Protein AF-A0A7X8QVW0-F1 (afdb_monomer_lite)

Foldseek 3Di:
DDDDDDPPPPVVVVVVVVVVVVPDPPPPDAEEAEDAEDVSVLVCQVPGAANHEYEDAAAYEQDDPPLEAEHEHAYEYEYQVLHEYESEADEPREYEYDQRYEYEYDHNYEYEYAYQENYEFNHEYEYDDAYEFEHDHPDDNHESYEYDANGEYEYQEHEFEYQAERYEAAANYEYEANEYEFYGQAERYEHAAEEEYAEYHAEYCESYEAEAQYEYEYQEYEFAHDPPNQHSYEYLYEYEYAYYARRGAAEYEQQYEYEYAPQHYHHHHQQAYWYADPVRDIAHCARGADAAAEEEAQDKDKDAGHRHGPQKAKAWPPVQWDVQQVWDDDGRMIMTHHHDFDKTWTWIKIWRDDPRIYIYIYTHIYGYAYPFQWDWVPRTHSDPVVVLVPDAAPTEIEGQEEDEAQDAEEAELHEYEYEAANYAYEQANQEDERYEYYNYEYHYHHDYFYFAEYAAWRYEFHLYEYEGQFFEHAHHWREEWENQGEYEHCAWQEYQAESYEFEAANTEYEHAYEQEHNEALHESEEYEHNYEYEYNEFQYYHYHNYESYEFYLYEYEYLYEAEYAQESYEFECLYEYEYNYETEHNYVNHESYEWAHQGEYEYAYYTYDPQDYYEHHDGDDPPNFDPPDPDPQWTWDYPPRTIYTYGPPVDDPCAQKDQPSGGHVDPVRVLVPFDAQDPEAGEIEGPEADEDQAEEFARGEHEYEPQQYHYHFHDPDDPDHSYHYDDPYHYHYDHDHYD

Secondary structure (DSSP, 8-state):
------S-HHHHHHHHHHHHHTTS---PPPPEEEE-SHHHHHHHHHT--TTEEEEE-S-EE--SSS-EEEE-S-EEEEESS--EEE--SSTT-EEEE-TT-EEEEEET-EEEE-SSEEEEESSEEEE-TT-EEEE---SSS-EEEEE-TT-EEEESS-EEEESSEEEEE-TT-EEEE-S-EEEESSEEEEESSEEEESS-EEEESEEEEE-TT-EEEE-S-EEEE-TTT-EEEEESSEEEESSEEEESEEEE-TT-EEEEE-SSSPEEETT-EEEE-TTS-EEEEESSPPPPEEEETT--EEEE-TTPPTT--EEE-TTTS-GGG--EEETTEEEE--SS-EEEEEEEEEEE-SSS-EEEEEEEEEEEE-S--EEETTEEESSHHHHHHHPPTTEEEEESS-EEE-S-EEEES-EEEEE-SS--EEEE-SSSEEEEEESSEEEEESS--EEEEESSEEEEEES-EEEESEEEESSSEEEEEETT-EEEESS-EEESSEEEEEESTT-EEEESS-EEE-STT-EEEEEETT-EEEESS-EEE-STT-EEEEEESSEEEESS-EEESSEEEEEETT-EEEESS-EEE-STT-EEEEEETT-EEEESS-EEESEEEEETTEEE-TT--BSS-SSTTEEEEESSSSEEEEE--------SEEETTEEESSHHHHHHTSPBT-SSPEEEEESS-EEES-EEEESBEEEEE-TT-BEEES-TTS---SEEEETT-EEEE-SSSB-

Radius of gyration: 44.87 Å; chains: 1; bounding box: 105×62×130 Å

Structure (mmCIF, N/CA/C/O backbone):
data_AF-A0A7X8QVW0-F1
#
_entry.id   AF-A0A7X8QVW0-F1
#
loop_
_atom_site.group_PDB
_atom_site.id
_atom_site.type_symbol
_atom_site.label_atom_id
_atom_site.label_alt_id
_atom_site.label_comp_id
_atom_site.label_asym_id
_atom_site.label_entity_id
_atom_site.label_seq_id
_atom_site.pdbx_PDB_ins_code
_atom_site.Cartn_x
_atom_site.Cartn_y
_atom_site.Cartn_z
_atom_site.occupancy
_atom_site.B_iso_or_equiv
_atom_site.auth_seq_id
_atom_site.auth_comp_id
_atom_site.auth_asym_id
_atom_site.auth_atom_id
_atom_site.pdbx_PDB_model_num
ATOM 1 N N . MET A 1 1 ? -67.195 18.481 -31.515 1.00 41.09 1 MET A N 1
ATOM 2 C CA . MET A 1 1 ? -66.018 17.736 -31.020 1.00 41.09 1 MET A CA 1
ATOM 3 C C . MET A 1 1 ? -65.847 16.491 -31.865 1.00 41.09 1 MET A C 1
ATOM 5 O O . MET A 1 1 ? -66.721 15.647 -31.800 1.00 41.09 1 MET A O 1
ATOM 9 N N . TYR A 1 2 ? -64.783 16.394 -32.660 1.00 30.64 2 TYR A N 1
ATOM 10 C CA . TYR A 1 2 ? -64.174 15.118 -33.054 1.00 30.64 2 TYR A CA 1
ATOM 11 C C . TYR A 1 2 ? -62.762 15.417 -33.569 1.00 30.64 2 TYR A C 1
ATOM 13 O O . TYR A 1 2 ? -62.584 16.179 -34.516 1.00 30.64 2 TYR A O 1
ATOM 21 N N . TYR A 1 3 ? -61.769 14.872 -32.874 1.00 34.31 3 TYR A N 1
ATOM 22 C CA . TYR A 1 3 ? -60.340 14.985 -33.157 1.00 34.31 3 TYR A CA 1
ATOM 23 C C . TYR A 1 3 ? -59.920 13.734 -33.947 1.00 34.31 3 TYR A C 1
ATOM 25 O O . TYR A 1 3 ? -60.291 12.627 -33.555 1.00 34.31 3 TYR A O 1
ATOM 33 N N . LYS A 1 4 ? -59.144 13.873 -35.031 1.00 32.44 4 LYS A N 1
ATOM 34 C CA . LYS A 1 4 ? -58.381 12.756 -35.621 1.00 32.44 4 LYS A CA 1
ATOM 35 C C . LYS A 1 4 ? -56.986 13.225 -36.074 1.00 32.44 4 LYS A C 1
ATOM 37 O O . LYS A 1 4 ? -56.870 14.358 -36.540 1.00 32.44 4 LYS A O 1
ATOM 42 N N . PRO A 1 5 ? -55.931 12.407 -35.876 1.00 37.28 5 PRO A N 1
ATOM 43 C CA . PRO A 1 5 ? -54.590 12.902 -35.583 1.00 37.28 5 PRO A CA 1
ATOM 44 C C . PRO A 1 5 ? -53.610 12.869 -36.766 1.00 37.28 5 PRO A C 1
ATOM 46 O O . PRO A 1 5 ? -53.852 12.285 -37.818 1.00 37.28 5 PRO A O 1
ATOM 49 N N . ARG A 1 6 ? -52.483 13.552 -36.530 1.00 36.22 6 ARG A N 1
ATOM 50 C CA . ARG A 1 6 ? -51.411 13.947 -37.450 1.00 36.22 6 ARG A CA 1
ATOM 51 C C . ARG A 1 6 ? -50.473 12.802 -37.856 1.00 36.22 6 ARG A C 1
ATOM 53 O O . ARG A 1 6 ? -49.936 12.090 -37.012 1.00 36.22 6 ARG A O 1
ATOM 60 N N . ALA A 1 7 ? -50.148 12.771 -39.147 1.00 39.62 7 ALA A N 1
ATOM 61 C CA . ALA A 1 7 ? -49.097 11.987 -39.797 1.00 39.62 7 ALA A CA 1
ATOM 62 C C . ALA A 1 7 ? -47.662 12.452 -39.441 1.00 39.62 7 ALA A C 1
ATOM 64 O O . ALA A 1 7 ? -46.891 12.833 -40.317 1.00 39.62 7 ALA A O 1
ATOM 65 N N . LYS A 1 8 ? -47.293 12.456 -38.152 1.00 40.38 8 LYS A N 1
ATOM 66 C CA . LYS A 1 8 ? -45.924 12.797 -37.697 1.00 40.38 8 LYS A CA 1
ATOM 67 C C . LYS A 1 8 ? -45.155 11.647 -37.027 1.00 40.38 8 LYS A C 1
ATOM 69 O O . LYS A 1 8 ? -43.987 11.827 -36.712 1.00 40.38 8 LYS A O 1
ATOM 74 N N . SER A 1 9 ? -45.755 10.466 -36.854 1.00 47.53 9 SER A N 1
ATOM 75 C CA . SER A 1 9 ? -45.129 9.378 -36.078 1.00 47.53 9 SER A CA 1
ATOM 76 C C . SER A 1 9 ? -44.279 8.392 -36.891 1.00 47.53 9 SER A C 1
ATOM 78 O O . SER A 1 9 ? -43.435 7.722 -36.312 1.00 47.53 9 SER A O 1
ATOM 80 N N . VAL A 1 10 ? -44.467 8.276 -38.211 1.00 45.88 10 VAL A N 1
ATOM 81 C CA . VAL A 1 10 ? -43.817 7.196 -38.988 1.00 45.88 10 VAL A CA 1
ATOM 82 C C . VAL A 1 10 ? -42.396 7.571 -39.431 1.00 45.88 10 VAL A C 1
ATOM 84 O O . VAL A 1 10 ? -41.502 6.736 -39.394 1.00 45.88 10 VAL A O 1
ATOM 87 N N . ILE A 1 11 ? -42.144 8.845 -39.753 1.00 46.56 11 ILE A N 1
ATOM 88 C CA . ILE A 1 11 ? -40.812 9.308 -40.190 1.00 46.56 11 ILE A CA 1
ATOM 89 C C . ILE A 1 11 ? -39.838 9.414 -39.003 1.00 46.56 11 ILE A C 1
ATOM 91 O O . ILE A 1 11 ? -38.670 9.072 -39.143 1.00 46.56 11 ILE A O 1
ATOM 95 N N . SER A 1 12 ? -40.316 9.793 -37.811 1.00 42.59 12 SER A N 1
ATOM 96 C CA . SER A 1 12 ? -39.479 9.832 -36.601 1.00 42.59 12 SER A CA 1
ATOM 97 C C . SER A 1 12 ? -39.108 8.437 -36.089 1.00 42.59 12 SER A C 1
ATOM 99 O O . SER A 1 12 ? -38.059 8.296 -35.468 1.00 42.59 12 SER A O 1
ATOM 101 N N . PHE A 1 13 ? -39.937 7.417 -36.346 1.00 46.53 13 PHE A N 1
ATOM 102 C CA . PHE A 1 13 ? -39.655 6.027 -35.968 1.00 46.53 13 PHE A CA 1
ATOM 103 C C . PHE A 1 13 ? -38.667 5.365 -36.945 1.00 46.53 13 PHE A C 1
ATOM 105 O O . PHE A 1 13 ? -37.760 4.662 -36.525 1.00 46.53 13 PHE A O 1
ATOM 112 N N . LEU A 1 14 ? -38.759 5.668 -38.246 1.00 44.59 14 LEU A N 1
ATOM 113 C CA . LEU A 1 14 ? -37.782 5.206 -39.241 1.00 44.59 14 LEU A CA 1
ATOM 114 C C . LEU A 1 14 ? -36.400 5.859 -39.077 1.00 44.59 14 LEU A C 1
ATOM 116 O O . LEU A 1 14 ? -35.395 5.180 -39.258 1.00 44.59 14 LEU A O 1
ATOM 120 N N . LEU A 1 15 ? -36.329 7.136 -38.680 1.00 44.91 15 LEU A N 1
ATOM 121 C CA . LEU A 1 15 ? -35.047 7.815 -38.440 1.00 44.91 15 LEU A CA 1
ATOM 122 C C . LEU A 1 15 ? -34.375 7.370 -37.129 1.00 44.91 15 LEU A C 1
ATOM 124 O O . LEU A 1 15 ? -33.153 7.316 -37.062 1.00 44.91 15 LEU A O 1
ATOM 128 N N . SER A 1 16 ? -35.160 7.012 -36.106 1.00 45.75 16 SER A N 1
ATOM 129 C CA . SER A 1 16 ? -34.626 6.471 -34.848 1.00 45.75 16 SER A CA 1
ATOM 130 C C . SER A 1 16 ? -34.200 5.010 -34.976 1.00 45.75 16 SER A C 1
ATOM 132 O O . SER A 1 16 ? -33.175 4.662 -34.411 1.00 45.75 16 SER A O 1
ATOM 134 N N . VAL A 1 17 ? -34.881 4.182 -35.778 1.00 48.72 17 VAL A N 1
ATOM 135 C CA . VAL A 1 17 ? -34.430 2.808 -36.084 1.00 48.72 17 VAL A CA 1
ATOM 136 C C . VAL A 1 17 ? -33.160 2.802 -36.950 1.00 48.72 17 VAL A C 1
ATOM 138 O O . VAL A 1 17 ? -32.292 1.962 -36.729 1.00 48.72 17 VAL A O 1
ATOM 141 N N . LEU A 1 18 ? -32.991 3.763 -37.870 1.00 46.31 18 LEU A N 1
ATOM 142 C CA . LEU A 1 18 ? -31.754 3.901 -38.655 1.00 46.31 18 LEU A CA 1
ATOM 143 C C . LEU A 1 18 ? -30.569 4.373 -37.788 1.00 46.31 18 LEU A C 1
ATOM 145 O O . LEU A 1 18 ? -29.467 3.865 -37.954 1.00 46.31 18 LEU A O 1
ATOM 149 N N . LEU A 1 19 ? -30.806 5.275 -36.824 1.00 45.28 19 LEU A N 1
ATOM 150 C CA . LEU A 1 19 ? -29.790 5.732 -35.862 1.00 45.28 19 LEU A CA 1
ATOM 151 C C . LEU A 1 19 ? -29.463 4.664 -34.794 1.00 45.28 19 LEU A C 1
ATOM 153 O O . LEU A 1 19 ? -28.339 4.611 -34.307 1.00 45.28 19 LEU A O 1
ATOM 157 N N . PHE A 1 20 ? -30.416 3.784 -34.453 1.00 42.34 20 PHE A N 1
ATOM 158 C CA . PHE A 1 20 ? -30.192 2.645 -33.547 1.00 42.34 20 PHE A CA 1
ATOM 159 C C . PHE A 1 20 ? -29.467 1.474 -34.235 1.00 42.34 20 PHE A C 1
ATOM 161 O O . PHE A 1 20 ? -28.743 0.746 -33.567 1.00 42.34 20 PHE A O 1
ATOM 168 N N . MET A 1 21 ? -29.603 1.301 -35.559 1.00 46.19 21 MET A N 1
ATOM 169 C CA . MET A 1 21 ? -28.835 0.302 -36.322 1.00 46.19 21 MET A CA 1
ATOM 170 C C . MET A 1 21 ? -27.371 0.704 -36.557 1.00 46.19 21 MET A C 1
ATOM 172 O O . MET A 1 21 ? -26.533 -0.180 -36.683 1.00 46.19 21 MET A O 1
ATOM 176 N N . THR A 1 22 ? -27.037 2.000 -36.563 1.00 46.03 22 THR A N 1
ATOM 177 C CA . THR A 1 22 ? -25.642 2.483 -36.650 1.00 46.03 22 THR A CA 1
ATOM 178 C C . THR A 1 22 ? -24.910 2.510 -35.302 1.00 46.03 22 THR A C 1
ATOM 180 O O . THR A 1 22 ? -23.736 2.853 -35.262 1.00 46.03 22 THR A O 1
ATOM 183 N N . LEU A 1 23 ? -25.604 2.195 -34.201 1.00 42.25 23 LEU A N 1
ATOM 184 C CA . LEU A 1 23 ? -25.068 2.160 -32.830 1.00 42.25 23 LEU A CA 1
ATOM 185 C C . LEU A 1 23 ? -25.015 0.740 -32.239 1.00 42.25 23 LEU A C 1
ATOM 187 O O . LEU A 1 23 ? -24.645 0.571 -31.079 1.00 42.25 23 LEU A O 1
ATOM 191 N N . LEU A 1 24 ? -25.372 -0.288 -33.016 1.00 38.38 24 LEU A N 1
ATOM 192 C CA . LEU A 1 24 ? -25.029 -1.663 -32.663 1.00 38.38 24 LEU A CA 1
ATOM 193 C C . LEU A 1 24 ? -23.536 -1.854 -32.964 1.00 38.38 24 LEU A C 1
ATOM 195 O O . LEU A 1 24 ? -23.130 -1.526 -34.080 1.00 38.38 24 LEU A O 1
ATOM 199 N N . PRO A 1 25 ? -22.715 -2.372 -32.031 1.00 39.31 25 PRO A N 1
ATOM 200 C CA . PRO A 1 25 ? -21.349 -2.749 -32.361 1.00 39.31 25 PRO A CA 1
ATOM 201 C C . PRO A 1 25 ? -21.419 -3.809 -33.462 1.00 39.31 25 PRO A C 1
ATOM 203 O O . PRO A 1 25 ? -21.837 -4.944 -33.222 1.00 39.31 25 PRO A O 1
ATOM 206 N N . VAL A 1 26 ? -21.066 -3.425 -34.689 1.00 42.09 26 VAL A N 1
ATOM 207 C CA . VAL A 1 26 ? -20.797 -4.393 -35.746 1.00 42.09 26 VAL A CA 1
ATOM 208 C C . VAL A 1 26 ? -19.539 -5.109 -35.292 1.00 42.09 26 VAL A C 1
ATOM 210 O O . VAL A 1 26 ? -18.445 -4.563 -35.348 1.00 42.09 26 VAL A O 1
ATOM 213 N N . THR A 1 27 ? -19.706 -6.316 -34.766 1.00 45.88 27 THR A N 1
ATOM 214 C CA . THR A 1 27 ? -18.595 -7.235 -34.546 1.00 45.88 27 THR A CA 1
ATOM 215 C C . THR A 1 27 ? -18.164 -7.700 -35.931 1.00 45.88 27 THR A C 1
ATOM 217 O O . THR A 1 27 ? -18.709 -8.658 -36.480 1.00 45.88 27 THR A O 1
ATOM 220 N N . VAL A 1 28 ? -17.261 -6.942 -36.552 1.00 51.88 28 VAL A N 1
ATOM 221 C CA . VAL A 1 28 ? -16.515 -7.418 -37.714 1.00 51.88 28 VAL A CA 1
ATOM 222 C C . VAL A 1 28 ? -15.636 -8.547 -37.186 1.00 51.88 28 VAL A C 1
ATOM 224 O O . VAL A 1 28 ? -14.866 -8.360 -36.248 1.00 51.88 28 VAL A O 1
ATOM 227 N N . TRP A 1 29 ? -15.850 -9.761 -37.685 1.00 61.62 29 TRP A N 1
ATOM 228 C CA . TRP A 1 29 ? -15.007 -10.893 -37.322 1.00 61.62 29 TRP A CA 1
ATOM 229 C C . TRP A 1 29 ? -13.684 -10.729 -38.059 1.00 61.62 29 TRP A C 1
ATOM 231 O O . TRP A 1 29 ? -13.701 -10.686 -39.287 1.00 61.62 29 TRP A O 1
ATOM 241 N N . ALA A 1 30 ? -12.580 -10.676 -37.316 1.00 72.94 30 ALA A N 1
ATOM 242 C CA . ALA A 1 30 ? -11.237 -10.763 -37.871 1.00 72.94 30 ALA A CA 1
ATOM 243 C C . ALA A 1 30 ? -11.133 -11.979 -38.805 1.00 72.94 30 ALA A C 1
ATOM 245 O O . ALA A 1 30 ? -11.350 -13.123 -38.386 1.00 72.94 30 ALA A O 1
ATOM 246 N N . ALA A 1 31 ? -10.837 -11.739 -40.077 1.00 87.50 31 ALA A N 1
ATOM 247 C CA . ALA A 1 31 ? -10.599 -12.777 -41.063 1.00 87.50 31 ALA A CA 1
ATOM 248 C C . ALA A 1 31 ? -9.149 -13.272 -40.979 1.00 87.50 31 ALA A C 1
ATOM 250 O O . ALA A 1 31 ? -8.242 -12.539 -40.598 1.00 87.50 31 ALA A O 1
ATOM 251 N N . THR A 1 32 ? -8.911 -14.526 -41.372 1.00 92.12 32 THR A N 1
ATOM 252 C CA . THR A 1 32 ? -7.555 -15.037 -41.621 1.00 92.12 32 THR A CA 1
ATOM 253 C C . THR A 1 32 ? -7.376 -15.269 -43.115 1.00 92.12 32 THR A C 1
ATOM 255 O O . THR A 1 32 ? -8.122 -16.043 -43.720 1.00 92.12 32 THR A O 1
ATOM 258 N N . LEU A 1 33 ? -6.405 -14.583 -43.709 1.00 95.12 33 LEU A N 1
ATOM 259 C CA . LEU A 1 33 ? -6.096 -14.612 -45.134 1.00 95.12 33 LEU A CA 1
ATOM 260 C C . LEU A 1 33 ? -4.709 -15.210 -45.345 1.00 95.12 33 LEU A C 1
ATOM 262 O O . LEU A 1 33 ? -3.727 -14.698 -44.819 1.00 95.12 33 LEU A O 1
ATOM 266 N N . ASN A 1 34 ? -4.618 -16.257 -46.158 1.00 96.06 34 ASN A N 1
ATOM 267 C CA . ASN A 1 34 ? -3.342 -16.881 -46.489 1.00 96.06 34 ASN A CA 1
ATOM 268 C C . ASN A 1 34 ? -2.831 -16.343 -47.823 1.00 96.06 34 ASN A C 1
ATOM 270 O O . ASN A 1 34 ? -3.571 -16.316 -48.810 1.00 96.06 34 ASN A O 1
ATOM 274 N N . VAL A 1 35 ? -1.564 -15.938 -47.862 1.00 97.56 35 VAL A N 1
ATOM 275 C CA . VAL A 1 35 ? -0.923 -15.365 -49.049 1.00 97.56 35 VAL A CA 1
ATOM 276 C C . VAL A 1 35 ? 0.386 -16.086 -49.359 1.00 97.56 35 VAL A C 1
ATOM 278 O O . VAL A 1 35 ? 1.148 -16.439 -48.461 1.00 97.56 35 VAL A O 1
ATOM 281 N N . THR A 1 36 ? 0.641 -16.315 -50.647 1.00 96.94 36 THR A N 1
ATOM 282 C CA . THR A 1 36 ? 1.818 -17.056 -51.140 1.00 96.94 36 THR A CA 1
ATOM 283 C C . THR A 1 36 ? 2.632 -16.285 -52.181 1.00 96.94 36 THR A C 1
ATOM 285 O O . THR A 1 36 ? 3.629 -16.802 -52.674 1.00 96.94 36 THR A O 1
ATOM 288 N N . ASP A 1 37 ? 2.198 -15.082 -52.563 1.00 97.19 37 ASP A N 1
ATOM 289 C CA . ASP A 1 37 ? 2.871 -14.226 -53.541 1.00 97.19 37 ASP A CA 1
ATOM 290 C C . ASP A 1 37 ? 2.650 -12.729 -53.242 1.00 97.19 37 ASP A C 1
ATOM 292 O O . ASP A 1 37 ? 1.809 -12.349 -52.420 1.00 97.19 37 ASP A O 1
ATOM 296 N N . GLU A 1 38 ? 3.434 -11.866 -53.899 1.00 96.44 38 GLU A N 1
ATOM 297 C CA . GLU A 1 38 ? 3.404 -10.409 -53.699 1.00 96.44 38 GLU A CA 1
ATOM 298 C C . GLU A 1 38 ? 2.028 -9.799 -54.018 1.00 96.44 38 GLU A C 1
ATOM 300 O O . GLU A 1 38 ? 1.530 -8.958 -53.265 1.00 96.44 38 GLU A O 1
ATOM 305 N N . ALA A 1 39 ? 1.393 -10.223 -55.115 1.00 96.38 39 ALA A N 1
ATOM 306 C CA . ALA A 1 39 ? 0.105 -9.683 -55.545 1.00 96.38 39 ALA A CA 1
ATOM 307 C C . ALA A 1 39 ? -1.010 -10.007 -54.535 1.00 96.38 39 ALA A C 1
ATOM 309 O O . ALA A 1 39 ? -1.830 -9.141 -54.208 1.00 96.38 39 ALA A O 1
ATOM 310 N N . GLY A 1 40 ? -1.012 -11.232 -54.006 1.00 96.81 40 GLY A N 1
ATOM 311 C CA . GLY A 1 40 ? -1.907 -11.687 -52.951 1.00 96.81 40 GLY A CA 1
ATOM 312 C C . GLY A 1 40 ? -1.705 -10.911 -51.655 1.00 96.81 40 GLY A C 1
ATOM 313 O O . GLY A 1 40 ? -2.680 -10.409 -51.102 1.00 96.81 40 GLY A O 1
ATOM 314 N N . LEU A 1 41 ? -0.454 -10.721 -51.217 1.00 97.56 41 LEU A N 1
ATOM 315 C CA . LEU A 1 41 ? -0.130 -9.931 -50.023 1.00 97.56 41 LEU A CA 1
ATOM 316 C C . LEU A 1 41 ? -0.619 -8.480 -50.142 1.00 97.56 41 LEU A C 1
ATOM 318 O O . LEU A 1 41 ? -1.283 -7.971 -49.239 1.00 97.56 41 LEU A O 1
ATOM 322 N N . ARG A 1 42 ? -0.341 -7.819 -51.272 1.00 96.25 42 ARG A N 1
ATOM 323 C CA . ARG A 1 42 ? -0.787 -6.436 -51.518 1.00 96.25 42 ARG A CA 1
ATOM 324 C C . ARG A 1 42 ? -2.308 -6.323 -51.538 1.00 96.25 42 ARG A C 1
ATOM 326 O O . ARG A 1 42 ? -2.856 -5.373 -50.987 1.00 96.25 42 ARG A O 1
ATOM 333 N N . THR A 1 43 ? -2.985 -7.292 -52.149 1.00 96.25 43 THR A N 1
ATOM 334 C CA . THR A 1 43 ? -4.452 -7.331 -52.202 1.00 96.25 43 THR A CA 1
ATOM 335 C C . THR A 1 43 ? -5.058 -7.582 -50.823 1.00 96.25 43 THR A C 1
ATOM 337 O O . THR A 1 43 ? -6.065 -6.960 -50.492 1.00 96.25 43 THR A O 1
ATOM 340 N N . ALA A 1 44 ? -4.455 -8.462 -50.021 1.00 96.81 44 ALA A N 1
ATOM 341 C CA . ALA A 1 44 ? -4.903 -8.750 -48.663 1.00 96.81 44 ALA A CA 1
ATOM 342 C C . ALA A 1 44 ? -4.784 -7.512 -47.768 1.00 96.81 44 ALA A C 1
ATOM 344 O O . ALA A 1 44 ? -5.759 -7.147 -47.128 1.00 96.81 44 ALA A O 1
ATOM 345 N N . ILE A 1 45 ? -3.646 -6.811 -47.799 1.00 96.31 45 ILE A N 1
ATOM 346 C CA . ILE A 1 45 ? -3.441 -5.588 -47.005 1.00 96.31 45 ILE A CA 1
ATOM 347 C C . ILE A 1 45 ? -4.371 -4.456 -47.453 1.00 96.31 45 ILE A C 1
ATOM 349 O O . ILE A 1 45 ? -4.921 -3.753 -46.616 1.00 96.31 45 ILE A O 1
ATOM 353 N N . LEU A 1 46 ? -4.580 -4.281 -48.763 1.00 95.50 46 LEU A N 1
ATOM 354 C CA . LEU A 1 46 ? -5.453 -3.223 -49.283 1.00 95.50 46 LEU A CA 1
ATOM 355 C C . LEU A 1 46 ? -6.927 -3.402 -48.886 1.00 95.50 46 LEU A C 1
ATOM 357 O O . LEU A 1 46 ? -7.644 -2.412 -48.785 1.00 95.50 46 LEU A O 1
ATOM 361 N N . ASN A 1 47 ? -7.383 -4.647 -48.722 1.00 94.69 47 ASN A N 1
ATOM 362 C CA . ASN A 1 47 ? -8.777 -4.974 -48.404 1.00 94.69 47 ASN A CA 1
ATOM 363 C C . ASN A 1 47 ? -8.975 -5.444 -46.954 1.00 94.69 47 ASN A C 1
ATOM 365 O O . ASN A 1 47 ? -10.056 -5.944 -46.636 1.00 94.69 47 ASN A O 1
ATOM 369 N N . ALA A 1 48 ? -7.939 -5.349 -46.119 1.00 94.88 48 ALA A N 1
ATOM 370 C CA . ALA A 1 48 ? -8.021 -5.736 -44.721 1.00 94.88 48 ALA A CA 1
ATOM 371 C C . ALA A 1 48 ? -8.987 -4.819 -43.959 1.00 94.88 48 ALA A C 1
ATOM 373 O O . ALA A 1 48 ? -9.199 -3.669 -44.339 1.00 94.88 48 ALA A O 1
ATOM 374 N N . ASN A 1 49 ? -9.562 -5.348 -42.888 1.00 94.50 49 ASN A N 1
ATOM 375 C CA . ASN A 1 49 ? -10.300 -4.604 -41.876 1.00 94.50 49 ASN A CA 1
ATOM 376 C C . ASN A 1 49 ? -9.576 -4.738 -40.532 1.00 94.50 49 ASN A C 1
ATOM 378 O O . ASN A 1 49 ? -8.779 -5.662 -40.344 1.00 94.50 49 ASN A O 1
ATOM 382 N N . ASP A 1 50 ? -9.917 -3.864 -39.587 1.00 94.88 50 ASP A N 1
ATOM 383 C CA . ASP A 1 50 ? -9.399 -3.934 -38.222 1.00 94.88 50 ASP A CA 1
ATOM 384 C C . ASP A 1 50 ? -9.574 -5.333 -37.604 1.00 94.88 50 ASP A C 1
ATOM 386 O O . ASP A 1 50 ? -10.666 -5.912 -37.575 1.00 94.88 50 ASP A O 1
ATOM 390 N N . GLY A 1 51 ? -8.472 -5.867 -37.084 1.00 94.00 51 GLY A N 1
ATOM 391 C CA . GLY A 1 51 ? -8.341 -7.187 -36.479 1.00 94.00 51 GLY A CA 1
ATOM 392 C C . GLY A 1 51 ? -7.902 -8.305 -37.430 1.00 94.00 51 GLY A C 1
ATOM 393 O O . GLY A 1 51 ? -7.578 -9.388 -36.940 1.00 94.00 51 GLY A O 1
ATOM 394 N N . ASP A 1 52 ? -7.869 -8.093 -38.750 1.00 97.12 52 ASP A N 1
ATOM 395 C CA . ASP A 1 52 ? -7.558 -9.157 -39.713 1.00 97.12 52 ASP A CA 1
ATOM 396 C C . ASP A 1 52 ? -6.136 -9.733 -39.541 1.00 97.12 52 ASP A C 1
ATOM 398 O O . ASP A 1 52 ? -5.166 -9.043 -39.217 1.00 97.12 52 ASP A O 1
ATOM 402 N N . ILE A 1 53 ? -6.003 -11.036 -39.803 1.00 97.50 53 ILE A N 1
ATOM 403 C CA . ILE A 1 53 ? -4.744 -11.786 -39.771 1.00 97.50 53 ILE A CA 1
ATOM 404 C C . ILE A 1 53 ? -4.360 -12.175 -41.198 1.00 97.50 53 ILE A C 1
ATOM 406 O O . ILE A 1 53 ? -5.116 -12.841 -41.901 1.00 97.50 53 ILE A O 1
ATOM 410 N N . ILE A 1 54 ? -3.146 -11.833 -41.612 1.00 98.12 54 ILE A N 1
ATOM 411 C CA . ILE A 1 54 ? -2.574 -12.202 -42.904 1.00 98.12 54 ILE A CA 1
ATOM 412 C C . ILE A 1 54 ? -1.415 -13.176 -42.656 1.00 98.12 54 ILE A C 1
ATOM 414 O O . ILE A 1 54 ? -0.358 -12.794 -42.149 1.00 98.12 54 ILE A O 1
ATOM 418 N N . SER A 1 55 ? -1.627 -14.448 -42.999 1.00 97.44 55 SER A N 1
ATOM 419 C CA . SER A 1 55 ? -0.629 -15.518 -42.905 1.00 97.44 55 SER A CA 1
ATOM 420 C C . SER A 1 55 ? 0.188 -15.602 -44.188 1.00 97.44 55 SER A C 1
ATOM 422 O O . SER A 1 55 ? -0.350 -15.844 -45.270 1.00 97.44 55 SER A O 1
ATOM 424 N N . ILE A 1 56 ? 1.497 -15.408 -44.069 1.00 97.94 56 ILE A N 1
ATOM 425 C CA . ILE A 1 56 ? 2.462 -15.550 -45.156 1.00 97.94 56 ILE A CA 1
ATOM 426 C C . ILE A 1 56 ? 2.924 -17.010 -45.179 1.00 97.94 56 ILE A C 1
ATOM 428 O O . ILE A 1 56 ? 3.697 -17.450 -44.323 1.00 97.94 56 ILE A O 1
ATOM 432 N N . ASP A 1 57 ? 2.418 -17.756 -46.160 1.00 95.44 57 ASP A N 1
ATOM 433 C CA . ASP A 1 57 ? 2.560 -19.215 -46.257 1.00 95.44 57 ASP A CA 1
ATOM 434 C C . ASP A 1 57 ? 3.668 -19.649 -47.238 1.00 95.44 57 ASP A C 1
ATOM 436 O O . ASP A 1 57 ? 3.956 -20.842 -47.366 1.00 95.44 57 ASP A O 1
ATOM 440 N N . ALA A 1 58 ? 4.307 -18.702 -47.925 1.00 96.75 58 ALA A N 1
ATOM 441 C CA . ALA A 1 58 ? 5.495 -18.920 -48.748 1.00 96.75 58 ALA A CA 1
ATOM 442 C C . ALA A 1 58 ? 6.424 -17.699 -48.681 1.00 96.75 58 ALA A C 1
ATOM 444 O O . ALA A 1 58 ? 5.983 -16.611 -48.314 1.00 96.75 58 ALA A O 1
ATOM 445 N N . ASP A 1 59 ? 7.693 -17.865 -49.063 1.00 98.00 59 ASP A N 1
ATOM 446 C CA . ASP A 1 59 ? 8.618 -16.736 -49.195 1.00 98.00 59 ASP A CA 1
ATOM 447 C C . ASP A 1 59 ? 8.114 -15.754 -50.270 1.00 98.00 59 ASP A C 1
ATOM 449 O O . ASP A 1 59 ? 7.823 -16.147 -51.403 1.00 98.00 59 ASP A O 1
ATOM 453 N N . ILE A 1 60 ? 8.025 -14.470 -49.920 1.00 97.50 60 ILE A N 1
ATOM 454 C CA . ILE A 1 60 ? 7.555 -13.386 -50.789 1.00 97.50 60 ILE A CA 1
ATOM 455 C C . ILE A 1 60 ? 8.648 -12.325 -50.880 1.00 97.50 60 ILE A C 1
ATOM 457 O O . ILE A 1 60 ? 9.107 -11.816 -49.862 1.00 97.50 60 ILE A O 1
ATOM 461 N N . THR A 1 61 ? 9.014 -11.931 -52.099 1.00 95.25 61 THR A N 1
ATOM 462 C CA . THR A 1 61 ? 9.897 -10.783 -52.348 1.00 95.25 61 THR A CA 1
ATOM 463 C C . THR A 1 61 ? 9.105 -9.654 -52.997 1.00 95.25 61 THR A C 1
ATOM 465 O O . THR A 1 61 ? 8.429 -9.889 -53.996 1.00 95.25 61 THR A O 1
ATOM 468 N N . LEU A 1 62 ? 9.205 -8.433 -52.468 1.00 93.75 62 LEU A N 1
ATOM 469 C CA . LEU A 1 62 ? 8.596 -7.249 -53.070 1.00 93.75 62 LEU A CA 1
ATOM 470 C C . LEU A 1 62 ? 9.441 -6.749 -54.246 1.00 93.75 62 LEU A C 1
ATOM 472 O O . LEU A 1 62 ? 10.592 -6.337 -54.095 1.00 93.75 62 LEU A O 1
ATOM 476 N N . THR A 1 63 ? 8.851 -6.762 -55.434 1.00 90.44 63 THR A N 1
ATOM 477 C CA . THR A 1 63 ? 9.495 -6.383 -56.696 1.00 90.44 63 THR A CA 1
ATOM 478 C C . THR A 1 63 ? 8.725 -5.310 -57.456 1.00 90.44 63 THR A C 1
ATOM 480 O O . THR A 1 63 ? 9.297 -4.648 -58.325 1.00 90.44 63 THR A O 1
ATOM 483 N N . GLU A 1 64 ? 7.454 -5.089 -57.116 1.00 86.56 64 GLU A N 1
ATOM 484 C CA . GLU A 1 64 ? 6.576 -4.171 -57.830 1.00 86.56 64 GLU A CA 1
ATOM 485 C C . GLU A 1 64 ? 6.484 -2.787 -57.170 1.00 86.56 64 GLU A C 1
ATOM 487 O O . GLU A 1 64 ? 6.674 -2.600 -55.965 1.00 86.56 64 GLU A O 1
ATOM 492 N N . THR A 1 65 ? 6.165 -1.778 -57.987 1.00 87.38 65 THR A N 1
ATOM 493 C CA . THR A 1 65 ? 5.923 -0.407 -57.508 1.00 87.38 65 THR A CA 1
ATOM 494 C C . THR A 1 65 ? 4.456 -0.224 -57.096 1.00 87.38 65 THR A C 1
ATOM 496 O O . THR A 1 65 ? 3.580 -0.672 -57.834 1.00 87.38 65 THR A O 1
ATOM 499 N N . PRO A 1 66 ? 4.156 0.472 -55.979 1.00 89.50 66 PRO A N 1
ATOM 500 C CA . PRO A 1 66 ? 5.092 1.115 -55.053 1.00 89.50 66 PRO A CA 1
ATOM 501 C C . PRO A 1 66 ? 5.854 0.106 -54.175 1.00 89.50 66 PRO A C 1
ATOM 503 O O . PRO A 1 66 ? 5.279 -0.851 -53.660 1.00 89.50 66 PRO A O 1
ATOM 506 N N . TYR A 1 67 ? 7.147 0.367 -53.951 1.00 90.31 67 TYR A N 1
ATOM 507 C CA . TYR A 1 67 ? 8.016 -0.486 -53.123 1.00 90.31 67 TYR A CA 1
ATOM 508 C C . TYR A 1 67 ? 7.705 -0.405 -51.617 1.00 90.31 67 TYR A C 1
ATOM 510 O O . TYR A 1 67 ? 8.207 -1.197 -50.828 1.00 90.31 67 TYR A O 1
ATOM 518 N N . THR A 1 68 ? 6.870 0.550 -51.199 1.00 93.88 68 THR A N 1
ATOM 519 C CA . THR A 1 68 ? 6.365 0.632 -49.826 1.00 93.88 68 THR A CA 1
ATOM 520 C C . THR A 1 68 ? 5.105 -0.218 -49.673 1.00 93.88 68 THR A C 1
ATOM 522 O O . THR A 1 68 ? 4.156 -0.062 -50.444 1.00 93.88 68 THR A O 1
ATOM 525 N N . LEU A 1 69 ? 5.073 -1.053 -48.637 1.00 95.75 69 LEU A N 1
ATOM 526 C CA . LEU A 1 69 ? 3.875 -1.743 -48.178 1.00 95.75 69 LEU A CA 1
ATOM 527 C C . LEU A 1 69 ? 3.214 -0.900 -47.081 1.00 95.75 69 LEU A C 1
ATOM 529 O O . LEU A 1 69 ? 3.762 -0.761 -45.989 1.00 95.75 69 LEU A O 1
ATOM 533 N N . MET A 1 70 ? 2.087 -0.262 -47.397 1.00 96.19 70 MET A N 1
ATOM 534 C CA . MET A 1 70 ? 1.402 0.665 -46.490 1.00 96.19 70 MET A CA 1
ATOM 535 C C . MET A 1 70 ? 0.306 -0.059 -45.706 1.00 96.19 70 MET A C 1
ATOM 537 O O . MET A 1 70 ? -0.583 -0.643 -46.318 1.00 96.19 70 MET A O 1
ATOM 541 N N . ILE A 1 71 ? 0.369 0.012 -44.377 1.00 98.00 71 ILE A N 1
ATOM 542 C CA . ILE A 1 71 ? -0.631 -0.530 -43.454 1.00 98.00 71 ILE A CA 1
ATOM 543 C C . ILE A 1 71 ? -1.443 0.638 -42.885 1.00 98.00 71 ILE A C 1
ATOM 545 O O . ILE A 1 71 ? -0.884 1.537 -42.247 1.00 98.00 71 ILE A O 1
ATOM 549 N N . ASN A 1 72 ? -2.749 0.633 -43.157 1.00 97.06 72 ASN A N 1
ATOM 550 C CA . ASN A 1 72 ? -3.691 1.687 -42.759 1.00 97.06 72 ASN A CA 1
ATOM 551 C C . ASN A 1 72 ? -4.785 1.209 -41.795 1.00 97.06 72 ASN A C 1
ATOM 553 O O . ASN A 1 72 ? -5.531 2.050 -41.315 1.00 97.06 72 ASN A O 1
ATOM 557 N N . GLU A 1 73 ? -4.838 -0.090 -41.512 1.00 97.19 73 GLU A N 1
ATOM 558 C CA . GLU A 1 73 ? -5.838 -0.744 -40.660 1.00 97.19 73 GLU A CA 1
ATOM 559 C C . GLU A 1 73 ? -5.113 -1.570 -39.592 1.00 97.19 73 GLU A C 1
ATOM 561 O O . GLU A 1 73 ? -3.938 -1.923 -39.780 1.00 97.19 73 GLU A O 1
ATOM 566 N N . ASP A 1 74 ? -5.812 -1.912 -38.512 1.00 97.62 74 ASP A N 1
ATOM 567 C CA . ASP A 1 74 ? -5.255 -2.732 -37.440 1.00 97.62 74 ASP A CA 1
ATOM 568 C C . ASP A 1 74 ? -5.125 -4.190 -37.902 1.00 97.62 74 ASP A C 1
ATOM 570 O O . ASP A 1 74 ? -6.124 -4.889 -38.042 1.00 97.62 74 ASP A O 1
ATOM 574 N N . ILE A 1 75 ? -3.913 -4.690 -38.159 1.00 97.81 75 ILE A N 1
ATOM 575 C CA . ILE A 1 75 ? -3.719 -6.038 -38.730 1.00 97.81 75 ILE A CA 1
ATOM 576 C C . ILE A 1 75 ? -2.582 -6.818 -38.077 1.00 97.81 75 ILE A C 1
ATOM 578 O O . ILE A 1 75 ? -1.602 -6.264 -37.576 1.00 97.81 75 ILE A O 1
ATOM 582 N N . THR A 1 76 ? -2.657 -8.145 -38.175 1.00 98.38 76 THR A N 1
ATOM 583 C CA . THR A 1 76 ? -1.556 -9.050 -37.826 1.00 98.38 76 THR A CA 1
ATOM 584 C C . THR A 1 76 ? -0.939 -9.667 -39.077 1.00 98.38 76 THR A C 1
ATOM 586 O O . THR A 1 76 ? -1.627 -10.346 -39.831 1.00 98.38 76 THR A O 1
ATOM 589 N N . LEU A 1 77 ? 0.373 -9.511 -39.271 1.00 98.50 77 LEU A N 1
ATOM 590 C CA . LEU A 1 77 ? 1.155 -10.335 -40.194 1.00 98.50 77 LEU A CA 1
ATOM 591 C C . LEU A 1 77 ? 1.785 -11.497 -39.423 1.00 98.50 77 LEU A C 1
ATOM 593 O O . LEU A 1 77 ? 2.395 -11.312 -38.367 1.00 98.50 77 LEU A O 1
ATOM 597 N N . THR A 1 78 ? 1.648 -12.711 -39.945 1.00 98.19 78 THR A N 1
ATOM 598 C CA . THR A 1 78 ? 2.171 -13.912 -39.288 1.00 98.19 78 THR A CA 1
ATOM 599 C C . THR A 1 78 ? 2.700 -14.924 -40.294 1.00 98.19 78 THR A C 1
ATOM 601 O O . THR A 1 78 ? 2.477 -14.804 -41.496 1.00 98.19 78 THR A O 1
ATOM 604 N N . SER A 1 79 ? 3.418 -15.928 -39.803 1.00 97.19 79 SER A N 1
ATOM 605 C CA . SER A 1 79 ? 3.797 -17.105 -40.578 1.00 97.19 79 SER A CA 1
ATOM 606 C C . SER A 1 79 ? 3.967 -18.293 -39.641 1.00 97.19 79 SER A C 1
ATOM 608 O O . SER A 1 79 ? 4.724 -18.219 -38.676 1.00 97.19 79 SER A O 1
ATOM 610 N N . ALA A 1 80 ? 3.278 -19.398 -39.924 1.00 91.31 80 ALA A N 1
ATOM 611 C CA . ALA A 1 80 ? 3.400 -20.629 -39.140 1.00 91.31 80 ALA A CA 1
ATOM 612 C C . ALA A 1 80 ? 4.544 -21.544 -39.617 1.00 91.31 80 ALA A C 1
ATOM 614 O O . ALA A 1 80 ? 4.908 -22.486 -38.921 1.00 91.31 80 ALA A O 1
ATOM 615 N N . ASN A 1 81 ? 5.081 -21.312 -40.820 1.00 92.31 81 ASN A N 1
ATOM 616 C CA . ASN A 1 81 ? 6.147 -22.123 -41.419 1.00 92.31 81 ASN A CA 1
ATOM 617 C C . ASN A 1 81 ? 7.495 -21.386 -41.503 1.00 92.31 81 ASN A C 1
ATOM 619 O O . ASN A 1 81 ? 8.446 -21.908 -42.085 1.00 92.31 81 ASN A O 1
ATOM 623 N N . GLY A 1 82 ? 7.580 -20.187 -40.923 1.00 92.75 82 GLY A N 1
ATOM 624 C CA . GLY A 1 82 ? 8.799 -19.387 -40.893 1.00 92.75 82 GLY A CA 1
ATOM 625 C C . GLY A 1 82 ? 9.188 -18.771 -42.236 1.00 92.75 82 GLY A C 1
ATOM 626 O O . GLY A 1 82 ? 10.390 -18.605 -42.488 1.00 92.75 82 GLY A O 1
ATOM 627 N N . SER A 1 83 ? 8.189 -18.485 -43.082 1.00 97.56 83 SER A N 1
ATOM 628 C CA . SER A 1 83 ? 8.362 -17.839 -44.386 1.00 97.56 83 SER A CA 1
ATOM 629 C C . SER A 1 83 ? 8.913 -16.420 -44.252 1.00 97.56 83 SER A C 1
ATOM 631 O O . SER A 1 83 ? 8.690 -15.724 -43.256 1.00 97.56 83 SER A O 1
ATOM 633 N N . THR A 1 84 ? 9.623 -15.996 -45.293 1.00 97.75 84 THR A N 1
ATOM 634 C CA . THR A 1 84 ? 10.307 -14.707 -45.374 1.00 97.75 84 THR A CA 1
ATOM 635 C C . THR A 1 84 ? 9.543 -13.726 -46.256 1.00 97.75 84 THR A C 1
ATOM 637 O O . THR A 1 84 ? 9.274 -14.008 -47.419 1.00 97.75 84 THR A O 1
ATOM 640 N N . LEU A 1 85 ? 9.259 -12.541 -45.726 1.00 97.75 85 LEU A N 1
ATOM 641 C CA . LEU A 1 85 ? 8.885 -11.355 -46.483 1.00 97.75 85 LEU A CA 1
ATOM 642 C C . LEU A 1 85 ? 10.135 -10.499 -46.718 1.00 97.75 85 LEU A C 1
ATOM 644 O O . LEU A 1 85 ? 10.572 -9.766 -45.832 1.00 97.75 85 LEU A O 1
ATOM 648 N N . ASP A 1 86 ? 10.715 -10.596 -47.908 1.00 96.06 86 ASP A N 1
ATOM 649 C CA . ASP A 1 86 ? 11.831 -9.759 -48.343 1.00 96.06 86 ASP A CA 1
ATOM 650 C C . ASP A 1 86 ? 11.296 -8.499 -49.034 1.00 96.06 86 ASP A C 1
ATOM 652 O O . ASP A 1 86 ? 10.668 -8.556 -50.089 1.00 96.06 86 ASP A O 1
ATOM 656 N N . LEU A 1 87 ? 11.544 -7.332 -48.449 1.00 95.00 87 LEU A N 1
ATOM 657 C CA . LEU A 1 87 ? 11.108 -6.047 -48.990 1.00 95.00 87 LEU A CA 1
ATOM 658 C C . LEU A 1 87 ? 11.939 -5.604 -50.205 1.00 95.00 87 LEU A C 1
ATOM 660 O O . LEU A 1 87 ? 11.593 -4.617 -50.851 1.00 95.00 87 LEU A O 1
ATOM 664 N N . GLY A 1 88 ? 13.029 -6.304 -50.525 1.00 87.56 88 GLY A N 1
ATOM 665 C CA . GLY A 1 88 ? 13.948 -5.948 -51.596 1.00 87.56 88 GLY A CA 1
ATOM 666 C C . GLY A 1 88 ? 14.892 -4.799 -51.219 1.00 87.56 88 GLY A C 1
ATOM 667 O O . GLY A 1 88 ? 15.113 -4.486 -50.043 1.00 87.56 88 GLY A O 1
ATOM 668 N N . GLY A 1 89 ? 15.511 -4.189 -52.237 1.00 81.88 89 GLY A N 1
ATOM 669 C CA . GLY A 1 89 ? 16.556 -3.159 -52.078 1.00 81.88 89 GLY A CA 1
ATOM 670 C C . GLY A 1 89 ? 16.356 -1.889 -52.894 1.00 81.88 89 GLY A C 1
ATOM 671 O O . GLY A 1 89 ? 17.279 -1.086 -53.036 1.00 81.88 89 GLY A O 1
ATOM 672 N N . ASN A 1 90 ? 15.164 -1.697 -53.457 1.00 84.81 90 ASN A N 1
ATOM 673 C CA . ASN A 1 90 ? 14.850 -0.473 -54.183 1.00 84.81 90 ASN A CA 1
ATOM 674 C C . ASN A 1 90 ? 14.697 0.706 -53.209 1.00 84.81 90 ASN A C 1
ATOM 676 O O . ASN A 1 90 ? 14.261 0.532 -52.072 1.00 84.81 90 ASN A O 1
ATOM 680 N N . ASN A 1 91 ? 15.005 1.922 -53.659 1.00 84.19 91 ASN A N 1
ATOM 681 C CA . ASN A 1 91 ? 14.811 3.126 -52.847 1.00 84.19 91 ASN A CA 1
ATOM 682 C C . ASN A 1 91 ? 13.323 3.298 -52.478 1.00 84.19 91 ASN A C 1
ATOM 684 O O . ASN A 1 91 ? 12.468 3.371 -53.364 1.00 84.19 91 ASN A O 1
ATOM 688 N N . GLY A 1 92 ? 13.027 3.363 -51.181 1.00 82.81 92 GLY A N 1
ATOM 689 C CA . GLY A 1 92 ? 11.684 3.425 -50.609 1.00 82.81 92 GLY A CA 1
ATOM 690 C C . GLY A 1 92 ? 11.097 2.072 -50.188 1.00 82.81 92 GLY A C 1
ATOM 691 O O . GLY A 1 92 ? 9.939 2.049 -49.759 1.00 82.81 92 GLY A O 1
ATOM 692 N N . SER A 1 93 ? 11.851 0.973 -50.302 1.00 88.81 93 SER A N 1
ATOM 693 C CA . SER A 1 93 ? 11.398 -0.368 -49.896 1.00 88.81 93 SER A CA 1
ATOM 694 C C . SER A 1 93 ? 11.292 -0.463 -48.379 1.00 88.81 93 SER A C 1
ATOM 696 O O . SER A 1 93 ? 12.306 -0.395 -47.691 1.00 88.81 93 SER A O 1
ATOM 698 N N . LYS A 1 94 ? 10.067 -0.567 -47.858 1.00 94.62 94 LYS A N 1
ATOM 699 C CA . LYS A 1 94 ? 9.775 -0.612 -46.416 1.00 94.62 94 LYS A CA 1
ATOM 700 C C . LYS A 1 94 ? 8.333 -1.043 -46.163 1.00 94.62 94 LYS A C 1
ATOM 702 O O . LYS A 1 94 ? 7.474 -0.865 -47.030 1.00 94.62 94 LYS A O 1
ATOM 707 N N . ILE A 1 95 ? 8.047 -1.484 -44.947 1.00 98.06 95 ILE A N 1
ATOM 708 C CA . ILE A 1 95 ? 6.690 -1.515 -44.401 1.00 98.06 95 ILE A CA 1
ATOM 709 C C . ILE A 1 95 ? 6.459 -0.192 -43.674 1.00 98.06 95 ILE A C 1
ATOM 711 O O . ILE A 1 95 ? 7.271 0.211 -42.842 1.00 98.06 95 ILE A O 1
ATOM 715 N N . GLN A 1 96 ? 5.382 0.514 -44.008 1.00 97.62 96 GLN A N 1
ATOM 716 C CA . GLN A 1 96 ? 5.019 1.772 -43.362 1.00 97.62 96 GLN A CA 1
ATOM 717 C C . GLN A 1 96 ? 3.658 1.641 -42.692 1.00 97.62 96 GLN A C 1
ATOM 719 O O . GLN A 1 96 ? 2.663 1.385 -43.367 1.00 97.62 96 GLN A O 1
ATOM 724 N N . ILE A 1 97 ? 3.623 1.879 -41.387 1.00 98.56 97 ILE A N 1
ATOM 725 C CA . ILE A 1 97 ? 2.407 1.841 -40.577 1.00 98.56 97 ILE A CA 1
ATOM 726 C C . ILE A 1 97 ? 1.935 3.275 -40.393 1.00 98.56 97 ILE A C 1
ATOM 728 O O . ILE A 1 97 ? 2.687 4.122 -39.903 1.00 98.56 97 ILE A O 1
ATOM 732 N N . SER A 1 98 ? 0.723 3.564 -40.853 1.00 97.44 98 SER A N 1
ATOM 733 C CA . SER A 1 98 ? 0.132 4.898 -40.758 1.00 97.44 98 SER A CA 1
ATOM 734 C C . SER A 1 98 ? -0.151 5.296 -39.306 1.00 97.44 98 SER A C 1
ATOM 736 O O . SER A 1 98 ? -0.187 4.452 -38.419 1.00 97.44 98 SER A O 1
ATOM 738 N N . SER A 1 99 ? -0.390 6.585 -39.057 1.00 97.06 99 SER A N 1
ATOM 739 C CA . SER A 1 99 ? -0.665 7.117 -37.712 1.00 97.06 99 SER A CA 1
ATOM 740 C C . SER A 1 99 ? -1.996 6.678 -37.095 1.00 97.06 99 SER A C 1
ATOM 742 O O . SER A 1 99 ? -2.286 7.069 -35.971 1.00 97.06 99 SER A O 1
ATOM 744 N N . ILE A 1 100 ? -2.827 5.947 -37.839 1.00 94.50 100 ILE A N 1
ATOM 745 C CA . ILE A 1 100 ? -4.154 5.491 -37.403 1.00 94.50 100 ILE A CA 1
ATOM 746 C C . ILE A 1 100 ? -4.238 3.971 -37.246 1.00 94.50 100 ILE A C 1
ATOM 748 O O . ILE A 1 100 ? -5.317 3.481 -36.957 1.00 94.50 100 ILE A O 1
ATOM 752 N N . ALA A 1 101 ? -3.132 3.256 -37.466 1.00 97.19 101 ALA A N 1
ATOM 753 C CA . ALA A 1 101 ? -3.118 1.802 -37.553 1.00 97.19 101 ALA A CA 1
ATOM 754 C C . ALA A 1 101 ? -2.176 1.173 -36.523 1.00 97.19 101 ALA A C 1
ATOM 756 O O . ALA A 1 101 ? -1.118 1.735 -36.211 1.00 97.19 101 ALA A O 1
ATOM 757 N N . GLU A 1 102 ? -2.517 -0.034 -36.087 1.00 97.44 102 GLU A N 1
ATOM 758 C CA . GLU A 1 102 ? -1.660 -0.961 -35.362 1.00 97.44 102 GLU A CA 1
ATOM 759 C C . GLU A 1 102 ? -1.270 -2.152 -36.247 1.00 97.44 102 GLU A C 1
ATOM 761 O O . GLU A 1 102 ? -2.113 -2.910 -36.718 1.00 97.44 102 GLU A O 1
ATOM 766 N N . ALA A 1 103 ? 0.030 -2.374 -36.449 1.00 98.44 103 ALA A N 1
ATOM 767 C CA . ALA A 1 103 ? 0.503 -3.589 -37.109 1.00 98.44 103 ALA A CA 1
ATOM 768 C C . ALA A 1 103 ? 1.210 -4.516 -36.125 1.00 98.44 103 ALA A C 1
ATOM 770 O O . ALA A 1 103 ? 2.105 -4.101 -35.389 1.00 98.44 103 ALA A O 1
ATOM 771 N N . LYS A 1 104 ? 0.873 -5.801 -36.179 1.00 98.62 104 LYS A N 1
ATOM 772 C CA . LYS A 1 104 ? 1.445 -6.827 -35.311 1.00 98.62 104 LYS A CA 1
ATOM 773 C C . LYS A 1 104 ? 2.183 -7.892 -36.109 1.00 98.62 104 LYS A C 1
ATOM 775 O O . LYS A 1 104 ? 1.591 -8.507 -36.989 1.00 98.62 104 LYS A O 1
ATOM 780 N N . PHE A 1 105 ? 3.453 -8.149 -35.802 1.00 98.56 105 PHE A N 1
ATOM 781 C CA . PHE A 1 105 ? 4.231 -9.249 -36.384 1.00 98.56 105 PHE A CA 1
ATOM 782 C C . PHE A 1 105 ? 4.383 -10.371 -35.360 1.00 98.56 105 PHE A C 1
ATOM 784 O O . PHE A 1 105 ? 4.848 -10.145 -34.243 1.00 98.56 105 PHE A O 1
ATOM 791 N N . SER A 1 106 ? 3.969 -11.578 -35.743 1.00 97.56 106 SER A N 1
ATOM 792 C CA . SER A 1 106 ? 3.872 -12.733 -34.843 1.00 97.56 106 SER A CA 1
ATOM 793 C C . SER A 1 106 ? 4.239 -14.050 -35.537 1.00 97.56 106 SER A C 1
ATOM 795 O O . SER A 1 106 ? 4.594 -14.080 -36.719 1.00 97.56 106 SER A O 1
ATOM 797 N N . GLY A 1 107 ? 4.125 -15.161 -34.802 1.00 96.06 107 GLY A N 1
ATOM 798 C CA . GLY A 1 107 ? 4.491 -16.489 -35.293 1.00 96.06 107 GLY A CA 1
ATOM 799 C C . GLY A 1 107 ? 5.996 -16.596 -35.522 1.00 96.06 107 GLY A C 1
ATOM 800 O O . GLY A 1 107 ? 6.776 -16.033 -34.758 1.00 96.06 107 GLY A O 1
ATOM 801 N N . ASP A 1 108 ? 6.388 -17.292 -36.584 1.00 97.00 108 ASP A N 1
ATOM 802 C CA . ASP A 1 108 ? 7.779 -17.454 -37.017 1.00 97.00 108 ASP A CA 1
ATOM 803 C C . ASP A 1 108 ? 8.123 -16.536 -38.213 1.00 97.00 108 ASP A C 1
ATOM 805 O O . ASP A 1 108 ? 9.116 -16.761 -38.907 1.00 97.00 108 ASP A O 1
ATOM 809 N N . LEU A 1 109 ? 7.297 -15.515 -38.491 1.00 98.31 109 LEU A N 1
ATOM 810 C CA . LEU A 1 109 ? 7.463 -14.608 -39.633 1.00 98.31 109 LEU A CA 1
ATOM 811 C C . LEU A 1 109 ? 8.857 -13.975 -39.662 1.00 98.31 109 LEU A C 1
ATOM 813 O O . LEU A 1 109 ? 9.297 -13.384 -38.677 1.00 98.31 109 LEU A O 1
ATOM 817 N N . LYS A 1 110 ? 9.514 -14.007 -40.824 1.00 98.50 110 LYS A N 1
ATOM 818 C CA . LYS A 1 110 ? 10.783 -13.308 -41.050 1.00 98.50 110 LYS A CA 1
ATOM 819 C C . LYS A 1 110 ? 10.566 -12.152 -42.007 1.00 98.50 110 LYS A C 1
ATOM 821 O O . LYS A 1 110 ? 10.037 -12.352 -43.091 1.00 98.50 110 LYS A O 1
ATOM 826 N N . VAL A 1 111 ? 10.989 -10.951 -41.641 1.00 98.38 111 VAL A N 1
ATOM 827 C CA . VAL A 1 111 ? 10.911 -9.769 -42.500 1.00 98.38 111 VAL A CA 1
ATOM 828 C C . VAL A 1 111 ? 12.320 -9.260 -42.748 1.00 98.38 111 VAL A C 1
ATOM 830 O O . VAL A 1 111 ? 13.009 -8.870 -41.809 1.00 98.38 111 VAL A O 1
ATOM 833 N N . ALA A 1 112 ? 12.753 -9.257 -44.004 1.00 96.38 112 ALA A N 1
ATOM 834 C CA . ALA A 1 112 ? 14.073 -8.784 -44.400 1.00 96.38 112 ALA A CA 1
ATOM 835 C C . ALA A 1 112 ? 13.953 -7.521 -45.256 1.00 96.38 112 ALA A C 1
ATOM 837 O O . ALA A 1 112 ? 13.041 -7.402 -46.070 1.00 96.38 112 ALA A O 1
ATOM 838 N N . GLY A 1 113 ? 14.870 -6.567 -45.105 1.00 93.81 113 GLY A N 1
ATOM 839 C CA . GLY A 1 113 ? 14.897 -5.383 -45.963 1.00 93.81 113 GLY A CA 1
ATOM 840 C C . GLY A 1 113 ? 16.291 -4.796 -46.125 1.00 93.81 113 GLY A C 1
ATOM 841 O O . GLY A 1 113 ? 17.080 -4.748 -45.182 1.00 93.81 113 GLY A O 1
ATOM 842 N N . SER A 1 114 ? 16.594 -4.318 -47.333 1.00 89.38 114 SER A N 1
ATOM 843 C CA . SER A 1 114 ? 17.917 -3.780 -47.684 1.00 89.38 114 SER A CA 1
ATOM 844 C C . SER A 1 114 ? 17.902 -2.293 -48.059 1.00 89.38 114 SER A C 1
ATOM 846 O O . SER A 1 114 ? 18.875 -1.779 -48.611 1.00 89.38 114 SER A O 1
ATOM 848 N N . ASP A 1 115 ? 16.829 -1.570 -47.720 1.00 89.75 115 ASP A N 1
ATOM 849 C CA . ASP A 1 115 ? 16.804 -0.105 -47.770 1.00 89.75 115 ASP A CA 1
ATOM 850 C C . ASP A 1 115 ? 16.994 0.533 -46.373 1.00 89.75 115 ASP A C 1
ATOM 852 O O . ASP A 1 115 ? 17.508 -0.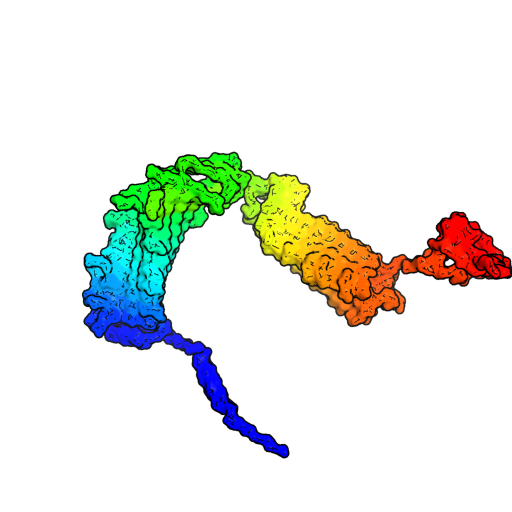104 -45.452 1.00 89.75 115 ASP A O 1
ATOM 856 N N . ILE A 1 116 ? 16.681 1.826 -46.223 1.00 89.38 116 ILE A N 1
ATOM 857 C CA . ILE A 1 116 ? 16.930 2.612 -45.006 1.00 89.38 116 ILE A CA 1
ATOM 858 C C . ILE A 1 116 ? 16.114 2.094 -43.815 1.00 89.38 116 ILE A C 1
ATOM 860 O O . ILE A 1 116 ? 16.641 2.062 -42.707 1.00 89.38 116 ILE A O 1
ATOM 864 N N . TYR A 1 117 ? 14.861 1.693 -44.036 1.00 89.88 117 TYR A N 1
ATOM 865 C CA . TYR A 1 117 ? 13.940 1.236 -42.994 1.00 89.88 117 TYR A CA 1
ATOM 866 C C . TYR A 1 117 ? 13.339 -0.103 -43.409 1.00 89.88 117 TYR A C 1
ATOM 868 O O . TYR A 1 117 ? 12.816 -0.191 -44.518 1.00 89.88 117 TYR A O 1
ATOM 876 N N . VAL A 1 118 ? 13.344 -1.113 -42.538 1.00 97.06 118 VAL A N 1
ATOM 877 C CA . VAL A 1 118 ? 12.510 -2.308 -42.771 1.00 97.06 118 VAL A CA 1
ATOM 878 C C . VAL A 1 118 ? 11.074 -2.002 -42.345 1.00 97.06 118 VAL A C 1
ATOM 880 O O . VAL A 1 118 ? 10.152 -2.140 -43.147 1.00 97.06 118 VAL A O 1
ATOM 883 N N . VAL A 1 119 ? 10.896 -1.474 -41.130 1.00 98.38 119 VAL A N 1
ATOM 884 C CA . VAL A 1 119 ? 9.604 -1.020 -40.596 1.00 98.38 119 VAL A CA 1
ATOM 885 C C . VAL A 1 119 ? 9.686 0.452 -40.186 1.00 98.38 119 VAL A C 1
ATOM 887 O O . VAL A 1 119 ? 10.577 0.847 -39.435 1.00 98.38 119 VAL A O 1
ATOM 890 N N . HIS A 1 120 ? 8.749 1.269 -40.669 1.00 97.88 120 HIS A N 1
ATOM 891 C CA . HIS A 1 120 ? 8.586 2.672 -40.284 1.00 97.88 120 HIS A CA 1
ATOM 892 C C . HIS A 1 120 ? 7.211 2.884 -39.647 1.00 97.88 120 HIS A C 1
ATOM 894 O O . HIS A 1 120 ? 6.184 2.668 -40.292 1.00 97.88 120 HIS A O 1
ATOM 900 N N . VAL A 1 121 ? 7.203 3.320 -38.391 1.00 98.62 121 VAL A N 1
ATOM 901 C CA . VAL A 1 121 ? 6.009 3.391 -37.546 1.00 98.62 121 VAL A CA 1
ATOM 902 C C . VAL A 1 121 ? 5.579 4.841 -37.344 1.00 98.62 121 VAL A C 1
ATOM 904 O O . VAL A 1 121 ? 6.363 5.648 -36.855 1.00 98.62 121 VAL A O 1
ATOM 907 N N . PHE A 1 122 ? 4.342 5.178 -37.707 1.00 97.94 122 PHE A N 1
ATOM 908 C CA . PHE A 1 122 ? 3.691 6.431 -37.298 1.00 97.94 122 PHE A CA 1
ATOM 909 C C . PHE A 1 122 ? 2.511 6.197 -36.346 1.00 97.94 122 PHE A C 1
ATOM 911 O O . PHE A 1 122 ? 2.133 7.124 -35.638 1.00 97.94 122 PHE A O 1
ATOM 918 N N . GLY A 1 123 ? 1.917 4.998 -36.367 1.00 98.19 123 GLY A N 1
ATOM 919 C CA . GLY A 1 123 ? 0.863 4.541 -35.453 1.00 98.19 123 GLY A CA 1
ATOM 920 C C . GLY A 1 123 ? 1.441 3.614 -34.391 1.00 98.19 123 GLY A C 1
ATOM 921 O O . GLY A 1 123 ? 2.379 3.999 -33.699 1.00 98.19 123 GLY A O 1
ATOM 922 N N . ALA A 1 124 ? 0.937 2.386 -34.288 1.00 98.50 124 ALA A N 1
ATOM 923 C CA . ALA A 1 124 ? 1.440 1.381 -33.354 1.00 98.50 124 ALA A CA 1
ATOM 924 C C . ALA A 1 124 ? 2.049 0.169 -34.076 1.00 98.50 124 ALA A C 1
ATOM 926 O O . ALA A 1 124 ? 1.586 -0.263 -35.130 1.00 98.50 124 ALA A O 1
ATOM 927 N N . PHE A 1 125 ? 3.111 -0.392 -33.509 1.00 98.81 125 PHE A N 1
ATOM 928 C CA . PHE A 1 125 ? 3.748 -1.604 -34.004 1.00 98.81 125 PHE A CA 1
ATOM 929 C C . PHE A 1 125 ? 4.049 -2.556 -32.855 1.00 98.81 125 PHE A C 1
ATOM 931 O O . PHE A 1 125 ? 4.669 -2.140 -31.880 1.00 98.81 125 PHE A O 1
ATOM 938 N N . THR A 1 126 ? 3.690 -3.829 -33.003 1.00 98.81 126 THR A N 1
ATOM 939 C CA . THR A 1 126 ? 3.979 -4.874 -32.017 1.00 98.81 126 THR A CA 1
ATOM 940 C C . THR A 1 126 ? 4.779 -6.012 -32.656 1.00 98.81 126 THR A C 1
ATOM 942 O O . THR A 1 126 ? 4.334 -6.599 -33.641 1.00 98.81 126 THR A O 1
ATOM 945 N N . LEU A 1 127 ? 5.937 -6.362 -32.086 1.00 98.75 127 LEU A N 1
ATOM 946 C CA . LEU A 1 127 ? 6.688 -7.582 -32.410 1.00 98.75 127 LEU A CA 1
ATOM 947 C C . LEU A 1 127 ? 6.590 -8.573 -31.248 1.00 98.75 127 LEU A C 1
ATOM 949 O O . LEU A 1 127 ? 6.946 -8.239 -30.117 1.00 98.75 127 LEU A O 1
ATOM 953 N N . GLU A 1 128 ? 6.143 -9.794 -31.532 1.00 97.56 128 GLU A N 1
ATOM 954 C CA . GLU A 1 128 ? 5.981 -10.836 -30.519 1.00 97.56 128 GLU A CA 1
ATOM 955 C C . GLU A 1 128 ? 6.343 -12.239 -31.022 1.00 97.56 128 GLU A C 1
ATOM 957 O O . GLU A 1 128 ? 6.537 -12.483 -32.217 1.00 97.56 128 GLU A O 1
ATOM 962 N N . GLY A 1 129 ? 6.375 -13.197 -30.093 1.00 94.94 129 GLY A N 1
ATOM 963 C CA . GLY A 1 129 ? 6.645 -14.597 -30.407 1.00 94.94 129 GLY A CA 1
ATOM 964 C C . GLY A 1 129 ? 8.065 -14.794 -30.935 1.00 94.94 129 GLY A C 1
ATOM 965 O O . GLY A 1 129 ? 9.020 -14.291 -30.344 1.00 94.94 129 GLY A O 1
ATOM 966 N N . ASN A 1 130 ? 8.203 -15.525 -32.042 1.00 96.50 130 ASN A N 1
ATOM 967 C CA . ASN A 1 130 ? 9.493 -15.830 -32.669 1.00 96.50 130 ASN A CA 1
ATOM 968 C C . ASN A 1 130 ? 9.766 -14.987 -33.922 1.00 96.50 130 ASN A C 1
ATOM 970 O O . ASN A 1 130 ? 10.769 -15.220 -34.603 1.00 96.50 130 ASN A O 1
ATOM 974 N N . ALA A 1 131 ? 8.887 -14.035 -34.247 1.00 98.19 131 ALA A N 1
ATOM 975 C CA . ALA A 1 131 ? 9.008 -13.239 -35.456 1.00 98.19 131 ALA A CA 1
ATOM 976 C C . ALA A 1 131 ? 10.337 -12.471 -35.470 1.00 98.19 131 ALA A C 1
ATOM 978 O O . ALA A 1 131 ? 10.874 -12.085 -34.427 1.00 98.19 131 ALA A O 1
ATOM 979 N N . SER A 1 132 ? 10.891 -12.250 -36.658 1.00 98.44 132 SER A N 1
ATOM 980 C CA . SER A 1 132 ? 12.189 -11.601 -36.801 1.00 98.44 132 SER A CA 1
ATOM 981 C C . SER A 1 132 ? 12.200 -10.519 -37.863 1.00 98.44 132 SER A C 1
ATOM 983 O O . SER A 1 132 ? 11.611 -10.692 -38.928 1.00 98.44 132 SER A O 1
ATOM 985 N N . ILE A 1 133 ? 12.933 -9.441 -37.596 1.00 98.69 133 ILE A N 1
ATOM 986 C CA . ILE A 1 133 ? 13.164 -8.342 -38.532 1.00 98.69 133 ILE A CA 1
ATOM 987 C C . ILE A 1 133 ? 14.667 -8.214 -38.756 1.00 98.69 133 ILE A C 1
ATOM 989 O O . ILE A 1 133 ? 15.418 -7.991 -37.807 1.00 98.69 133 ILE A O 1
ATOM 993 N N . GLU A 1 134 ? 15.105 -8.314 -40.008 1.00 97.38 134 GLU A N 1
ATOM 994 C CA . GLU A 1 134 ? 16.509 -8.191 -40.387 1.00 97.38 134 GLU A CA 1
ATOM 995 C C . GLU A 1 134 ? 16.715 -7.080 -41.421 1.00 97.38 134 GLU A C 1
ATOM 997 O O . GLU A 1 134 ? 16.217 -7.119 -42.547 1.00 97.38 134 GLU A O 1
ATOM 1002 N N . GLN A 1 135 ? 17.496 -6.075 -41.040 1.00 95.12 135 GLN A N 1
ATOM 1003 C CA . GLN A 1 135 ? 17.980 -5.041 -41.938 1.00 95.12 135 GLN A CA 1
ATOM 1004 C C . GLN A 1 135 ? 19.361 -5.449 -42.471 1.00 95.12 135 GLN A C 1
ATOM 1006 O O . GLN A 1 135 ? 20.276 -5.710 -41.689 1.00 95.12 135 GLN A O 1
ATOM 1011 N N . THR A 1 136 ? 19.509 -5.509 -43.799 1.00 90.44 136 THR A N 1
ATOM 1012 C CA . THR A 1 136 ? 20.683 -6.108 -44.467 1.00 90.44 136 THR A CA 1
ATOM 1013 C C . THR A 1 136 ? 21.487 -5.148 -45.346 1.00 90.44 136 THR A C 1
ATOM 1015 O O . THR A 1 136 ? 22.528 -5.539 -45.880 1.00 90.44 136 THR A O 1
ATOM 1018 N N . LYS A 1 137 ? 21.051 -3.889 -45.518 1.00 82.75 137 LYS A N 1
ATOM 1019 C CA . LYS A 1 137 ? 21.829 -2.893 -46.283 1.00 82.75 137 LYS A CA 1
ATOM 1020 C C . LYS A 1 137 ? 23.191 -2.696 -45.622 1.00 82.75 137 LYS A C 1
ATOM 1022 O O . LYS A 1 137 ? 23.278 -2.679 -44.399 1.00 82.75 137 LYS A O 1
ATOM 1027 N N . GLY A 1 138 ? 24.229 -2.496 -46.430 1.00 69.88 138 GLY A N 1
ATOM 1028 C CA . GLY A 1 138 ? 25.551 -2.086 -45.955 1.00 69.88 138 GLY A CA 1
ATOM 1029 C C . GLY A 1 138 ? 25.570 -0.695 -45.297 1.00 69.88 138 GLY A C 1
ATOM 1030 O O . GLY A 1 138 ? 24.557 -0.186 -44.823 1.00 69.88 138 GLY A O 1
ATOM 1031 N N . ASP A 1 139 ? 26.749 -0.077 -45.271 1.00 65.50 139 ASP A N 1
ATOM 1032 C CA . ASP A 1 139 ? 27.024 1.188 -44.587 1.00 65.50 139 ASP A CA 1
ATOM 1033 C C . ASP A 1 139 ? 26.027 2.331 -44.898 1.00 65.50 139 ASP A C 1
ATOM 1035 O O . ASP A 1 139 ? 25.602 2.566 -46.027 1.00 65.50 139 ASP A O 1
ATOM 1039 N N . GLY A 1 140 ? 25.628 3.065 -43.854 1.00 76.62 140 GLY A N 1
ATOM 1040 C CA . GLY A 1 140 ? 24.641 4.149 -43.928 1.00 76.62 140 GLY A CA 1
ATOM 1041 C C . GLY A 1 140 ? 23.857 4.301 -42.623 1.00 76.62 140 GLY A C 1
ATOM 1042 O O . GLY A 1 140 ? 24.052 3.531 -41.690 1.00 76.62 140 GLY A O 1
ATOM 1043 N N . SER A 1 141 ? 22.990 5.309 -42.502 1.00 84.44 141 SER A N 1
ATOM 1044 C CA . SER A 1 141 ? 22.039 5.396 -41.378 1.00 84.44 141 SER A CA 1
ATOM 1045 C C . SER A 1 141 ? 20.820 4.535 -41.685 1.00 84.44 141 SER A C 1
ATOM 1047 O O . SER A 1 141 ? 19.937 4.981 -42.409 1.00 84.44 141 SER A O 1
ATOM 1049 N N . VAL A 1 142 ? 20.823 3.297 -41.189 1.00 92.62 142 VAL A N 1
ATOM 1050 C CA . VAL A 1 142 ? 19.827 2.264 -41.503 1.00 92.62 142 VAL A CA 1
ATOM 1051 C C . VAL A 1 142 ? 19.205 1.673 -40.244 1.00 92.62 142 VAL A C 1
ATOM 1053 O O . VAL A 1 142 ? 19.859 1.617 -39.200 1.00 92.62 142 VAL A O 1
ATOM 1056 N N . TYR A 1 143 ? 17.952 1.240 -40.359 1.00 95.56 143 TYR A N 1
ATOM 1057 C CA . TYR A 1 143 ? 17.076 0.920 -39.239 1.00 95.56 143 TYR A CA 1
ATOM 1058 C C . TYR A 1 143 ? 16.275 -0.351 -39.528 1.00 95.56 143 TYR A C 1
ATOM 1060 O O . TYR A 1 143 ? 15.590 -0.423 -40.551 1.00 95.56 143 TYR A O 1
ATOM 1068 N N . ALA A 1 144 ? 16.310 -1.336 -38.627 1.00 97.69 144 ALA A N 1
ATOM 1069 C CA . ALA A 1 144 ? 15.336 -2.428 -38.702 1.00 97.69 144 ALA A CA 1
ATOM 1070 C C . ALA A 1 144 ? 13.942 -1.889 -38.355 1.00 97.69 144 ALA A C 1
ATOM 1072 O O . ALA A 1 144 ? 13.010 -2.024 -39.144 1.00 97.69 144 ALA A O 1
ATOM 1073 N N . ILE A 1 145 ? 13.834 -1.157 -37.247 1.00 98.56 145 ILE A N 1
ATOM 1074 C CA . ILE A 1 145 ? 12.618 -0.442 -36.864 1.00 98.56 145 ILE A CA 1
ATOM 1075 C C . ILE A 1 145 ? 12.946 1.034 -36.656 1.00 98.56 145 ILE A C 1
ATOM 1077 O O . ILE A 1 145 ? 13.837 1.386 -35.881 1.00 98.56 145 ILE A O 1
ATOM 1081 N N . TYR A 1 146 ? 12.203 1.904 -37.332 1.00 98.00 146 TYR A N 1
ATOM 1082 C CA . TYR A 1 146 ? 12.228 3.344 -37.113 1.00 98.00 146 TYR A CA 1
ATOM 1083 C C . TYR A 1 146 ? 10.862 3.804 -36.611 1.00 98.00 146 TYR A C 1
ATOM 1085 O O . TYR A 1 146 ? 9.881 3.796 -37.358 1.00 98.00 146 TYR A O 1
ATOM 1093 N N . ASN A 1 147 ? 10.803 4.206 -35.345 1.00 98.38 147 ASN A N 1
ATOM 1094 C CA . ASN A 1 147 ? 9.619 4.796 -34.747 1.00 98.38 147 ASN A CA 1
ATOM 1095 C C . ASN A 1 147 ? 9.618 6.305 -34.993 1.00 98.38 147 ASN A C 1
ATOM 1097 O O . ASN A 1 147 ? 10.503 7.024 -34.525 1.00 98.38 147 ASN A O 1
ATOM 1101 N N . GLY A 1 148 ? 8.646 6.770 -35.768 1.00 95.75 148 GLY A N 1
ATOM 1102 C CA . GLY A 1 148 ? 8.429 8.177 -36.061 1.00 95.75 148 GLY A CA 1
ATOM 1103 C C . GLY A 1 148 ? 7.870 8.944 -34.862 1.00 95.75 148 GLY A C 1
ATOM 1104 O O . GLY A 1 148 ? 7.561 8.389 -33.811 1.00 95.75 148 GLY A O 1
ATOM 1105 N N . SER A 1 149 ? 7.732 10.259 -35.027 1.00 94.12 149 SER A N 1
ATOM 1106 C CA . SER A 1 149 ? 7.126 11.106 -33.994 1.00 94.12 149 SER A CA 1
ATOM 1107 C C . SER A 1 149 ? 5.648 10.743 -33.815 1.00 94.12 149 SER A C 1
ATOM 1109 O O . SER A 1 149 ? 4.919 10.681 -34.805 1.00 94.12 149 SER A O 1
ATOM 1111 N N . GLY A 1 150 ? 5.222 10.494 -32.575 1.00 92.12 150 GLY A N 1
ATOM 1112 C CA . GLY A 1 150 ? 3.874 10.033 -32.234 1.00 92.12 150 GLY A CA 1
ATOM 1113 C C . GLY A 1 150 ? 3.647 8.526 -32.390 1.00 92.12 150 GLY A C 1
ATOM 1114 O O . GLY A 1 150 ? 2.579 8.051 -32.016 1.00 92.12 150 GLY A O 1
ATOM 1115 N N . GLY A 1 151 ? 4.626 7.778 -32.910 1.00 98.12 151 GLY A N 1
ATOM 1116 C CA . GLY A 1 151 ? 4.511 6.332 -33.053 1.00 98.12 151 GLY A CA 1
ATOM 1117 C C . GLY A 1 151 ? 4.786 5.578 -31.748 1.00 98.12 151 GLY A C 1
ATOM 1118 O O . GLY A 1 151 ? 5.503 6.058 -30.864 1.00 98.12 151 GLY A O 1
ATOM 1119 N N . THR A 1 152 ? 4.238 4.369 -31.636 1.00 98.69 152 THR A N 1
ATOM 1120 C CA . THR A 1 152 ? 4.439 3.449 -30.509 1.00 98.69 152 THR A CA 1
ATOM 1121 C C . THR A 1 152 ? 4.998 2.120 -31.004 1.00 98.69 152 THR A C 1
ATOM 1123 O O . THR A 1 152 ? 4.425 1.496 -31.892 1.00 98.69 152 THR A O 1
ATOM 1126 N N . VAL A 1 153 ? 6.101 1.661 -30.417 1.00 98.88 153 VAL A N 1
ATOM 1127 C CA . VAL A 1 153 ? 6.703 0.351 -30.695 1.00 98.88 153 VAL A CA 1
ATOM 1128 C C . VAL A 1 153 ? 6.655 -0.505 -29.438 1.00 98.88 153 VAL A C 1
ATOM 1130 O O . VAL A 1 153 ? 7.236 -0.140 -28.424 1.00 98.88 153 VAL A O 1
ATOM 1133 N N . ASN A 1 154 ? 6.016 -1.665 -29.520 1.00 98.69 154 ASN A N 1
ATOM 1134 C CA . ASN A 1 154 ? 5.983 -2.677 -28.475 1.00 98.69 154 ASN A CA 1
ATOM 1135 C C . ASN A 1 154 ? 6.787 -3.898 -28.935 1.00 98.69 154 ASN A C 1
ATOM 1137 O O . ASN A 1 154 ? 6.541 -4.445 -30.009 1.00 98.69 154 ASN A O 1
ATOM 1141 N N . ILE A 1 155 ? 7.750 -4.340 -28.135 1.00 98.69 155 ILE A N 1
ATOM 1142 C CA . ILE A 1 155 ? 8.526 -5.554 -28.404 1.00 98.69 155 ILE A CA 1
ATOM 1143 C C . ILE A 1 155 ? 8.373 -6.462 -27.190 1.00 98.69 155 ILE A C 1
ATOM 1145 O O . ILE A 1 155 ? 8.896 -6.169 -26.119 1.00 98.69 155 ILE A O 1
ATOM 1149 N N . THR A 1 156 ? 7.619 -7.544 -27.350 1.00 98.19 156 THR A N 1
ATOM 1150 C CA . THR A 1 156 ? 7.353 -8.540 -26.296 1.00 98.19 156 THR A CA 1
ATOM 1151 C C . THR A 1 156 ? 8.092 -9.856 -26.554 1.00 98.19 156 THR A C 1
ATOM 1153 O O . THR A 1 156 ? 8.108 -10.749 -25.712 1.00 98.19 156 THR A O 1
ATOM 1156 N N . GLY A 1 157 ? 8.722 -9.989 -27.723 1.00 95.88 157 GLY A N 1
ATOM 1157 C CA . GLY A 1 157 ? 9.474 -11.161 -28.157 1.00 95.88 157 GLY A CA 1
ATOM 1158 C C . GLY A 1 157 ? 10.145 -10.927 -29.511 1.00 95.88 157 GLY A C 1
ATOM 1159 O O . GLY A 1 157 ? 10.172 -9.807 -30.021 1.00 95.88 157 GLY A O 1
ATOM 1160 N N . GLY A 1 158 ? 10.668 -11.993 -30.111 1.00 97.44 158 GLY A N 1
ATOM 1161 C CA . GLY A 1 158 ? 11.252 -11.959 -31.450 1.00 97.44 158 GLY A CA 1
ATOM 1162 C C . GLY A 1 158 ? 12.727 -11.553 -31.515 1.00 97.44 158 GLY A C 1
ATOM 1163 O O . GLY A 1 158 ? 13.389 -11.315 -30.502 1.00 97.44 158 GLY A O 1
ATOM 1164 N N . ASN A 1 159 ? 13.252 -11.512 -32.742 1.00 98.19 159 ASN A N 1
ATOM 1165 C CA . ASN A 1 159 ? 14.655 -11.201 -33.032 1.00 98.19 159 ASN A CA 1
ATOM 1166 C C . ASN A 1 159 ? 14.762 -10.004 -33.981 1.00 98.19 159 ASN A C 1
ATOM 1168 O O . ASN A 1 159 ? 14.246 -10.044 -35.096 1.00 98.19 159 ASN A O 1
ATOM 1172 N N . ILE A 1 160 ? 15.471 -8.954 -33.582 1.00 98.75 160 ILE A N 1
ATOM 1173 C CA . ILE A 1 160 ? 15.680 -7.762 -34.405 1.00 98.75 160 ILE A CA 1
ATOM 1174 C C . ILE A 1 160 ? 17.167 -7.626 -34.676 1.00 98.75 160 ILE A C 1
ATOM 1176 O O . ILE A 1 160 ? 17.962 -7.544 -33.744 1.00 98.75 160 ILE A O 1
ATOM 1180 N N . LYS A 1 161 ? 17.542 -7.551 -35.951 1.00 97.31 161 LYS A N 1
ATOM 1181 C CA . LYS A 1 161 ? 18.932 -7.401 -36.363 1.00 97.31 161 LYS A CA 1
ATOM 1182 C C . LYS A 1 161 ? 19.096 -6.290 -37.383 1.00 97.31 161 LYS A C 1
ATOM 1184 O O . LYS A 1 161 ? 18.305 -6.160 -38.314 1.00 97.31 161 LYS A O 1
ATOM 1189 N N . SER A 1 162 ? 20.142 -5.491 -37.226 1.00 95.69 162 SER A N 1
ATOM 1190 C CA . SER A 1 162 ? 20.473 -4.423 -38.164 1.00 95.69 162 SER A CA 1
ATOM 1191 C C . SER A 1 162 ? 21.970 -4.229 -38.295 1.00 95.69 162 SER A C 1
ATOM 1193 O O . SER A 1 162 ? 22.726 -4.334 -37.326 1.00 95.69 162 SER A O 1
ATOM 1195 N N . THR A 1 163 ? 22.407 -3.855 -39.495 1.00 92.62 163 THR A N 1
ATOM 1196 C CA . THR A 1 163 ? 23.805 -3.508 -39.751 1.00 92.62 163 THR A CA 1
ATOM 1197 C C . THR A 1 163 ? 24.221 -2.184 -39.115 1.00 92.62 163 THR A C 1
ATOM 1199 O O . THR A 1 163 ? 25.413 -1.885 -39.143 1.00 92.62 163 THR A O 1
ATOM 1202 N N . LYS A 1 164 ? 23.303 -1.403 -38.515 1.00 92.75 164 LYS A N 1
ATOM 1203 C CA . LYS A 1 164 ? 23.652 -0.218 -37.712 1.00 92.75 164 LYS A CA 1
ATOM 1204 C C . LYS A 1 164 ? 22.735 0.024 -36.512 1.00 92.75 164 LYS A C 1
ATOM 1206 O O . LYS A 1 164 ? 23.200 -0.159 -35.391 1.00 92.75 164 LYS A O 1
ATOM 1211 N N . TYR A 1 165 ? 21.489 0.458 -36.734 1.00 96.00 165 TYR A N 1
ATOM 1212 C CA . TYR A 1 165 ? 20.500 0.722 -35.678 1.00 96.00 165 TYR A CA 1
ATOM 1213 C C . TYR A 1 165 ? 19.416 -0.355 -35.714 1.00 96.00 165 TYR A C 1
ATOM 1215 O O . TYR A 1 165 ? 18.729 -0.480 -36.732 1.00 96.00 165 TYR A O 1
ATOM 1223 N N . ALA A 1 166 ? 19.244 -1.143 -34.653 1.00 97.75 166 ALA A N 1
ATOM 1224 C CA . ALA A 1 166 ? 18.162 -2.129 -34.631 1.00 97.75 166 ALA A CA 1
ATOM 1225 C C . ALA A 1 166 ? 16.813 -1.436 -34.393 1.00 97.75 166 ALA A C 1
ATOM 1227 O O . ALA A 1 166 ? 15.936 -1.496 -35.254 1.00 97.75 166 ALA A O 1
ATOM 1228 N N . VAL A 1 167 ? 16.689 -0.669 -33.311 1.00 98.56 167 VAL A N 1
ATOM 1229 C CA . VAL A 1 167 ? 15.510 0.162 -33.037 1.00 98.56 167 VAL A CA 1
ATOM 1230 C C . VAL A 1 167 ? 15.926 1.621 -32.909 1.00 98.56 167 VAL A C 1
ATOM 1232 O O . VAL A 1 167 ? 16.838 1.959 -32.156 1.00 98.56 167 VAL A O 1
ATOM 1235 N N . HIS A 1 168 ? 15.253 2.507 -33.636 1.00 98.25 168 HIS A N 1
ATOM 1236 C CA . HIS A 1 168 ? 15.399 3.948 -33.475 1.00 98.25 168 HIS A CA 1
ATOM 1237 C C . HIS A 1 168 ? 14.067 4.559 -33.065 1.00 98.25 168 HIS A C 1
ATOM 1239 O O . HIS A 1 168 ? 13.139 4.609 -33.868 1.00 98.25 168 HIS A O 1
ATOM 1245 N N . ASN A 1 169 ? 13.987 5.026 -31.823 1.00 98.44 169 ASN A N 1
ATOM 1246 C CA . ASN A 1 169 ? 12.842 5.746 -31.299 1.00 98.44 169 ASN A CA 1
ATOM 1247 C C . ASN A 1 169 ? 13.060 7.251 -31.448 1.00 98.44 169 ASN A C 1
ATOM 1249 O O . ASN A 1 169 ? 13.910 7.814 -30.763 1.00 98.44 169 ASN A O 1
ATOM 1253 N N . ASN A 1 170 ? 12.352 7.901 -32.370 1.00 97.50 170 ASN A N 1
ATOM 1254 C CA . ASN A 1 170 ? 12.528 9.329 -32.620 1.00 97.50 170 ASN A CA 1
ATOM 1255 C C . ASN A 1 170 ? 11.873 10.191 -31.521 1.00 97.50 170 ASN A C 1
ATOM 1257 O O . ASN A 1 170 ? 11.105 9.711 -30.690 1.00 97.50 170 ASN A O 1
ATOM 1261 N N . SER A 1 171 ? 12.150 11.497 -31.534 1.00 97.00 171 SER A N 1
ATOM 1262 C CA . SER A 1 171 ? 11.532 12.449 -30.610 1.00 97.00 171 SER A CA 1
ATOM 1263 C C . SER A 1 171 ? 10.004 12.457 -30.723 1.00 97.00 171 SER A C 1
ATOM 1265 O O . SER A 1 171 ? 9.433 12.575 -31.814 1.00 97.00 171 SER A O 1
ATOM 1267 N N . GLY A 1 172 ? 9.344 12.315 -29.571 1.00 94.44 172 GLY A N 1
ATOM 1268 C CA . GLY A 1 172 ? 7.894 12.157 -29.457 1.00 94.44 172 GLY A CA 1
ATOM 1269 C C . GLY A 1 172 ? 7.376 10.743 -29.746 1.00 94.44 172 GLY A C 1
ATOM 1270 O O . GLY A 1 172 ? 6.164 10.568 -29.782 1.00 94.44 172 GLY A O 1
ATOM 1271 N N . GLY A 1 173 ? 8.248 9.761 -29.993 1.00 98.00 173 GLY A N 1
ATOM 1272 C CA . GLY A 1 173 ? 7.881 8.346 -30.075 1.00 98.00 173 GLY A CA 1
ATOM 1273 C C . GLY A 1 173 ? 8.012 7.623 -28.729 1.00 98.00 173 GLY A C 1
ATOM 1274 O O . GLY A 1 173 ? 8.797 8.029 -27.863 1.00 98.00 173 GLY A O 1
ATOM 1275 N N . THR A 1 174 ? 7.276 6.523 -28.577 1.00 98.69 174 THR A N 1
ATOM 1276 C CA . THR A 1 174 ? 7.310 5.641 -27.398 1.00 98.69 174 THR A CA 1
ATOM 1277 C C . THR A 1 174 ? 7.754 4.233 -27.784 1.00 98.69 174 THR A C 1
ATOM 1279 O O . THR A 1 174 ? 7.251 3.670 -28.754 1.00 98.69 174 THR A O 1
ATOM 1282 N N . ALA A 1 175 ? 8.674 3.644 -27.021 1.00 98.69 175 ALA A N 1
ATOM 1283 C CA . ALA A 1 175 ? 9.114 2.263 -27.192 1.00 98.69 175 ALA A CA 1
ATOM 1284 C C . ALA A 1 175 ? 9.001 1.480 -25.873 1.00 98.69 175 ALA A C 1
ATOM 1286 O O . ALA A 1 175 ? 9.637 1.846 -24.889 1.00 98.69 175 ALA A O 1
ATOM 1287 N N . ASN A 1 176 ? 8.235 0.388 -25.870 1.00 98.62 176 ASN A N 1
ATOM 1288 C CA . ASN A 1 176 ? 8.017 -0.490 -24.720 1.00 98.62 176 ASN A CA 1
ATOM 1289 C C . ASN A 1 176 ? 8.606 -1.876 -25.010 1.00 98.62 176 ASN A C 1
ATOM 1291 O O . ASN A 1 176 ? 8.143 -2.574 -25.914 1.00 98.62 176 ASN A O 1
ATOM 1295 N N . ILE A 1 177 ? 9.626 -2.284 -24.258 1.00 98.62 177 ILE A N 1
ATOM 1296 C CA . ILE A 1 177 ? 10.415 -3.491 -24.519 1.00 98.62 177 ILE A CA 1
ATOM 1297 C C . ILE A 1 177 ? 10.331 -4.435 -23.317 1.00 98.62 177 ILE A C 1
ATOM 1299 O O . ILE A 1 177 ? 10.852 -4.158 -22.241 1.00 98.62 177 ILE A O 1
ATOM 1303 N N . THR A 1 178 ? 9.668 -5.566 -23.505 1.00 98.06 178 THR A N 1
ATOM 1304 C CA . THR A 1 178 ? 9.384 -6.560 -22.454 1.00 98.06 178 THR A CA 1
ATOM 1305 C C . THR A 1 178 ? 9.813 -7.975 -22.846 1.00 98.06 178 THR A C 1
ATOM 1307 O O . THR A 1 178 ? 9.586 -8.913 -22.091 1.00 98.06 178 THR A O 1
ATOM 1310 N N . GLY A 1 179 ? 10.433 -8.143 -24.019 1.00 96.81 179 GLY A N 1
ATOM 1311 C CA . GLY A 1 179 ? 11.083 -9.390 -24.411 1.00 96.81 179 GLY A CA 1
ATOM 1312 C C . GLY A 1 179 ? 11.949 -9.237 -25.661 1.00 96.81 179 GLY A C 1
ATOM 1313 O O . GLY A 1 179 ? 12.066 -8.156 -26.238 1.00 96.81 179 GLY A O 1
ATOM 1314 N N . GLY A 1 180 ? 12.527 -10.353 -26.113 1.00 97.69 180 GLY A N 1
ATOM 1315 C CA . GLY A 1 180 ? 13.220 -10.465 -27.402 1.00 97.69 180 GLY A CA 1
ATOM 1316 C C . GLY A 1 180 ? 14.744 -10.298 -27.363 1.00 97.69 180 GLY A C 1
ATOM 1317 O O . GLY A 1 180 ? 15.366 -10.147 -26.308 1.00 97.69 180 GLY A O 1
ATOM 1318 N N . ASN A 1 181 ? 15.349 -10.367 -28.550 1.00 98.50 181 ASN A N 1
ATOM 1319 C CA . ASN A 1 181 ? 16.781 -10.176 -28.784 1.00 98.50 181 ASN A CA 1
ATOM 1320 C C . ASN A 1 181 ? 17.005 -9.087 -29.844 1.00 98.50 181 ASN A C 1
ATOM 1322 O O . ASN A 1 181 ? 16.469 -9.178 -30.950 1.00 98.50 181 ASN A O 1
ATOM 1326 N N . ILE A 1 182 ? 17.781 -8.057 -29.512 1.00 98.69 182 ILE A N 1
ATOM 1327 C CA . ILE A 1 182 ? 17.963 -6.851 -30.327 1.00 98.69 182 ILE A CA 1
ATOM 1328 C C . ILE A 1 182 ? 19.453 -6.624 -30.584 1.00 98.69 182 ILE A C 1
ATOM 1330 O O . ILE A 1 182 ? 20.214 -6.281 -29.682 1.00 98.69 182 ILE A O 1
ATOM 1334 N N . GLU A 1 183 ? 19.863 -6.750 -31.841 1.00 97.88 183 GLU A N 1
ATOM 1335 C CA . GLU A 1 183 ? 21.258 -6.665 -32.268 1.00 97.88 183 GLU A CA 1
ATOM 1336 C C . GLU A 1 183 ? 21.443 -5.575 -33.327 1.00 97.88 183 GLU A C 1
ATOM 1338 O O . GLU A 1 183 ? 21.073 -5.726 -34.494 1.00 97.88 183 GLU A O 1
ATOM 1343 N N . GLY A 1 184 ? 22.061 -4.461 -32.941 1.00 94.81 184 GLY A N 1
ATOM 1344 C CA . GLY A 1 184 ? 22.528 -3.446 -33.883 1.00 94.81 184 GLY A CA 1
ATOM 1345 C C . GLY A 1 184 ? 24.041 -3.349 -33.819 1.00 94.81 184 GLY A C 1
ATOM 1346 O O . GLY A 1 184 ? 24.585 -3.126 -32.746 1.00 94.81 184 GLY A O 1
ATOM 1347 N N . THR A 1 185 ? 24.753 -3.475 -34.942 1.00 91.25 185 THR A N 1
ATOM 1348 C CA . THR A 1 185 ? 26.235 -3.466 -34.896 1.00 91.25 185 THR A CA 1
ATOM 1349 C C . THR A 1 185 ? 26.798 -2.179 -34.267 1.00 91.25 185 THR A C 1
ATOM 1351 O O . THR A 1 185 ? 27.804 -2.212 -33.553 1.00 91.25 185 THR A O 1
ATOM 1354 N N . TYR A 1 186 ? 26.121 -1.042 -34.481 1.00 93.19 186 TYR A N 1
ATOM 1355 C CA . TYR A 1 186 ? 26.477 0.237 -33.880 1.00 93.19 186 TYR A CA 1
ATOM 1356 C C . TYR A 1 186 ? 25.601 0.560 -32.676 1.00 93.19 186 TYR A C 1
ATOM 1358 O O . TYR A 1 186 ? 26.131 0.818 -31.600 1.00 93.19 186 TYR A O 1
ATOM 1366 N N . THR A 1 187 ? 24.278 0.526 -32.819 1.00 96.31 187 THR A N 1
ATOM 1367 C CA . THR A 1 187 ? 23.371 0.782 -31.701 1.00 96.31 187 THR A CA 1
ATOM 1368 C C . THR A 1 187 ? 22.228 -0.219 -31.687 1.00 96.31 187 THR A C 1
ATOM 1370 O O . THR A 1 187 ? 21.504 -0.331 -32.677 1.00 96.31 187 THR A O 1
ATOM 1373 N N . GLY A 1 188 ? 22.034 -0.905 -30.560 1.00 98.00 188 GLY A N 1
ATOM 1374 C CA . GLY A 1 188 ? 20.859 -1.746 -30.348 1.00 98.00 188 GLY A CA 1
ATOM 1375 C C . GLY A 1 188 ? 19.596 -0.886 -30.370 1.00 98.00 188 GLY A C 1
ATOM 1376 O O . GLY A 1 188 ? 18.827 -0.925 -31.330 1.00 98.00 188 GLY A O 1
ATOM 1377 N N . ILE A 1 189 ? 19.436 -0.021 -29.367 1.00 98.62 189 ILE A N 1
ATOM 1378 C CA . ILE A 1 189 ? 18.331 0.942 -29.290 1.00 98.62 189 ILE A CA 1
ATOM 1379 C C . ILE A 1 189 ? 18.867 2.372 -29.216 1.00 98.62 189 ILE A C 1
ATOM 1381 O O . ILE A 1 189 ? 19.588 2.732 -28.288 1.00 98.62 189 ILE A O 1
ATOM 1385 N N . ALA A 1 190 ? 18.499 3.203 -30.189 1.00 98.19 190 ALA A N 1
ATOM 1386 C CA . ALA A 1 190 ? 18.717 4.645 -30.159 1.00 98.19 190 ALA A CA 1
ATOM 1387 C C . ALA A 1 190 ? 17.402 5.339 -29.789 1.00 98.19 190 ALA A C 1
ATOM 1389 O O . ALA A 1 190 ? 16.463 5.324 -30.581 1.00 98.19 190 ALA A O 1
ATOM 1390 N N . ASN A 1 191 ? 17.328 5.943 -28.608 1.00 98.50 191 ASN A N 1
ATOM 1391 C CA . ASN A 1 191 ? 16.127 6.564 -28.071 1.00 98.50 191 ASN A CA 1
ATOM 1392 C C . ASN A 1 191 ? 16.253 8.086 -27.992 1.00 98.50 191 ASN A C 1
ATOM 1394 O O . ASN A 1 191 ? 17.126 8.604 -27.310 1.00 98.50 191 ASN A O 1
ATOM 1398 N N . PHE A 1 192 ? 15.339 8.796 -28.640 1.00 98.19 192 PHE A N 1
ATOM 1399 C CA . PHE A 1 192 ? 15.176 10.250 -28.585 1.00 98.19 192 PHE A CA 1
ATOM 1400 C C . PHE A 1 192 ? 13.786 10.657 -28.057 1.00 98.19 192 PHE A C 1
ATOM 1402 O O . PHE A 1 192 ? 13.470 11.847 -28.034 1.00 98.19 192 PHE A O 1
ATOM 1409 N N . GLY A 1 193 ? 12.962 9.683 -27.656 1.00 98.12 193 GLY A N 1
ATOM 1410 C CA . GLY A 1 193 ? 11.633 9.858 -27.072 1.00 98.12 193 GLY A CA 1
ATOM 1411 C C . GLY A 1 193 ? 11.545 9.196 -25.694 1.00 98.12 193 GLY A C 1
ATOM 1412 O O . GLY A 1 193 ? 12.424 9.398 -24.857 1.00 98.12 193 GLY A O 1
ATOM 1413 N N . VAL A 1 194 ? 10.495 8.405 -25.470 1.00 98.56 194 VAL A N 1
ATOM 1414 C CA . VAL A 1 194 ? 10.283 7.639 -24.229 1.00 98.56 194 VAL A CA 1
ATOM 1415 C C . VAL A 1 194 ? 10.581 6.162 -24.471 1.00 98.56 194 VAL A C 1
ATOM 1417 O O . VAL A 1 194 ? 10.078 5.579 -25.432 1.00 98.56 194 VAL A O 1
ATOM 1420 N N . LEU A 1 195 ? 11.385 5.557 -23.602 1.00 98.88 195 LEU A N 1
ATOM 1421 C CA . LEU A 1 195 ? 11.756 4.145 -23.651 1.00 98.88 195 LEU A CA 1
ATOM 1422 C C . LEU A 1 195 ? 11.477 3.483 -22.299 1.00 98.88 195 LEU A C 1
ATOM 1424 O O . LEU A 1 195 ? 11.929 3.981 -21.276 1.00 98.88 195 LEU A O 1
ATOM 1428 N N . THR A 1 196 ? 10.809 2.335 -22.305 1.00 98.75 196 THR A N 1
ATOM 1429 C CA . THR A 1 196 ? 10.618 1.491 -21.119 1.00 98.75 196 THR A CA 1
ATOM 1430 C C . THR A 1 196 ? 11.123 0.083 -21.416 1.00 98.75 196 THR A C 1
ATOM 1432 O O . THR A 1 196 ? 10.802 -0.472 -22.468 1.00 98.75 196 THR A O 1
ATOM 1435 N N . ILE A 1 197 ? 11.925 -0.492 -20.517 1.00 98.62 197 ILE A N 1
ATOM 1436 C CA . ILE A 1 197 ? 12.523 -1.824 -20.661 1.00 98.62 197 ILE A CA 1
ATOM 1437 C C . ILE A 1 197 ? 12.360 -2.627 -19.369 1.00 98.62 197 ILE A C 1
ATOM 1439 O O . ILE A 1 197 ? 12.773 -2.150 -18.316 1.00 98.62 197 ILE A O 1
ATOM 1443 N N . SER A 1 198 ? 11.850 -3.860 -19.457 1.00 96.81 198 SER A N 1
ATOM 1444 C CA . SER A 1 198 ? 11.760 -4.777 -18.306 1.00 96.81 198 SER A CA 1
ATOM 1445 C C . SER A 1 198 ? 12.487 -6.111 -18.495 1.00 96.81 198 SER A C 1
ATOM 1447 O O . SER A 1 198 ? 13.019 -6.659 -17.539 1.00 96.81 198 SER A O 1
ATOM 1449 N N . GLU A 1 199 ? 12.545 -6.651 -19.713 1.00 94.56 199 GLU A N 1
ATOM 1450 C CA . GLU A 1 199 ? 13.214 -7.927 -19.994 1.00 94.56 199 GLU A CA 1
ATOM 1451 C C . GLU A 1 199 ? 13.588 -7.987 -21.478 1.00 94.56 199 GLU A C 1
ATOM 1453 O O . GLU A 1 199 ? 12.720 -7.874 -22.331 1.00 94.56 199 GLU A O 1
ATOM 1458 N N . VAL A 1 200 ? 14.873 -8.106 -21.819 1.00 97.88 200 VAL A N 1
ATOM 1459 C CA . VAL A 1 200 ? 15.360 -8.158 -23.214 1.00 97.88 200 VAL A CA 1
ATOM 1460 C C . VAL A 1 200 ? 16.854 -8.479 -23.229 1.00 97.88 200 VAL A C 1
ATOM 1462 O O . VAL A 1 200 ? 17.555 -8.198 -22.257 1.00 97.88 200 VAL A O 1
ATOM 1465 N N . ASN A 1 201 ? 17.368 -9.005 -24.339 1.00 98.38 201 ASN A N 1
ATOM 1466 C CA . ASN A 1 201 ? 18.802 -9.001 -24.631 1.00 98.38 201 ASN A CA 1
ATOM 1467 C C . ASN A 1 201 ? 19.109 -7.953 -25.705 1.00 98.38 201 ASN A C 1
ATOM 1469 O O . ASN A 1 201 ? 18.557 -8.020 -26.802 1.00 98.38 201 ASN A O 1
ATOM 1473 N N . ILE A 1 202 ? 19.976 -6.983 -25.406 1.00 98.62 202 ILE A N 1
ATOM 1474 C CA . ILE A 1 202 ? 20.363 -5.928 -26.350 1.00 98.62 202 ILE A CA 1
ATOM 1475 C C . ILE A 1 202 ? 21.877 -5.912 -26.536 1.00 98.62 202 ILE A C 1
ATOM 1477 O O . ILE A 1 202 ? 22.641 -5.894 -25.568 1.00 98.62 202 ILE A O 1
ATOM 1481 N N . GLN A 1 203 ? 22.311 -5.839 -27.792 1.00 97.75 203 GLN A N 1
ATOM 1482 C CA . GLN A 1 203 ? 23.712 -5.733 -28.168 1.00 97.75 203 GLN A CA 1
ATOM 1483 C C . GLN A 1 203 ? 23.950 -4.606 -29.179 1.00 97.75 203 GLN A C 1
ATOM 1485 O O . GLN A 1 203 ? 23.188 -4.416 -30.130 1.00 97.75 203 GLN A O 1
ATOM 1490 N N . GLY A 1 204 ? 25.062 -3.895 -28.994 1.00 96.50 204 GLY A N 1
ATOM 1491 C CA . GLY A 1 204 ? 25.625 -2.990 -29.991 1.00 96.50 204 GLY A CA 1
ATOM 1492 C C . GLY A 1 204 ? 26.866 -2.271 -29.490 1.00 96.50 204 GLY A C 1
ATOM 1493 O O . GLY A 1 204 ? 27.233 -2.408 -28.326 1.00 96.50 204 GLY A O 1
ATOM 1494 N N . SER A 1 205 ? 27.536 -1.497 -30.351 1.00 95.25 205 SER A N 1
ATOM 1495 C CA . SER A 1 205 ? 28.618 -0.614 -29.868 1.00 95.25 205 SER A CA 1
ATOM 1496 C C . SER A 1 205 ? 28.127 0.317 -28.753 1.00 95.25 205 SER A C 1
ATOM 1498 O O . SER A 1 205 ? 28.858 0.616 -27.812 1.00 95.25 205 SER A O 1
ATOM 1500 N N . TYR A 1 206 ? 26.856 0.697 -28.866 1.00 96.38 206 TYR A N 1
ATOM 1501 C CA . TYR A 1 206 ? 25.988 1.202 -27.819 1.00 96.38 206 TYR A CA 1
ATOM 1502 C C . TYR A 1 206 ? 24.796 0.247 -27.718 1.00 96.38 206 TYR A C 1
ATOM 1504 O O . TYR A 1 206 ? 23.970 0.225 -28.629 1.00 96.38 206 TYR A O 1
ATOM 1512 N N . ALA A 1 207 ? 24.674 -0.560 -26.666 1.00 98.06 207 ALA A N 1
ATOM 1513 C CA . ALA A 1 207 ? 23.472 -1.382 -26.516 1.00 98.06 207 ALA A CA 1
ATOM 1514 C C . ALA A 1 207 ? 22.235 -0.470 -26.419 1.00 98.06 207 ALA A C 1
ATOM 1516 O O . ALA A 1 207 ? 21.320 -0.594 -27.234 1.00 98.06 207 ALA A O 1
ATOM 1517 N N . VAL A 1 208 ? 22.273 0.541 -25.544 1.00 98.50 208 VAL A N 1
ATOM 1518 C CA . VAL A 1 208 ? 21.275 1.621 -25.503 1.00 98.50 208 VAL A CA 1
ATOM 1519 C C . VAL A 1 208 ? 21.953 2.989 -25.572 1.00 98.50 208 VAL A C 1
ATOM 1521 O O . VAL A 1 208 ? 22.912 3.272 -24.855 1.00 98.50 208 VAL A O 1
ATOM 1524 N N . SER A 1 209 ? 21.437 3.862 -26.435 1.00 97.81 209 SER A N 1
ATOM 1525 C CA . SER A 1 209 ? 21.798 5.277 -26.493 1.00 97.81 209 SER A CA 1
ATOM 1526 C C . SER A 1 209 ? 20.554 6.128 -26.273 1.00 97.81 209 SER A C 1
ATOM 1528 O O . SER A 1 209 ? 19.581 5.986 -27.008 1.00 97.81 209 SER A O 1
ATOM 1530 N N . VAL A 1 210 ? 20.586 7.011 -25.279 1.00 98.44 210 VAL A N 1
ATOM 1531 C CA . VAL A 1 210 ? 19.496 7.932 -24.944 1.00 98.44 210 VAL A CA 1
ATOM 1532 C C . VAL A 1 210 ? 19.937 9.349 -25.302 1.00 98.44 210 VAL A C 1
ATOM 1534 O O . VAL A 1 210 ? 20.947 9.847 -24.811 1.00 98.44 210 VAL A O 1
ATOM 1537 N N . GLY A 1 211 ? 19.214 9.988 -26.210 1.00 97.00 211 GLY A N 1
ATOM 1538 C CA . GLY A 1 211 ? 19.485 11.337 -26.686 1.00 97.00 211 GLY A CA 1
ATOM 1539 C C . GLY A 1 211 ? 19.064 12.419 -25.694 1.00 97.00 211 GLY A C 1
ATOM 1540 O O . GLY A 1 211 ? 18.371 12.169 -24.712 1.00 97.00 211 GLY A O 1
ATOM 1541 N N . ASN A 1 212 ? 19.466 13.656 -25.975 1.00 94.31 212 ASN A N 1
ATOM 1542 C CA . ASN A 1 212 ? 19.163 14.801 -25.117 1.00 94.31 212 ASN A CA 1
ATOM 1543 C C . ASN A 1 212 ? 17.650 15.024 -24.988 1.00 94.31 212 ASN A C 1
ATOM 1545 O O . ASN A 1 212 ? 16.944 15.090 -25.995 1.00 94.31 212 ASN A O 1
ATOM 1549 N N . GLY A 1 213 ? 17.171 15.177 -23.752 1.00 93.19 213 GLY A N 1
ATOM 1550 C CA . GLY A 1 213 ? 15.749 15.363 -23.440 1.00 93.19 213 GLY A CA 1
ATOM 1551 C C . GLY A 1 213 ? 14.886 14.100 -23.554 1.00 93.19 213 GLY A C 1
ATOM 1552 O O . GLY A 1 213 ? 13.683 14.184 -23.329 1.00 93.19 213 GLY A O 1
ATOM 1553 N N . ALA A 1 214 ? 15.478 12.952 -23.896 1.00 98.12 214 ALA A N 1
ATOM 1554 C CA . ALA A 1 214 ? 14.802 11.660 -23.922 1.00 98.12 214 ALA A CA 1
ATOM 1555 C C . ALA A 1 214 ? 14.855 10.971 -22.551 1.00 98.12 214 ALA A C 1
ATOM 1557 O O . ALA A 1 214 ? 15.723 11.275 -21.728 1.00 98.12 214 ALA A O 1
ATOM 1558 N N . THR A 1 215 ? 13.945 10.025 -22.329 1.00 98.50 215 THR A N 1
ATOM 1559 C CA . THR A 1 215 ? 13.834 9.260 -21.081 1.00 98.50 215 THR A CA 1
ATOM 1560 C C . THR A 1 215 ? 13.916 7.764 -21.351 1.00 98.50 215 THR A C 1
ATOM 1562 O O . THR A 1 215 ? 13.372 7.275 -22.344 1.00 98.50 215 THR A O 1
ATOM 1565 N N . ALA A 1 216 ? 14.625 7.039 -20.488 1.00 98.75 216 ALA A N 1
ATOM 1566 C CA . ALA A 1 216 ? 14.679 5.584 -20.486 1.00 98.75 216 ALA A CA 1
ATOM 1567 C C . ALA A 1 216 ? 14.458 5.046 -19.069 1.00 98.75 216 ALA A C 1
ATOM 1569 O O . ALA A 1 216 ? 15.280 5.301 -18.195 1.00 98.75 216 ALA A O 1
ATOM 1570 N N . ASP A 1 217 ? 13.391 4.280 -18.876 1.00 98.62 217 ASP A N 1
ATOM 1571 C CA . ASP A 1 217 ? 13.089 3.565 -17.638 1.00 98.62 217 ASP A CA 1
ATOM 1572 C C . ASP A 1 217 ? 13.455 2.090 -17.823 1.00 98.62 217 ASP A C 1
ATOM 1574 O O . ASP A 1 217 ? 12.897 1.406 -18.683 1.00 98.62 217 ASP A O 1
ATOM 1578 N N . ILE A 1 218 ? 14.439 1.612 -17.066 1.00 98.56 218 ILE A N 1
ATOM 1579 C CA . ILE A 1 218 ? 15.033 0.284 -17.215 1.00 98.56 218 ILE A CA 1
ATOM 1580 C C . ILE A 1 218 ? 14.891 -0.467 -15.895 1.00 98.56 218 ILE A C 1
ATOM 1582 O O . ILE A 1 218 ? 15.618 -0.192 -14.941 1.00 98.56 218 ILE A O 1
ATOM 1586 N N . SER A 1 219 ? 13.983 -1.439 -15.858 1.00 97.62 219 SER A N 1
ATOM 1587 C CA . SER A 1 219 ? 13.787 -2.314 -14.703 1.00 97.62 219 SER A CA 1
ATOM 1588 C C . SER A 1 219 ? 14.441 -3.684 -14.863 1.00 97.62 219 SER A C 1
ATOM 1590 O O . SER A 1 219 ? 14.601 -4.377 -13.876 1.00 97.62 219 SER A O 1
ATOM 1592 N N . GLY A 1 220 ? 14.884 -4.075 -16.062 1.00 96.62 220 GLY A N 1
ATOM 1593 C CA . GLY A 1 220 ? 15.549 -5.365 -16.257 1.00 96.62 220 GLY A CA 1
ATOM 1594 C C . GLY A 1 220 ? 16.096 -5.596 -17.667 1.00 96.62 220 GLY A C 1
ATOM 1595 O O . GLY A 1 220 ? 16.098 -4.702 -18.514 1.00 96.62 220 GLY A O 1
ATOM 1596 N N . GLY A 1 221 ? 16.596 -6.810 -17.914 1.00 97.69 221 GLY A N 1
ATOM 1597 C CA . GLY A 1 221 ? 17.248 -7.212 -19.168 1.00 97.69 221 GLY A CA 1
ATOM 1598 C C . GLY A 1 221 ? 18.782 -7.238 -19.114 1.00 97.69 221 GLY A C 1
ATOM 1599 O O . GLY A 1 221 ? 19.400 -6.968 -18.084 1.00 97.69 221 GLY A O 1
ATOM 1600 N N . THR A 1 222 ? 19.399 -7.602 -20.241 1.00 98.38 222 THR A N 1
ATOM 1601 C CA . THR A 1 222 ? 20.854 -7.686 -20.423 1.00 98.38 222 THR A CA 1
ATOM 1602 C C . THR A 1 222 ? 21.308 -6.758 -21.546 1.00 98.38 222 THR A C 1
ATOM 1604 O O . THR A 1 222 ? 20.881 -6.891 -22.693 1.00 98.38 222 THR A O 1
ATOM 1607 N N . PHE A 1 223 ? 22.239 -5.859 -21.236 1.00 98.44 223 PHE A N 1
ATOM 1608 C CA . PHE A 1 223 ? 22.753 -4.827 -22.135 1.00 98.44 223 PHE A CA 1
ATOM 1609 C C . PHE A 1 223 ? 24.240 -5.056 -22.376 1.00 98.44 223 PHE A C 1
ATOM 1611 O O . PHE A 1 223 ? 25.042 -4.937 -21.453 1.00 98.44 223 PHE A O 1
ATOM 1618 N N . THR A 1 224 ? 24.627 -5.388 -23.606 1.00 97.81 224 THR A N 1
ATOM 1619 C CA . THR A 1 224 ? 26.016 -5.736 -23.935 1.00 97.81 224 THR A CA 1
ATOM 1620 C C . THR A 1 224 ? 26.617 -4.751 -24.927 1.00 97.81 224 THR A C 1
ATOM 1622 O O . THR A 1 224 ? 26.297 -4.765 -26.119 1.00 97.81 224 THR A O 1
ATOM 1625 N N . GLY A 1 225 ? 27.525 -3.913 -24.428 1.00 95.56 225 GLY A N 1
ATOM 1626 C CA . GLY A 1 225 ? 28.372 -3.063 -25.252 1.00 95.56 225 GLY A CA 1
ATOM 1627 C C . GLY A 1 225 ? 29.441 -3.892 -25.964 1.00 95.56 225 GLY A C 1
ATOM 1628 O O . GLY A 1 225 ? 30.173 -4.638 -25.321 1.00 95.56 225 GLY A O 1
ATOM 1629 N N . ILE A 1 226 ? 29.572 -3.744 -27.282 1.00 93.81 226 ILE A N 1
ATOM 1630 C CA . ILE A 1 226 ? 30.602 -4.427 -28.085 1.00 93.81 226 ILE A CA 1
ATOM 1631 C C . ILE A 1 226 ? 31.581 -3.448 -28.739 1.00 93.81 226 ILE A C 1
ATOM 1633 O O . ILE A 1 226 ? 31.310 -2.259 -28.891 1.00 93.81 226 ILE A O 1
ATOM 1637 N N . THR A 1 227 ? 32.746 -3.941 -29.147 1.00 87.44 227 THR A N 1
ATOM 1638 C CA . THR A 1 227 ? 33.759 -3.148 -29.855 1.00 87.44 227 THR A CA 1
ATOM 1639 C C . THR A 1 227 ? 33.185 -2.551 -31.158 1.00 87.44 227 THR A C 1
ATOM 1641 O O . THR A 1 227 ? 32.474 -3.255 -31.879 1.00 87.44 227 THR A O 1
ATOM 1644 N N . PRO A 1 228 ? 33.515 -1.290 -31.519 1.00 82.94 228 PRO A N 1
ATOM 1645 C CA . PRO A 1 228 ? 34.506 -0.403 -30.892 1.00 82.94 228 PRO A CA 1
ATOM 1646 C C . PRO A 1 228 ? 34.004 0.487 -29.744 1.00 82.94 228 PRO A C 1
ATOM 1648 O O . PRO A 1 228 ? 34.826 1.184 -29.159 1.00 82.94 228 PRO A O 1
ATOM 1651 N N . GLY A 1 229 ? 32.699 0.530 -29.456 1.00 78.69 229 GLY A N 1
ATOM 1652 C CA . GLY A 1 229 ? 32.139 1.454 -28.458 1.00 78.69 229 GLY A CA 1
ATOM 1653 C C . GLY A 1 229 ? 32.176 0.919 -27.027 1.00 78.69 229 GLY A C 1
ATOM 1654 O O . GLY A 1 229 ? 32.559 1.644 -26.117 1.00 78.69 229 GLY A O 1
ATOM 1655 N N . GLU A 1 230 ? 31.797 -0.346 -26.843 1.00 91.75 230 GLU A N 1
ATOM 1656 C CA . GLU A 1 230 ? 31.717 -1.033 -25.546 1.00 91.75 230 GLU A CA 1
ATOM 1657 C C . GLU A 1 230 ? 30.815 -0.321 -24.515 1.00 91.75 230 GLU A C 1
ATOM 1659 O O . GLU A 1 230 ? 31.006 -0.463 -23.308 1.00 91.75 230 GLU A O 1
ATOM 1664 N N . TYR A 1 231 ? 29.793 0.417 -24.972 1.00 94.31 231 TYR A N 1
ATOM 1665 C CA . TYR A 1 231 ? 28.792 1.052 -24.107 1.00 94.31 231 TYR A CA 1
ATOM 1666 C C . TYR A 1 231 ? 27.572 0.148 -23.932 1.00 94.31 231 TYR A C 1
ATOM 1668 O O . TYR A 1 231 ? 26.860 -0.142 -24.893 1.00 94.31 231 TYR A O 1
ATOM 1676 N N . ALA A 1 232 ? 27.289 -0.255 -22.695 1.00 97.38 232 ALA A N 1
ATOM 1677 C CA . ALA A 1 232 ? 26.010 -0.872 -22.352 1.00 97.38 232 ALA A CA 1
ATOM 1678 C C . ALA A 1 232 ? 24.890 0.186 -22.340 1.00 97.38 232 ALA A C 1
ATOM 1680 O O . ALA A 1 232 ? 23.792 -0.055 -22.838 1.00 97.38 232 ALA A O 1
ATOM 1681 N N . LEU A 1 233 ? 25.192 1.391 -21.851 1.00 97.94 233 LEU A N 1
ATOM 1682 C CA . LEU A 1 233 ? 24.275 2.527 -21.852 1.00 97.94 233 LEU A CA 1
ATOM 1683 C C . LEU A 1 233 ? 25.054 3.836 -21.996 1.00 97.94 233 LEU A C 1
ATOM 1685 O O . LEU A 1 233 ? 26.025 4.068 -21.278 1.00 97.94 233 LEU A O 1
ATOM 1689 N N . SER A 1 234 ? 24.601 4.717 -22.886 1.00 96.56 234 SER A N 1
ATOM 1690 C CA . SER A 1 234 ? 25.076 6.101 -22.956 1.00 96.56 234 SER A CA 1
ATOM 1691 C C . SER A 1 234 ? 23.897 7.064 -23.026 1.00 96.56 234 SER A C 1
ATOM 1693 O O . SER A 1 234 ? 23.055 6.921 -23.911 1.00 96.56 234 SER A O 1
ATOM 1695 N N . THR A 1 235 ? 23.822 8.040 -22.119 1.00 97.62 235 THR A N 1
ATOM 1696 C CA . THR A 1 235 ? 22.677 8.960 -22.036 1.00 97.62 235 THR A CA 1
ATOM 1697 C C . THR A 1 235 ? 23.077 10.431 -22.033 1.00 97.62 235 THR A C 1
ATOM 1699 O O . THR A 1 235 ? 23.828 10.875 -21.174 1.00 97.62 235 THR A O 1
ATOM 1702 N N . GLY A 1 236 ? 22.557 11.212 -22.977 1.00 95.81 236 GLY A N 1
ATOM 1703 C CA . GLY A 1 236 ? 22.477 12.675 -22.890 1.00 95.81 236 GLY A CA 1
ATOM 1704 C C . GLY A 1 236 ? 21.126 13.175 -22.356 1.00 95.81 236 GLY A C 1
ATOM 1705 O O . GLY A 1 236 ? 20.949 14.374 -22.161 1.00 95.81 236 GLY A O 1
ATOM 1706 N N . GLY A 1 237 ? 20.167 12.268 -22.145 1.00 97.19 237 GLY A N 1
ATOM 1707 C CA . GLY A 1 237 ? 18.880 12.516 -21.494 1.00 97.19 237 GLY A CA 1
ATOM 1708 C C . GLY A 1 237 ? 18.860 11.927 -20.085 1.00 97.19 237 GLY A C 1
ATOM 1709 O O . GLY A 1 237 ? 19.880 11.931 -19.398 1.00 97.19 237 GLY A O 1
ATOM 1710 N N . THR A 1 238 ? 17.729 11.369 -19.667 1.00 98.50 238 THR A N 1
ATOM 1711 C CA . THR A 1 238 ? 17.574 10.729 -18.353 1.00 98.50 238 THR A CA 1
ATOM 1712 C C . THR A 1 238 ? 17.446 9.220 -18.507 1.00 98.50 238 THR A C 1
ATOM 1714 O O . THR A 1 238 ? 16.601 8.744 -19.262 1.00 98.50 238 THR A O 1
ATOM 1717 N N . ALA A 1 239 ? 18.270 8.467 -17.782 1.00 98.62 239 ALA A N 1
ATOM 1718 C CA . ALA A 1 239 ? 18.125 7.025 -17.642 1.00 98.62 239 ALA A CA 1
ATOM 1719 C C . ALA A 1 239 ? 17.857 6.670 -16.175 1.00 98.62 239 ALA A C 1
ATOM 1721 O O . ALA A 1 239 ? 18.696 6.945 -15.319 1.00 98.62 239 ALA A O 1
ATOM 1722 N N . ASN A 1 240 ? 16.705 6.064 -15.910 1.00 98.50 240 ASN A N 1
ATOM 1723 C CA . ASN A 1 240 ? 16.314 5.527 -14.614 1.00 98.50 240 ASN A CA 1
ATOM 1724 C C . ASN A 1 240 ? 16.546 4.016 -14.635 1.00 98.50 240 ASN A C 1
ATOM 1726 O O . ASN A 1 240 ? 15.995 3.319 -15.484 1.00 98.50 240 ASN A O 1
ATOM 1730 N N . ILE A 1 241 ? 17.392 3.517 -13.742 1.00 98.44 241 ILE A N 1
ATOM 1731 C CA . ILE A 1 241 ? 17.819 2.121 -13.686 1.00 98.44 241 ILE A CA 1
ATOM 1732 C C . ILE A 1 241 ? 17.390 1.559 -12.337 1.00 98.44 241 ILE A C 1
ATOM 1734 O O . ILE A 1 241 ? 17.978 1.917 -11.321 1.00 98.44 241 ILE A O 1
ATOM 1738 N N . THR A 1 242 ? 16.398 0.675 -12.342 1.00 97.50 242 THR A N 1
ATOM 1739 C CA . THR A 1 242 ? 15.914 -0.035 -11.147 1.00 97.50 242 THR A CA 1
ATOM 1740 C C . THR A 1 242 ? 16.236 -1.531 -11.181 1.00 97.50 242 THR A C 1
ATOM 1742 O O . THR A 1 242 ? 15.985 -2.223 -10.201 1.00 97.50 242 THR A O 1
ATOM 1745 N N . GLY A 1 243 ? 16.788 -2.033 -12.295 1.00 96.44 243 GLY A N 1
ATOM 1746 C CA . GLY A 1 243 ? 17.263 -3.411 -12.446 1.00 96.44 243 GLY A CA 1
ATOM 1747 C C . GLY A 1 243 ? 17.997 -3.660 -13.771 1.00 96.44 243 GLY A C 1
ATOM 1748 O O . GLY A 1 243 ? 18.080 -2.786 -14.638 1.00 96.44 243 GLY A O 1
ATOM 1749 N N . GLY A 1 244 ? 18.563 -4.860 -13.928 1.00 97.12 244 GLY A N 1
ATOM 1750 C CA . GLY A 1 244 ? 19.203 -5.327 -15.166 1.00 97.12 244 GLY A CA 1
ATOM 1751 C C . GLY A 1 244 ? 20.720 -5.532 -15.079 1.00 97.12 244 GLY A C 1
ATOM 1752 O O . GLY A 1 244 ? 21.382 -5.153 -14.113 1.00 97.12 244 GLY A O 1
ATOM 1753 N N . THR A 1 245 ? 21.281 -6.170 -16.110 1.00 97.88 245 THR A N 1
ATOM 1754 C CA . THR A 1 245 ? 22.715 -6.488 -16.224 1.00 97.88 245 THR A CA 1
ATOM 1755 C C . THR A 1 245 ? 23.365 -5.704 -17.360 1.00 97.88 245 THR A C 1
ATOM 1757 O O . THR A 1 245 ? 23.032 -5.891 -18.529 1.00 97.88 245 THR A O 1
ATOM 1760 N N . PHE A 1 246 ? 24.340 -4.861 -17.031 1.00 98.00 246 PHE A N 1
ATOM 1761 C CA . PHE A 1 246 ? 25.049 -3.982 -17.957 1.00 98.00 246 PHE A CA 1
ATOM 1762 C C . PHE A 1 246 ? 26.497 -4.453 -18.135 1.00 98.00 246 PHE A C 1
ATOM 1764 O O . PHE A 1 246 ? 27.371 -4.196 -17.303 1.00 98.00 246 PHE A O 1
ATOM 1771 N N . ASN A 1 247 ? 26.745 -5.126 -19.258 1.00 95.88 247 ASN A N 1
ATOM 1772 C CA . ASN A 1 247 ? 28.049 -5.621 -19.686 1.00 95.88 247 ASN A CA 1
ATOM 1773 C C . ASN A 1 247 ? 28.721 -4.577 -20.590 1.00 95.88 247 ASN A C 1
ATOM 1775 O O . ASN A 1 247 ? 28.569 -4.603 -21.814 1.00 95.88 247 ASN A O 1
ATOM 1779 N N . GLY A 1 248 ? 29.432 -3.627 -19.986 1.00 92.44 248 GLY A N 1
ATOM 1780 C CA . GLY A 1 248 ? 30.107 -2.535 -20.691 1.00 92.44 248 GLY A CA 1
ATOM 1781 C C . GLY A 1 248 ? 30.079 -1.223 -19.911 1.00 92.44 248 GLY A C 1
ATOM 1782 O O . GLY A 1 248 ? 29.736 -1.184 -18.731 1.00 92.44 248 GLY A O 1
ATOM 1783 N N . THR A 1 249 ? 30.438 -0.131 -20.583 1.00 93.31 249 THR A N 1
ATOM 1784 C CA . THR A 1 249 ? 30.417 1.216 -20.003 1.00 93.31 249 THR A CA 1
ATOM 1785 C C . THR A 1 249 ? 28.981 1.714 -19.861 1.00 93.31 249 THR A C 1
ATOM 1787 O O . THR A 1 249 ? 28.220 1.706 -20.832 1.00 93.31 249 THR A O 1
ATOM 1790 N N . VAL A 1 250 ? 28.632 2.191 -18.667 1.00 97.56 250 VAL A N 1
ATOM 1791 C CA . VAL A 1 250 ? 27.414 2.963 -18.397 1.00 97.56 250 VAL A CA 1
ATOM 1792 C C . VAL A 1 250 ? 27.828 4.412 -18.172 1.00 97.56 250 VAL A C 1
ATOM 1794 O O . VAL A 1 250 ? 28.616 4.694 -17.265 1.00 97.56 250 VAL A O 1
ATOM 1797 N N . SER A 1 251 ? 27.367 5.333 -19.021 1.00 95.94 251 SER A N 1
ATOM 1798 C CA . SER A 1 251 ? 27.829 6.719 -18.952 1.00 95.94 251 SER A CA 1
ATOM 1799 C C . SER A 1 251 ? 26.812 7.793 -19.309 1.00 95.94 251 SER A C 1
ATOM 1801 O O . SER A 1 251 ? 25.964 7.627 -20.186 1.00 95.94 251 SER A O 1
ATOM 1803 N N . THR A 1 252 ? 26.957 8.956 -18.678 1.00 96.06 252 THR A N 1
ATOM 1804 C CA . THR A 1 252 ? 26.345 10.190 -19.171 1.00 96.06 252 THR A CA 1
ATOM 1805 C C . THR A 1 252 ? 27.172 10.780 -20.318 1.00 96.06 252 THR A C 1
ATOM 1807 O O . THR A 1 252 ? 28.400 10.675 -20.356 1.00 96.06 252 THR A O 1
ATOM 1810 N N . ALA A 1 253 ? 26.490 11.426 -21.255 1.00 91.25 253 ALA A N 1
ATOM 1811 C CA . ALA A 1 253 ? 27.023 12.404 -22.190 1.00 91.25 253 ALA A CA 1
ATOM 1812 C C . ALA A 1 253 ? 26.626 13.819 -21.726 1.00 91.25 253 ALA A C 1
ATOM 1814 O O . ALA A 1 253 ? 25.944 13.981 -20.718 1.00 91.25 253 ALA A O 1
ATOM 1815 N N . SER A 1 254 ? 27.054 14.857 -22.451 1.00 87.62 254 SER A N 1
ATOM 1816 C CA . SER A 1 254 ? 26.800 16.265 -22.100 1.00 87.62 254 SER A CA 1
ATOM 1817 C C . SER A 1 254 ? 25.320 16.530 -21.764 1.00 87.62 254 SER A C 1
ATOM 1819 O O . SER A 1 254 ? 24.462 16.374 -22.631 1.00 87.62 254 SER A O 1
ATOM 1821 N N . GLY A 1 255 ? 25.032 16.918 -20.514 1.00 88.88 255 GLY A N 1
ATOM 1822 C CA . GLY A 1 255 ? 23.674 17.183 -20.013 1.00 88.88 255 GLY A CA 1
ATOM 1823 C C . GLY A 1 255 ? 22.881 15.963 -19.517 1.00 88.88 255 GLY A C 1
ATOM 1824 O O . GLY A 1 255 ? 21.731 16.121 -19.119 1.00 88.88 255 GLY A O 1
ATOM 1825 N N . GLY A 1 256 ? 23.467 14.763 -19.548 1.00 95.69 256 GLY A N 1
ATOM 1826 C CA . GLY A 1 256 ? 22.795 13.522 -19.174 1.00 95.69 256 GLY A CA 1
ATOM 1827 C C . GLY A 1 256 ? 22.655 13.304 -17.667 1.00 95.69 256 GLY A C 1
ATOM 1828 O O . GLY A 1 256 ? 23.467 13.768 -16.866 1.00 95.69 256 GLY A O 1
ATOM 1829 N N . THR A 1 257 ? 21.634 12.538 -17.296 1.00 97.94 257 THR A N 1
ATOM 1830 C CA . THR A 1 257 ? 21.347 12.088 -15.931 1.00 97.94 257 THR A CA 1
ATOM 1831 C C . THR A 1 257 ? 21.216 10.570 -15.904 1.00 97.94 257 THR A C 1
ATOM 1833 O O . THR A 1 257 ? 20.504 9.993 -16.730 1.00 97.94 257 THR A O 1
ATOM 1836 N N . ILE A 1 258 ? 21.893 9.931 -14.953 1.00 98.50 258 ILE A N 1
ATOM 1837 C CA . ILE A 1 258 ? 21.715 8.515 -14.626 1.00 98.50 258 ILE A CA 1
ATOM 1838 C C . ILE A 1 258 ? 21.238 8.421 -13.182 1.00 98.50 258 ILE A C 1
ATOM 1840 O O . ILE A 1 258 ? 21.924 8.884 -12.275 1.00 98.50 258 ILE A O 1
ATOM 1844 N N . ASN A 1 259 ? 20.096 7.777 -12.984 1.00 98.19 259 ASN A N 1
ATOM 1845 C CA . ASN A 1 259 ? 19.561 7.444 -11.675 1.00 98.19 259 ASN A CA 1
ATOM 1846 C C . ASN A 1 259 ? 19.668 5.930 -11.510 1.00 98.19 259 ASN A C 1
ATOM 1848 O O . ASN A 1 259 ? 19.080 5.189 -12.295 1.00 98.19 259 ASN A O 1
ATOM 1852 N N . VAL A 1 260 ? 20.450 5.475 -10.536 1.00 98.06 260 VAL A N 1
ATOM 1853 C CA . VAL A 1 260 ? 20.588 4.059 -10.191 1.00 98.06 260 VAL A CA 1
ATOM 1854 C C . VAL A 1 260 ? 19.894 3.826 -8.862 1.00 98.06 260 VAL A C 1
ATOM 1856 O O . VAL A 1 260 ? 20.309 4.379 -7.849 1.00 98.06 260 VAL A O 1
ATOM 1859 N N . ASP A 1 261 ? 18.862 3.000 -8.865 1.00 97.31 261 ASP A N 1
ATOM 1860 C CA . ASP A 1 261 ? 18.137 2.594 -7.671 1.00 97.31 261 ASP A CA 1
ATOM 1861 C C . ASP A 1 261 ? 18.288 1.087 -7.476 1.00 97.31 261 ASP A C 1
ATOM 1863 O O . ASP A 1 261 ? 17.827 0.291 -8.292 1.00 97.31 261 ASP A O 1
ATOM 1867 N N . THR A 1 262 ? 18.979 0.701 -6.404 1.00 94.81 262 THR A N 1
ATOM 1868 C CA . THR A 1 262 ? 19.196 -0.704 -6.044 1.00 94.81 262 THR A CA 1
ATOM 1869 C C . THR A 1 262 ? 18.297 -1.172 -4.903 1.00 94.81 262 THR A C 1
ATOM 1871 O O . THR A 1 262 ? 18.508 -2.257 -4.367 1.00 94.81 262 THR A O 1
ATOM 1874 N N . THR A 1 263 ? 17.292 -0.379 -4.512 1.00 90.06 263 THR A N 1
ATOM 1875 C CA . THR A 1 263 ? 16.363 -0.724 -3.422 1.00 90.06 263 THR A CA 1
ATOM 1876 C C . THR A 1 263 ? 15.298 -1.744 -3.828 1.00 90.06 263 THR A C 1
ATOM 1878 O O . THR A 1 263 ? 14.742 -2.420 -2.963 1.00 90.06 263 THR A O 1
ATOM 1881 N N . GLY A 1 264 ? 15.022 -1.859 -5.131 1.00 82.12 264 GLY A N 1
ATOM 1882 C CA . GLY A 1 264 ? 14.052 -2.790 -5.706 1.00 82.12 264 GLY A CA 1
ATOM 1883 C C . GLY A 1 264 ? 14.698 -4.061 -6.256 1.00 82.12 264 GLY A C 1
ATOM 1884 O O . GLY A 1 264 ? 14.804 -5.069 -5.557 1.00 82.12 264 GLY A O 1
ATOM 1885 N N . GLU A 1 265 ? 15.077 -4.039 -7.537 1.00 80.00 265 GLU A N 1
ATOM 1886 C CA . GLU A 1 265 ? 15.633 -5.203 -8.232 1.00 80.00 265 GLU A CA 1
ATOM 1887 C C . GLU A 1 265 ? 17.169 -5.185 -8.286 1.00 80.00 265 GLU A C 1
ATOM 1889 O O . GLU A 1 265 ? 17.842 -4.201 -7.976 1.00 80.00 265 GLU A O 1
ATOM 1894 N N . ASN A 1 266 ? 17.750 -6.309 -8.713 1.00 86.06 266 ASN A N 1
ATOM 1895 C CA . ASN A 1 266 ? 19.196 -6.426 -8.856 1.00 86.06 266 ASN A CA 1
ATOM 1896 C C . ASN A 1 266 ? 19.693 -5.602 -10.053 1.00 86.06 266 ASN A C 1
ATOM 1898 O O . ASN A 1 266 ? 19.412 -5.927 -11.211 1.00 86.06 266 ASN A O 1
ATOM 1902 N N . VAL A 1 267 ? 20.514 -4.592 -9.768 1.00 95.62 267 VAL A N 1
ATOM 1903 C CA . VAL A 1 267 ? 21.283 -3.838 -10.764 1.00 95.62 267 VAL A CA 1
ATOM 1904 C C . VAL A 1 267 ? 22.726 -4.336 -10.769 1.00 95.62 267 VAL A C 1
ATOM 1906 O O . VAL A 1 267 ? 23.415 -4.294 -9.752 1.00 95.62 267 VAL A O 1
ATOM 1909 N N . SER A 1 268 ? 23.222 -4.769 -11.927 1.00 95.31 268 SER A N 1
ATOM 1910 C CA . SER A 1 268 ? 24.620 -5.174 -12.104 1.00 95.31 268 SER A CA 1
ATOM 1911 C C . SER A 1 268 ? 25.290 -4.335 -13.185 1.00 95.31 268 SER A C 1
ATOM 1913 O O . SER A 1 268 ? 24.891 -4.386 -14.345 1.00 95.31 268 SER A O 1
ATOM 1915 N N . ILE A 1 269 ? 26.324 -3.569 -12.823 1.00 95.81 269 ILE A N 1
ATOM 1916 C CA . ILE A 1 269 ? 27.088 -2.729 -13.757 1.00 95.81 269 ILE A CA 1
ATOM 1917 C C . ILE A 1 269 ? 28.573 -3.077 -13.646 1.00 95.81 269 ILE A C 1
ATOM 1919 O O . ILE A 1 269 ? 29.228 -2.735 -12.662 1.00 95.81 269 ILE A O 1
ATOM 1923 N N . SER A 1 270 ? 29.129 -3.730 -14.670 1.00 86.62 270 SER A N 1
ATOM 1924 C CA . SER A 1 270 ? 30.486 -4.297 -14.610 1.00 86.62 270 SER A CA 1
ATOM 1925 C C . SER A 1 270 ? 31.620 -3.260 -14.556 1.00 86.62 270 SER A C 1
ATOM 1927 O O . SER A 1 270 ? 32.737 -3.605 -14.180 1.00 86.62 270 SER A O 1
ATOM 1929 N N . GLY A 1 271 ? 31.367 -2.012 -14.973 1.00 82.00 271 GLY A N 1
ATOM 1930 C CA . GLY A 1 271 ? 32.373 -0.941 -15.083 1.00 82.00 271 GLY A CA 1
ATOM 1931 C C . GLY A 1 271 ? 32.111 0.305 -14.227 1.00 82.00 271 GLY A C 1
ATOM 1932 O O . GLY A 1 271 ? 32.803 1.311 -14.402 1.00 82.00 271 GLY A O 1
ATOM 1933 N N . GLY A 1 272 ? 31.110 0.257 -13.343 1.00 91.69 272 GLY A N 1
ATOM 1934 C CA . GLY A 1 272 ? 30.620 1.427 -12.612 1.00 91.69 272 GLY A CA 1
ATOM 1935 C C . GLY A 1 272 ? 29.899 2.446 -13.501 1.00 91.69 272 GLY A C 1
ATOM 1936 O O . GLY A 1 272 ? 29.557 2.164 -14.651 1.00 91.69 272 GLY A O 1
ATOM 1937 N N . VAL A 1 273 ? 29.676 3.648 -12.964 1.00 96.69 273 VAL A N 1
ATOM 1938 C CA . VAL A 1 273 ? 28.992 4.743 -13.671 1.00 96.69 273 VAL A CA 1
ATOM 1939 C C . VAL A 1 273 ? 29.997 5.833 -14.011 1.00 96.69 273 VAL A C 1
ATOM 1941 O O . VAL A 1 273 ? 30.775 6.291 -13.171 1.00 96.69 273 VAL A O 1
ATOM 1944 N N . SER A 1 274 ? 29.987 6.246 -15.273 1.00 95.44 274 SER A N 1
ATOM 1945 C CA . SER A 1 274 ? 30.937 7.198 -15.843 1.00 95.44 274 SER A CA 1
ATOM 1946 C C . SER A 1 274 ? 30.246 8.421 -16.448 1.00 95.44 274 SER A C 1
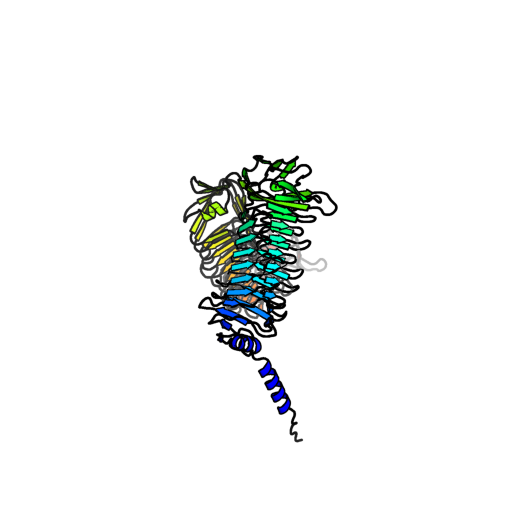ATOM 1948 O O . SER A 1 274 ? 29.030 8.466 -16.599 1.00 95.44 274 SER A O 1
ATOM 1950 N N . PHE A 1 275 ? 31.034 9.413 -16.840 1.00 94.12 275 PHE A N 1
ATOM 1951 C CA . PHE A 1 275 ? 30.597 10.572 -17.606 1.00 94.12 275 PHE A CA 1
ATOM 1952 C C . PHE A 1 275 ? 31.612 10.909 -18.697 1.00 94.12 275 PHE A C 1
ATOM 1954 O O . PHE A 1 275 ? 32.820 10.714 -18.531 1.00 94.12 275 PHE A O 1
ATOM 1961 N N . LEU A 1 276 ? 31.121 11.413 -19.828 1.00 90.50 276 LEU A N 1
ATOM 1962 C CA . LEU A 1 276 ? 31.958 11.890 -20.922 1.00 90.50 276 LEU A CA 1
ATOM 1963 C C . LEU A 1 276 ? 32.238 13.385 -20.761 1.00 90.50 276 LEU A C 1
ATOM 1965 O O . LEU A 1 276 ? 31.339 14.198 -20.544 1.00 90.50 276 LEU A O 1
ATOM 1969 N N . THR A 1 277 ? 33.499 13.775 -20.919 1.00 84.19 277 THR A N 1
ATOM 1970 C CA . THR A 1 277 ? 33.892 15.184 -20.983 1.00 84.19 277 THR A CA 1
ATOM 1971 C C . THR A 1 277 ? 33.643 15.764 -22.377 1.00 84.19 277 THR A C 1
ATOM 1973 O O . THR A 1 277 ? 33.558 15.047 -23.375 1.00 84.19 277 THR A O 1
ATOM 1976 N N . ASN A 1 278 ? 33.655 17.096 -22.485 1.00 77.06 278 ASN A N 1
ATOM 1977 C CA . ASN A 1 278 ? 33.580 17.800 -23.774 1.00 77.06 278 ASN A CA 1
ATOM 1978 C C . ASN A 1 278 ? 34.766 17.488 -24.715 1.00 77.06 278 ASN A C 1
ATOM 1980 O O . ASN A 1 278 ? 34.704 17.783 -25.905 1.00 77.06 278 ASN A O 1
ATOM 1984 N N . THR A 1 279 ? 35.850 16.904 -24.193 1.00 78.25 279 THR A N 1
ATOM 1985 C CA . THR A 1 279 ? 37.012 16.432 -24.964 1.00 78.25 279 THR A CA 1
ATOM 1986 C C . THR A 1 279 ? 36.886 14.966 -25.400 1.00 78.25 279 THR A C 1
ATOM 1988 O O . THR A 1 279 ? 37.809 14.445 -26.023 1.00 78.25 279 THR A O 1
ATOM 1991 N N . GLY A 1 280 ? 35.768 14.299 -25.087 1.00 77.88 280 GLY A N 1
ATOM 1992 C CA . GLY A 1 280 ? 35.514 12.892 -25.408 1.00 77.88 280 GLY A CA 1
ATOM 1993 C C . GLY A 1 280 ? 36.232 11.898 -24.492 1.00 77.88 280 GLY A C 1
ATOM 1994 O O . GLY A 1 280 ? 36.336 10.723 -24.834 1.00 77.88 280 GLY A O 1
ATOM 1995 N N . GLN A 1 281 ? 36.757 12.351 -23.349 1.00 85.56 281 GLN A N 1
ATOM 1996 C CA . GLN A 1 281 ? 37.400 11.482 -22.363 1.00 85.56 281 GLN A CA 1
ATOM 1997 C C . GLN A 1 281 ? 36.358 10.936 -21.389 1.00 85.56 281 GLN A C 1
ATOM 1999 O O . GLN A 1 281 ? 35.437 11.651 -21.001 1.00 85.56 281 GLN A O 1
ATOM 2004 N N . ILE A 1 282 ? 36.531 9.687 -20.963 1.00 88.00 282 ILE A N 1
ATOM 2005 C CA . ILE A 1 282 ? 35.650 9.032 -19.993 1.00 88.00 282 ILE A CA 1
ATOM 2006 C C . ILE A 1 282 ? 36.252 9.183 -18.597 1.00 88.00 282 ILE A C 1
ATOM 2008 O O . ILE A 1 282 ? 37.435 8.906 -18.396 1.00 88.00 282 ILE A O 1
ATOM 2012 N N . TRP A 1 283 ? 35.436 9.639 -17.653 1.00 91.62 283 TRP A N 1
ATOM 2013 C CA . TRP A 1 283 ? 35.766 9.793 -16.236 1.00 91.62 283 TRP A CA 1
ATOM 2014 C C . TRP A 1 283 ? 34.699 9.100 -15.388 1.00 91.62 283 TRP A C 1
ATOM 2016 O O . TRP A 1 283 ? 33.579 8.915 -15.848 1.00 91.62 283 TRP A O 1
ATOM 2026 N N . GLN A 1 284 ? 35.030 8.700 -14.160 1.00 93.00 284 GLN A N 1
ATOM 2027 C CA . GLN A 1 284 ? 34.117 7.929 -13.311 1.00 93.00 284 GLN A CA 1
ATOM 2028 C C . GLN A 1 284 ? 33.395 8.812 -12.293 1.00 93.00 284 GLN A C 1
ATOM 2030 O O . GLN A 1 284 ? 34.029 9.617 -11.608 1.00 93.00 284 GLN A O 1
ATOM 2035 N N . PHE A 1 285 ? 32.081 8.614 -12.158 1.00 95.88 285 PHE A N 1
ATOM 2036 C CA . PHE A 1 285 ? 31.370 8.984 -10.935 1.00 95.88 285 PHE A CA 1
ATOM 2037 C C . PHE A 1 285 ? 31.767 8.032 -9.808 1.00 95.88 285 PHE A C 1
ATOM 2039 O O . PHE A 1 285 ? 32.133 8.484 -8.730 1.00 95.88 285 PHE A O 1
ATOM 2046 N N . LEU A 1 286 ? 31.740 6.728 -10.090 1.00 95.31 286 LEU A N 1
ATOM 2047 C CA . LEU A 1 286 ? 32.177 5.646 -9.212 1.00 95.31 286 LEU A CA 1
ATOM 2048 C C . LEU A 1 286 ? 32.511 4.404 -10.049 1.00 95.31 286 LEU A C 1
ATOM 2050 O O . LEU A 1 286 ? 31.892 4.163 -11.085 1.00 95.31 286 LEU A O 1
ATOM 2054 N N . SER A 1 287 ? 33.478 3.603 -9.606 1.00 93.88 287 SER A N 1
ATOM 2055 C CA . SER A 1 287 ? 33.933 2.403 -10.325 1.00 93.88 287 SER A CA 1
ATOM 2056 C C . SER A 1 287 ? 33.084 1.160 -10.064 1.00 93.88 287 SER A C 1
ATOM 2058 O O . SER A 1 287 ? 33.225 0.175 -10.781 1.00 93.88 287 SER A O 1
ATOM 2060 N N . ALA A 1 288 ? 32.251 1.177 -9.024 1.00 93.19 288 ALA A N 1
ATOM 2061 C CA . ALA A 1 288 ? 31.373 0.076 -8.644 1.00 93.19 288 ALA A CA 1
ATOM 2062 C C . ALA A 1 288 ? 30.157 0.621 -7.892 1.00 93.19 288 ALA A C 1
ATOM 2064 O O . ALA A 1 288 ? 30.295 1.581 -7.134 1.00 93.19 288 ALA A O 1
ATOM 2065 N N . ILE A 1 289 ? 28.994 0.000 -8.096 1.00 92.62 289 ILE A N 1
ATOM 2066 C CA . ILE A 1 289 ? 27.803 0.268 -7.287 1.00 92.62 289 ILE A CA 1
ATOM 2067 C C . ILE A 1 289 ? 28.041 -0.315 -5.883 1.00 92.62 289 ILE A C 1
ATOM 2069 O O . ILE A 1 289 ? 28.497 -1.455 -5.803 1.00 92.62 289 ILE A O 1
ATOM 2073 N N . PRO A 1 290 ? 27.815 0.446 -4.796 1.00 93.00 290 PRO A N 1
ATOM 2074 C CA . PRO A 1 290 ? 27.928 -0.074 -3.439 1.00 93.00 290 PRO A CA 1
ATOM 2075 C C . PRO A 1 290 ? 26.949 -1.223 -3.192 1.00 93.00 290 PRO A C 1
ATOM 2077 O O . PRO A 1 290 ? 25.811 -1.179 -3.661 1.00 93.00 290 PRO A O 1
ATOM 2080 N N . ASP A 1 291 ? 27.396 -2.217 -2.430 1.00 91.69 291 ASP A N 1
ATOM 2081 C CA . ASP A 1 291 ? 26.530 -3.295 -1.959 1.00 91.69 291 ASP A CA 1
ATOM 2082 C C . ASP A 1 291 ? 25.468 -2.751 -0.978 1.00 91.69 291 ASP A C 1
ATOM 2084 O O . ASP A 1 291 ? 25.699 -1.716 -0.337 1.00 91.69 291 ASP A O 1
ATOM 2088 N N . PRO A 1 292 ? 24.321 -3.443 -0.830 1.00 93.56 292 PRO A N 1
ATOM 2089 C CA . PRO A 1 292 ? 23.386 -3.206 0.266 1.00 93.56 292 PRO A CA 1
ATOM 2090 C C . PRO A 1 292 ? 24.086 -3.198 1.627 1.00 93.56 292 PRO A C 1
ATOM 2092 O O . PRO A 1 292 ? 25.035 -3.954 1.849 1.00 93.56 292 PRO A O 1
ATOM 2095 N N . VAL A 1 293 ? 23.599 -2.366 2.546 1.00 95.06 293 VAL A N 1
ATOM 2096 C CA . VAL A 1 293 ? 24.163 -2.260 3.898 1.00 95.06 293 VAL A CA 1
ATOM 2097 C C . VAL A 1 293 ? 23.216 -2.880 4.908 1.00 95.06 293 VAL A C 1
ATOM 2099 O O . VAL A 1 293 ? 22.082 -2.432 5.040 1.00 95.06 293 VAL A O 1
ATOM 2102 N N . ASP A 1 294 ? 23.709 -3.856 5.663 1.00 93.56 294 ASP A N 1
ATOM 2103 C CA . ASP A 1 294 ? 23.006 -4.440 6.802 1.00 93.56 294 ASP A CA 1
ATOM 2104 C C . ASP A 1 294 ? 23.747 -4.067 8.089 1.00 93.56 294 ASP A C 1
ATOM 2106 O O . ASP A 1 294 ? 24.889 -4.476 8.301 1.00 93.56 294 ASP A O 1
ATOM 2110 N N . MET A 1 295 ? 23.093 -3.299 8.959 1.00 92.94 295 MET A N 1
ATOM 2111 C CA . MET A 1 295 ? 23.709 -2.733 10.158 1.00 92.94 295 MET A CA 1
ATOM 2112 C C . MET A 1 295 ? 22.788 -2.803 11.377 1.00 92.94 295 MET A C 1
ATOM 2114 O O . MET A 1 295 ? 21.586 -3.013 11.255 1.00 92.94 295 MET A O 1
ATOM 2118 N N . ALA A 1 296 ? 23.331 -2.600 12.578 1.00 89.75 296 ALA A N 1
ATOM 2119 C CA . ALA A 1 296 ? 22.542 -2.564 13.809 1.00 89.75 296 ALA A CA 1
ATOM 2120 C C . ALA A 1 296 ? 22.266 -1.126 14.275 1.00 89.75 296 ALA A C 1
ATOM 2122 O O . ALA A 1 296 ? 23.102 -0.231 14.131 1.00 89.75 296 ALA A O 1
ATOM 2123 N N . THR A 1 297 ? 21.113 -0.911 14.909 1.00 88.38 297 THR A N 1
ATOM 2124 C CA . THR A 1 297 ? 20.750 0.382 15.513 1.00 88.38 297 THR A CA 1
ATOM 2125 C C . THR A 1 297 ? 21.819 0.813 16.523 1.00 88.38 297 THR A C 1
ATOM 2127 O O . THR A 1 297 ? 22.295 0.002 17.320 1.00 88.38 297 THR A O 1
ATOM 2130 N N . GLY A 1 298 ? 22.226 2.087 16.492 1.00 84.31 298 GLY A N 1
ATOM 2131 C CA . GLY A 1 298 ? 23.258 2.620 17.388 1.00 84.31 298 GLY A CA 1
ATOM 2132 C C . GLY A 1 298 ? 24.686 2.118 17.128 1.00 84.31 298 GLY A C 1
ATOM 2133 O O . GLY A 1 298 ? 25.577 2.423 17.921 1.00 84.31 298 GLY A O 1
ATOM 2134 N N . SER A 1 299 ? 24.923 1.372 16.043 1.00 89.56 299 SER A N 1
ATOM 2135 C CA . SER A 1 299 ? 26.257 0.938 15.610 1.00 89.56 299 SER A CA 1
ATOM 2136 C C . SER A 1 299 ? 26.647 1.678 14.328 1.00 89.56 299 SER A C 1
ATOM 2138 O O . SER A 1 299 ? 26.166 1.299 13.265 1.00 89.56 299 SER A O 1
ATOM 2140 N N . PRO A 1 300 ? 27.482 2.733 14.398 1.00 92.88 300 PRO A N 1
ATOM 2141 C CA . PRO A 1 300 ? 27.859 3.496 13.217 1.00 92.88 300 PRO A CA 1
ATOM 2142 C C . PRO A 1 300 ? 28.577 2.644 12.174 1.00 92.88 300 PRO A C 1
ATOM 2144 O O . PRO A 1 300 ? 29.460 1.852 12.514 1.00 92.88 300 PRO A O 1
ATOM 2147 N N . GLU A 1 301 ? 28.257 2.870 10.905 1.00 95.19 301 GLU A N 1
ATOM 2148 C CA . GLU A 1 301 ? 28.902 2.205 9.775 1.00 95.19 301 GLU A CA 1
ATOM 2149 C C . GLU A 1 301 ? 29.321 3.219 8.712 1.00 95.19 301 GLU A C 1
ATOM 2151 O O . GLU A 1 301 ? 28.761 4.310 8.601 1.00 95.19 301 GLU A O 1
ATOM 2156 N N . THR A 1 302 ? 30.353 2.876 7.942 1.00 95.00 302 THR A N 1
ATOM 2157 C CA . THR A 1 302 ? 30.873 3.736 6.880 1.00 95.00 302 THR A CA 1
ATOM 2158 C C . THR A 1 302 ? 30.839 3.033 5.534 1.00 95.00 302 THR A C 1
ATOM 2160 O O . THR A 1 302 ? 31.449 1.977 5.380 1.00 95.00 302 THR A O 1
ATOM 2163 N N . ILE A 1 303 ? 30.250 3.678 4.531 1.00 95.69 303 ILE A N 1
ATOM 2164 C CA . ILE A 1 303 ? 30.321 3.261 3.129 1.00 95.69 303 ILE A CA 1
ATOM 2165 C C . ILE A 1 303 ? 31.391 4.105 2.443 1.00 95.69 303 ILE A C 1
ATOM 2167 O O . ILE A 1 303 ? 31.352 5.333 2.497 1.00 95.69 303 ILE A O 1
ATOM 2171 N N . THR A 1 304 ? 32.351 3.471 1.769 1.00 95.25 304 THR A N 1
ATOM 2172 C CA . THR A 1 304 ? 33.329 4.193 0.939 1.00 95.25 304 THR A CA 1
ATOM 2173 C C . THR A 1 304 ? 33.007 4.008 -0.535 1.00 95.25 304 THR A C 1
ATOM 2175 O O . THR A 1 304 ? 33.122 2.898 -1.058 1.00 95.25 304 THR A O 1
ATOM 2178 N N . LEU A 1 305 ? 32.665 5.104 -1.212 1.00 95.69 305 LEU A N 1
ATOM 2179 C CA . LEU A 1 305 ? 32.416 5.123 -2.650 1.00 95.69 305 LEU A CA 1
ATOM 2180 C C . LEU A 1 305 ? 33.733 4.883 -3.403 1.00 95.69 305 LEU A C 1
ATOM 2182 O O . LEU A 1 305 ? 34.699 5.641 -3.266 1.00 95.69 305 LEU A O 1
ATOM 2186 N N . GLN A 1 306 ? 33.783 3.805 -4.185 1.00 94.75 306 GLN A N 1
ATOM 2187 C CA . GLN A 1 306 ? 34.997 3.370 -4.878 1.00 94.75 306 GLN A CA 1
ATOM 2188 C C . GLN A 1 306 ? 35.164 4.081 -6.222 1.00 94.75 306 GLN A C 1
ATOM 2190 O O . GLN A 1 306 ? 34.196 4.299 -6.946 1.00 94.75 306 GLN A O 1
ATOM 2195 N N . GLY A 1 307 ? 36.407 4.421 -6.574 1.00 92.62 307 GLY A N 1
ATOM 2196 C CA . GLY A 1 307 ? 36.752 4.943 -7.903 1.00 92.62 307 GLY A CA 1
ATOM 2197 C C . GLY A 1 307 ? 36.118 6.288 -8.264 1.00 92.62 307 GLY A C 1
ATOM 2198 O O . GLY A 1 307 ? 35.960 6.590 -9.444 1.00 92.62 307 GLY A O 1
ATOM 2199 N N . VAL A 1 308 ? 35.754 7.099 -7.268 1.00 94.06 308 VAL A N 1
ATOM 2200 C CA . VAL A 1 308 ? 35.231 8.449 -7.508 1.00 94.06 308 VAL A CA 1
ATOM 2201 C C . VAL A 1 308 ? 36.297 9.304 -8.193 1.00 94.06 308 VAL A C 1
ATOM 2203 O O . VAL A 1 308 ? 37.408 9.469 -7.678 1.00 94.06 308 VAL A O 1
ATOM 2206 N N . GLY A 1 309 ? 35.969 9.832 -9.373 1.00 89.81 309 GLY A N 1
ATOM 2207 C CA . GLY A 1 309 ? 36.882 10.624 -10.190 1.00 89.81 309 GLY A CA 1
ATOM 2208 C C . GLY A 1 309 ? 37.246 11.973 -9.564 1.00 89.81 309 GLY A C 1
ATOM 2209 O O . GLY A 1 309 ? 36.490 12.563 -8.792 1.00 89.81 309 GLY A O 1
ATOM 2210 N N . THR A 1 310 ? 38.414 12.510 -9.927 1.00 84.06 310 THR A N 1
ATOM 2211 C CA . THR A 1 310 ? 38.852 13.826 -9.437 1.00 84.06 310 THR A CA 1
ATOM 2212 C C . THR A 1 310 ? 37.857 14.915 -9.842 1.00 84.06 310 THR A C 1
ATOM 2214 O O . THR A 1 310 ? 37.541 15.062 -11.020 1.00 84.06 310 THR A O 1
ATOM 2217 N N . GLY A 1 311 ? 37.410 15.714 -8.870 1.00 82.44 311 GLY A N 1
ATOM 2218 C CA . GLY A 1 311 ? 36.445 16.796 -9.091 1.00 82.44 311 GLY A CA 1
ATOM 2219 C C . GLY A 1 311 ? 34.978 16.360 -9.039 1.00 82.44 311 GLY A C 1
ATOM 2220 O O . GLY A 1 311 ? 34.108 17.213 -9.187 1.00 82.44 311 GLY A O 1
ATOM 2221 N N . VAL A 1 312 ? 34.702 15.075 -8.797 1.00 90.81 312 VAL A N 1
ATOM 2222 C CA . VAL A 1 312 ? 33.365 14.575 -8.456 1.00 90.81 312 VAL A CA 1
ATOM 2223 C C . VAL A 1 312 ? 33.184 14.642 -6.941 1.00 90.81 312 VAL A C 1
ATOM 2225 O O . VAL A 1 312 ? 34.105 14.355 -6.175 1.00 90.81 312 VAL A O 1
ATOM 2228 N N . SER A 1 313 ? 32.002 15.047 -6.491 1.00 92.31 313 SER A N 1
ATOM 2229 C CA . SER A 1 313 ? 31.624 15.016 -5.079 1.00 92.31 313 SER A CA 1
ATOM 2230 C C . SER A 1 313 ? 30.163 14.616 -4.969 1.00 92.31 313 SER A C 1
ATOM 2232 O O . SER A 1 313 ? 29.320 15.163 -5.680 1.00 92.31 313 SER A O 1
ATOM 2234 N N . PHE A 1 314 ? 29.891 13.654 -4.094 1.00 96.12 314 PHE A N 1
ATOM 2235 C CA . PHE A 1 314 ? 28.537 13.247 -3.747 1.00 96.12 314 PHE A CA 1
ATOM 2236 C C . PHE A 1 314 ? 28.023 14.084 -2.573 1.00 96.12 314 PHE A C 1
ATOM 2238 O O . PHE A 1 314 ? 28.796 14.544 -1.730 1.00 96.12 314 PHE A O 1
ATOM 2245 N N . ALA A 1 315 ? 26.710 14.257 -2.521 1.00 97.00 315 ALA A N 1
ATOM 2246 C CA . ALA A 1 315 ? 25.969 14.823 -1.408 1.00 97.00 315 ALA A CA 1
ATOM 2247 C C . ALA A 1 315 ? 24.815 13.882 -1.038 1.00 97.00 315 ALA A C 1
ATOM 2249 O O . ALA A 1 315 ? 24.324 13.153 -1.898 1.00 97.00 315 ALA A O 1
ATOM 2250 N N . ILE A 1 316 ? 24.390 13.909 0.228 1.00 97.81 316 ILE A N 1
ATOM 2251 C CA . ILE A 1 316 ? 23.141 13.261 0.646 1.00 97.81 316 ILE A CA 1
ATOM 2252 C C . ILE A 1 316 ? 21.980 14.073 0.078 1.00 97.81 316 ILE A C 1
ATOM 2254 O O . ILE A 1 316 ? 21.945 15.293 0.261 1.00 97.81 316 ILE A O 1
ATOM 2258 N N . ASP A 1 317 ? 21.038 13.405 -0.575 1.00 97.25 317 ASP A N 1
ATOM 2259 C CA . ASP A 1 317 ? 19.739 13.994 -0.863 1.00 97.25 317 ASP A CA 1
ATOM 2260 C C . ASP A 1 317 ? 18.888 13.930 0.411 1.00 97.25 317 ASP A C 1
ATOM 2262 O O . ASP A 1 317 ? 18.455 12.855 0.826 1.00 97.25 317 ASP A O 1
ATOM 2266 N N . SER A 1 318 ? 18.730 15.066 1.093 1.00 93.62 318 SER A N 1
ATOM 2267 C CA . SER A 1 318 ? 18.027 15.135 2.380 1.00 93.62 318 SER A CA 1
ATOM 2268 C C . SER A 1 318 ? 16.511 15.041 2.261 1.00 93.62 318 SER A C 1
ATOM 2270 O O . SER A 1 318 ? 15.854 14.824 3.277 1.00 93.62 318 SER A O 1
ATOM 2272 N N . ASP A 1 319 ? 15.971 15.254 1.061 1.00 94.19 319 ASP A N 1
ATOM 2273 C CA . ASP A 1 319 ? 14.533 15.167 0.822 1.00 94.19 319 ASP A CA 1
ATOM 2274 C C . ASP A 1 319 ? 14.126 13.701 0.602 1.00 94.19 319 ASP A C 1
ATOM 2276 O O . ASP A 1 319 ? 13.051 13.293 1.040 1.00 94.19 319 ASP A O 1
ATOM 2280 N N . GLU A 1 320 ? 15.023 12.896 0.021 1.00 95.38 320 GLU A N 1
ATOM 2281 C CA . GLU A 1 320 ? 14.793 11.472 -0.264 1.00 95.38 320 GLU A CA 1
ATOM 2282 C C . GLU A 1 320 ? 15.420 10.513 0.772 1.00 95.38 320 GLU A C 1
ATOM 2284 O O . GLU A 1 320 ? 14.951 9.387 0.939 1.00 95.38 320 GLU A O 1
ATOM 2289 N N . THR A 1 321 ? 16.461 10.928 1.507 1.00 95.88 321 THR A N 1
ATOM 2290 C CA . THR A 1 321 ? 17.097 10.098 2.550 1.00 95.88 321 THR A CA 1
ATOM 2291 C C . THR A 1 321 ? 16.422 10.309 3.909 1.00 95.88 321 THR A C 1
ATOM 2293 O O . THR A 1 321 ? 16.506 11.408 4.466 1.00 95.88 321 THR A O 1
ATOM 2296 N N . PRO A 1 322 ? 15.822 9.276 4.531 1.00 93.62 322 PRO A N 1
ATOM 2297 C CA . PRO A 1 322 ? 15.140 9.450 5.809 1.00 93.62 322 PRO A CA 1
ATOM 2298 C C . PRO A 1 322 ? 16.083 9.873 6.944 1.00 93.62 322 PRO A C 1
ATOM 2300 O O . PRO A 1 322 ? 17.120 9.254 7.189 1.00 93.62 322 PRO A O 1
ATOM 2303 N N . VAL A 1 323 ? 15.667 10.877 7.723 1.00 90.00 323 VAL A N 1
ATOM 2304 C CA . VAL A 1 323 ? 16.452 11.436 8.845 1.00 90.00 323 VAL A CA 1
ATOM 2305 C C . VAL A 1 323 ? 16.829 10.408 9.921 1.00 90.00 323 VAL A C 1
ATOM 2307 O O . VAL A 1 323 ? 17.850 10.572 10.585 1.00 90.00 323 VAL A O 1
ATOM 2310 N N . GLY A 1 324 ? 16.043 9.334 10.076 1.00 88.50 324 GLY A N 1
ATOM 2311 C CA . GLY A 1 324 ? 16.294 8.257 11.044 1.00 88.50 324 GLY A CA 1
ATOM 2312 C C . GLY A 1 324 ? 17.597 7.487 10.803 1.00 88.50 324 GLY A C 1
ATOM 2313 O O . GLY A 1 324 ? 18.134 6.906 11.748 1.00 88.50 324 GLY A O 1
ATOM 2314 N N . LEU A 1 325 ? 18.135 7.544 9.577 1.00 93.56 325 LEU A N 1
ATOM 2315 C CA . LEU A 1 325 ? 19.384 6.890 9.185 1.00 93.56 325 LEU A CA 1
ATOM 2316 C C . LEU A 1 325 ? 20.640 7.638 9.677 1.00 93.56 325 LEU A C 1
ATOM 2318 O O . LEU A 1 325 ? 21.725 7.060 9.732 1.00 93.56 325 LEU A O 1
ATOM 2322 N N . GLY A 1 326 ? 20.513 8.926 10.023 1.00 94.50 326 GLY A N 1
ATOM 2323 C CA . GLY A 1 326 ? 21.641 9.732 10.502 1.00 94.50 326 GLY A CA 1
ATOM 2324 C C . GLY A 1 326 ? 22.781 9.861 9.483 1.00 94.50 326 GLY A C 1
ATOM 2325 O O . GLY A 1 326 ? 23.947 9.930 9.867 1.00 94.50 326 GLY A O 1
ATOM 2326 N N . ALA A 1 327 ? 22.464 9.843 8.184 1.00 97.00 327 ALA A N 1
ATOM 2327 C CA . ALA A 1 327 ? 23.465 9.836 7.125 1.00 97.00 327 ALA A CA 1
ATOM 2328 C C . ALA A 1 327 ? 24.219 11.172 7.025 1.00 97.00 327 ALA A C 1
ATOM 2330 O O . ALA A 1 327 ? 23.631 12.254 6.999 1.00 97.00 327 ALA A O 1
ATOM 2331 N N . SER A 1 328 ? 25.540 11.095 6.903 1.00 96.75 328 SER A N 1
ATOM 2332 C CA . SER A 1 328 ? 26.414 12.232 6.614 1.00 96.75 328 SER A CA 1
ATOM 2333 C C . SER A 1 328 ? 27.514 11.822 5.639 1.00 96.75 328 SER A C 1
ATOM 2335 O O . SER A 1 328 ? 27.835 10.643 5.521 1.00 96.75 328 SER A O 1
ATOM 2337 N N . ILE A 1 329 ? 28.101 12.776 4.915 1.00 96.62 329 ILE A N 1
ATOM 2338 C CA . ILE A 1 329 ? 29.148 12.484 3.930 1.00 96.62 329 ILE A CA 1
ATOM 2339 C C . ILE A 1 329 ? 30.343 13.423 4.090 1.00 96.62 329 ILE A C 1
ATOM 2341 O O . ILE A 1 329 ? 30.190 14.632 4.268 1.00 96.62 329 ILE A O 1
ATOM 2345 N N . SER A 1 330 ? 31.548 12.855 4.030 1.00 94.94 330 SER A N 1
ATOM 2346 C CA . SER A 1 330 ? 32.815 13.586 4.055 1.00 94.94 330 SER A CA 1
ATOM 2347 C C . SER A 1 330 ? 33.758 13.016 2.999 1.00 94.94 330 SER A C 1
ATOM 2349 O O . SER A 1 330 ? 34.205 11.869 3.084 1.00 94.94 330 SER A O 1
ATOM 2351 N N . GLY A 1 331 ? 34.044 13.812 1.966 1.00 91.12 331 GLY A N 1
ATOM 2352 C CA . GLY A 1 331 ? 34.758 13.330 0.784 1.00 91.12 331 GLY A CA 1
ATOM 2353 C C . GLY A 1 331 ? 33.962 12.229 0.078 1.00 91.12 331 GLY A C 1
ATOM 2354 O O . GLY A 1 331 ? 32.849 12.473 -0.372 1.00 91.12 331 GLY A O 1
ATOM 2355 N N . ASN A 1 332 ? 34.531 11.023 0.015 1.00 93.31 332 ASN A N 1
ATOM 2356 C CA . ASN A 1 332 ? 33.914 9.852 -0.625 1.00 93.31 332 ASN A CA 1
ATOM 2357 C C . ASN A 1 332 ? 33.403 8.818 0.391 1.00 93.31 332 ASN A C 1
ATOM 2359 O O . ASN A 1 332 ? 33.094 7.687 0.016 1.00 93.31 332 ASN A O 1
ATOM 2363 N N . THR A 1 333 ? 33.370 9.174 1.676 1.00 95.81 333 THR A N 1
ATOM 2364 C CA . THR A 1 333 ? 32.927 8.285 2.749 1.00 95.81 333 THR A CA 1
ATOM 2365 C C . THR A 1 333 ? 31.609 8.792 3.312 1.00 95.81 333 THR A C 1
ATOM 2367 O O . THR A 1 333 ? 31.533 9.917 3.810 1.00 95.81 333 THR A O 1
ATOM 2370 N N . VAL A 1 334 ? 30.583 7.950 3.229 1.00 97.69 334 VAL A N 1
ATOM 2371 C CA . VAL A 1 334 ? 29.292 8.143 3.888 1.00 97.69 334 VAL A CA 1
ATOM 2372 C C . VAL A 1 334 ? 29.363 7.486 5.259 1.00 97.69 334 VAL A C 1
ATOM 2374 O O . VAL A 1 334 ? 29.815 6.351 5.367 1.00 97.69 334 VAL A O 1
ATOM 2377 N N . MET A 1 335 ? 28.934 8.192 6.294 1.00 97.19 335 MET A N 1
ATOM 2378 C CA . MET A 1 335 ? 28.788 7.683 7.653 1.00 97.19 335 MET A CA 1
ATOM 2379 C C . MET A 1 335 ? 27.300 7.586 7.980 1.00 97.19 335 MET A C 1
ATOM 2381 O O . MET A 1 335 ? 26.561 8.543 7.748 1.00 97.19 335 MET A O 1
ATOM 2385 N N . LEU A 1 336 ? 26.882 6.437 8.500 1.00 97.62 336 LEU A N 1
ATOM 2386 C CA . LEU A 1 336 ? 25.511 6.135 8.897 1.00 97.62 336 LEU A CA 1
ATOM 2387 C C . LEU A 1 336 ? 25.459 5.951 10.413 1.00 97.62 336 LEU A C 1
ATOM 2389 O O . LEU A 1 336 ? 26.259 5.199 10.969 1.00 97.62 336 LEU A O 1
ATOM 2393 N N . GLU A 1 337 ? 24.517 6.623 11.071 1.00 95.19 337 GLU A N 1
ATOM 2394 C CA . GLU A 1 337 ? 24.303 6.568 12.522 1.00 95.19 337 GLU A CA 1
ATOM 2395 C C . GLU A 1 337 ? 22.803 6.399 12.814 1.00 95.19 337 GLU A C 1
ATOM 2397 O O . GLU A 1 337 ? 22.131 7.345 13.238 1.00 95.19 337 GLU A O 1
ATOM 2402 N N . PRO A 1 338 ? 22.234 5.209 12.552 1.00 93.56 338 PRO A N 1
ATOM 2403 C CA . PRO A 1 338 ? 20.798 5.022 12.630 1.00 93.56 338 PRO A CA 1
ATOM 2404 C C . PRO A 1 338 ? 20.297 5.054 14.074 1.00 93.56 338 PRO A C 1
ATOM 2406 O O . PRO A 1 338 ? 20.875 4.443 14.981 1.00 93.56 338 PRO A O 1
ATOM 2409 N N . THR A 1 339 ? 19.169 5.734 14.264 1.00 87.44 339 THR A N 1
ATOM 2410 C CA . THR A 1 339 ? 18.512 5.915 15.572 1.00 87.44 339 THR A CA 1
ATOM 2411 C C . THR A 1 339 ? 17.320 4.980 15.788 1.00 87.44 339 THR A C 1
ATOM 2413 O O . THR A 1 339 ? 16.821 4.872 16.906 1.00 87.44 339 THR A O 1
ATOM 2416 N N . SER A 1 340 ? 16.899 4.273 14.738 1.00 84.81 340 SER A N 1
ATOM 2417 C CA . SER A 1 340 ? 15.764 3.350 14.723 1.00 84.81 340 SER A CA 1
ATOM 2418 C C . SER A 1 340 ? 15.991 2.222 13.719 1.00 84.81 340 SER A C 1
ATOM 2420 O O . SER A 1 340 ? 16.620 2.424 12.678 1.00 84.81 340 SER A O 1
ATOM 2422 N N . SER A 1 341 ? 15.435 1.046 14.000 1.00 87.19 341 SER A N 1
ATOM 2423 C CA . SER A 1 341 ? 15.430 -0.076 13.063 1.00 87.19 341 SER A CA 1
ATOM 2424 C C . SER A 1 341 ? 14.486 0.162 11.880 1.00 87.19 341 SER A C 1
ATOM 2426 O O . SER A 1 341 ? 13.621 1.037 11.925 1.00 87.19 341 SER A O 1
ATOM 2428 N N . GLY A 1 342 ? 14.668 -0.605 10.807 1.00 86.19 342 GLY A N 1
ATOM 2429 C CA . GLY A 1 342 ? 13.842 -0.549 9.603 1.00 86.19 342 GLY A CA 1
ATOM 2430 C C . GLY A 1 342 ? 14.655 -0.641 8.316 1.00 86.19 342 GLY A C 1
ATOM 2431 O O . GLY A 1 342 ? 15.878 -0.770 8.340 1.00 86.19 342 GLY A O 1
ATOM 2432 N N . THR A 1 343 ? 13.957 -0.567 7.187 1.00 90.50 343 THR A N 1
ATOM 2433 C CA . THR A 1 343 ? 14.561 -0.488 5.852 1.00 90.50 343 THR A CA 1
ATOM 2434 C C . THR A 1 343 ? 14.552 0.963 5.388 1.00 90.50 343 THR A C 1
ATOM 2436 O O . THR A 1 343 ? 13.522 1.634 5.446 1.00 90.50 343 THR A O 1
ATOM 2439 N N . TYR A 1 344 ? 15.698 1.442 4.921 1.00 93.06 344 TYR A N 1
ATOM 2440 C CA . TYR A 1 344 ? 15.918 2.813 4.480 1.00 93.06 344 TYR A CA 1
ATOM 2441 C C . TYR A 1 344 ? 16.478 2.836 3.058 1.00 93.06 344 TYR A C 1
ATOM 2443 O O . TYR A 1 344 ? 17.176 1.912 2.641 1.00 93.06 344 TYR A O 1
ATOM 2451 N N . SER A 1 345 ? 16.215 3.929 2.342 1.00 95.88 345 SER A N 1
ATOM 2452 C CA . SER A 1 345 ? 16.913 4.272 1.103 1.00 95.88 345 SER A CA 1
ATOM 2453 C C . SER A 1 345 ? 17.914 5.386 1.398 1.00 95.88 345 SER A C 1
ATOM 2455 O O . SER A 1 345 ? 17.530 6.479 1.818 1.00 95.88 345 SER A O 1
ATOM 2457 N N . LEU A 1 346 ? 19.206 5.103 1.238 1.00 97.44 346 LEU A N 1
ATOM 2458 C CA . LEU A 1 346 ? 20.252 6.121 1.250 1.00 97.44 346 LEU A CA 1
ATOM 2459 C C . LEU A 1 346 ? 20.382 6.689 -0.161 1.00 97.44 346 LEU A C 1
ATOM 2461 O O . LEU A 1 346 ? 20.859 5.987 -1.052 1.00 97.44 346 LEU A O 1
ATOM 2465 N N . VAL A 1 347 ? 20.018 7.957 -0.351 1.00 98.12 347 VAL A N 1
ATOM 2466 C CA . VAL A 1 347 ? 20.056 8.606 -1.665 1.00 98.12 347 VAL A CA 1
ATOM 2467 C C . VAL A 1 347 ? 21.215 9.594 -1.738 1.00 98.12 347 VAL A C 1
ATOM 2469 O O . VAL A 1 347 ? 21.321 10.547 -0.963 1.00 98.12 347 VAL A O 1
ATOM 2472 N N . LEU A 1 348 ? 22.114 9.347 -2.686 1.00 97.94 348 LEU A N 1
ATOM 2473 C CA . LEU A 1 348 ? 23.304 10.144 -2.948 1.00 97.94 348 LEU A CA 1
ATOM 2474 C C . LEU A 1 348 ? 23.206 10.782 -4.329 1.00 97.94 348 LEU A C 1
ATOM 2476 O O . LEU A 1 348 ? 22.933 10.091 -5.306 1.00 97.94 348 LEU A O 1
ATOM 2480 N N . THR A 1 349 ? 23.540 12.064 -4.435 1.00 97.19 349 THR A N 1
ATOM 2481 C CA . THR A 1 349 ? 23.575 12.779 -5.715 1.00 97.19 349 THR A CA 1
ATOM 2482 C C . THR A 1 349 ? 24.955 13.379 -5.949 1.00 97.19 349 THR A C 1
ATOM 2484 O O . THR A 1 349 ? 25.516 14.049 -5.083 1.00 97.19 349 THR A O 1
ATOM 2487 N N . ALA A 1 350 ? 25.513 13.154 -7.135 1.00 95.75 350 ALA A N 1
ATOM 2488 C CA . ALA A 1 350 ? 26.716 13.813 -7.623 1.00 95.75 350 ALA A CA 1
ATOM 2489 C C . ALA A 1 350 ? 26.413 14.591 -8.902 1.00 95.75 350 ALA A C 1
ATOM 2491 O O . ALA A 1 350 ? 25.732 14.101 -9.802 1.00 95.75 350 ALA A O 1
ATOM 2492 N N . GLN A 1 351 ? 26.992 15.785 -9.011 1.00 91.31 351 GLN A N 1
ATOM 2493 C CA . GLN A 1 351 ? 26.898 16.613 -10.207 1.00 91.31 351 GLN A CA 1
ATOM 2494 C C . GLN A 1 351 ? 28.287 17.046 -10.669 1.00 91.31 351 GLN A C 1
ATOM 2496 O O . GLN A 1 351 ? 29.068 17.615 -9.905 1.00 91.31 351 GLN A O 1
ATOM 2501 N N . VAL A 1 352 ? 28.573 16.842 -11.952 1.00 88.88 352 VAL A N 1
ATOM 2502 C CA . VAL A 1 352 ? 29.753 17.412 -12.608 1.00 88.88 352 VAL A CA 1
ATOM 2503 C C . VAL A 1 352 ? 29.397 18.799 -13.133 1.00 88.88 352 VAL A C 1
ATOM 2505 O O . VAL A 1 352 ? 28.497 18.950 -13.960 1.00 88.88 352 VAL A O 1
ATOM 2508 N N . ALA A 1 353 ? 30.097 19.826 -12.648 1.00 78.56 353 ALA A N 1
ATOM 2509 C CA . ALA A 1 353 ? 29.862 21.212 -13.045 1.00 78.56 353 ALA A CA 1
ATOM 2510 C C . ALA A 1 353 ? 30.269 21.487 -14.508 1.00 78.56 353 ALA A C 1
ATOM 2512 O O . ALA A 1 353 ? 31.278 20.979 -14.998 1.00 78.56 353 ALA A O 1
ATOM 2513 N N . GLY A 1 354 ? 29.507 22.344 -15.190 1.00 78.44 354 GLY A N 1
ATOM 2514 C CA . GLY A 1 354 ? 29.747 22.783 -16.566 1.00 78.44 354 GLY A CA 1
ATOM 2515 C C . GLY A 1 354 ? 28.498 23.426 -17.176 1.00 78.44 354 GLY A C 1
ATOM 2516 O O . GLY A 1 354 ? 27.458 23.475 -16.524 1.00 78.44 354 GLY A O 1
ATOM 2517 N N . ASP A 1 355 ? 28.588 23.888 -18.429 1.00 77.50 355 ASP A N 1
ATOM 2518 C CA . ASP A 1 355 ? 27.449 24.486 -19.157 1.00 77.50 355 ASP A CA 1
ATOM 2519 C C . ASP A 1 355 ? 26.293 23.489 -19.381 1.00 77.50 355 ASP A C 1
ATOM 2521 O O . ASP A 1 355 ? 25.142 23.888 -19.539 1.00 77.50 355 ASP A O 1
ATOM 2525 N N . TYR A 1 356 ? 26.609 22.191 -19.360 1.00 81.94 356 TYR A N 1
ATOM 2526 C CA . TYR A 1 356 ? 25.667 21.076 -19.442 1.00 81.94 356 TYR A CA 1
ATOM 2527 C C . TYR A 1 356 ? 25.998 20.082 -18.321 1.00 81.94 356 TYR A C 1
ATOM 2529 O O . TYR A 1 356 ? 26.801 19.164 -18.539 1.00 81.94 356 TYR A O 1
ATOM 2537 N N . PRO A 1 357 ? 25.478 20.307 -17.101 1.00 87.38 357 PRO A N 1
ATOM 2538 C CA . PRO A 1 357 ? 25.822 19.489 -15.950 1.00 87.38 357 PRO A CA 1
ATOM 2539 C C . PRO A 1 357 ? 25.391 18.042 -16.175 1.00 87.38 357 PRO A C 1
ATOM 2541 O O . PRO A 1 357 ? 24.335 17.777 -16.741 1.00 87.38 357 PRO A O 1
ATOM 2544 N N . GLN A 1 358 ? 26.238 17.118 -15.739 1.00 94.19 358 GLN A N 1
ATOM 2545 C CA . GLN A 1 358 ? 25.954 15.686 -15.765 1.00 94.19 358 GLN A CA 1
ATOM 2546 C C . GLN A 1 358 ? 25.683 15.225 -14.343 1.00 94.19 358 GLN A C 1
ATOM 2548 O O . GLN A 1 358 ? 26.417 15.618 -13.431 1.00 94.19 358 GLN A O 1
ATOM 2553 N N . VAL A 1 359 ? 24.643 14.417 -14.161 1.00 95.94 359 VAL A N 1
ATOM 2554 C CA . VAL A 1 359 ? 24.139 14.036 -12.838 1.00 95.94 359 VAL A CA 1
ATOM 2555 C C . VAL A 1 359 ? 24.133 12.520 -12.687 1.00 95.94 359 VAL A C 1
ATOM 2557 O O . VAL A 1 359 ? 23.761 11.792 -13.608 1.00 95.94 359 VAL A O 1
ATOM 2560 N N . CYS A 1 360 ? 24.548 12.063 -11.512 1.00 97.38 360 CYS A N 1
ATOM 2561 C CA . CYS A 1 360 ? 24.406 10.688 -11.066 1.00 97.38 360 CYS A CA 1
ATOM 2562 C C . CYS A 1 360 ? 23.674 10.693 -9.727 1.00 97.38 360 CYS A C 1
ATOM 2564 O O . CYS A 1 360 ? 24.193 11.256 -8.761 1.00 97.38 360 CYS A O 1
ATOM 2566 N N . THR A 1 361 ? 22.524 10.035 -9.661 1.00 98.00 361 THR A N 1
ATOM 2567 C CA . THR A 1 361 ? 21.832 9.746 -8.402 1.00 98.00 361 THR A CA 1
ATOM 2568 C C . THR A 1 361 ? 21.914 8.253 -8.124 1.00 98.00 361 THR A C 1
ATOM 2570 O O . THR A 1 361 ? 21.831 7.438 -9.041 1.00 98.00 361 THR A O 1
ATOM 2573 N N . LEU A 1 362 ? 22.141 7.900 -6.865 1.00 97.56 362 LEU A N 1
ATOM 2574 C CA . LEU A 1 362 ? 22.325 6.536 -6.400 1.00 97.56 362 LEU A CA 1
ATOM 2575 C C . LEU A 1 362 ? 21.481 6.318 -5.142 1.00 97.56 362 LEU A C 1
ATOM 2577 O O . LEU A 1 362 ? 21.752 6.950 -4.125 1.00 97.56 362 LEU A O 1
ATOM 2581 N N . ALA A 1 363 ? 20.502 5.422 -5.210 1.00 97.62 363 ALA A N 1
ATOM 2582 C CA . ALA A 1 363 ? 19.732 4.956 -4.064 1.00 97.62 363 ALA A CA 1
ATOM 2583 C C . ALA A 1 363 ? 20.232 3.569 -3.641 1.00 97.62 363 ALA A C 1
ATOM 2585 O O . ALA A 1 363 ? 20.247 2.642 -4.450 1.00 97.62 363 ALA A O 1
ATOM 2586 N N . ILE A 1 364 ? 20.680 3.454 -2.389 1.00 96.00 364 ILE A N 1
ATOM 2587 C CA . ILE A 1 364 ? 21.275 2.243 -1.807 1.00 96.00 364 ILE A CA 1
ATOM 2588 C C . ILE A 1 364 ? 20.350 1.742 -0.690 1.00 96.00 364 ILE A C 1
ATOM 2590 O O . ILE A 1 364 ? 20.035 2.524 0.214 1.00 96.00 364 ILE A O 1
ATOM 2594 N N . PRO A 1 365 ? 19.938 0.463 -0.693 1.00 96.06 365 PRO A N 1
ATOM 2595 C CA . PRO A 1 365 ? 19.171 -0.101 0.406 1.00 96.06 365 PRO A CA 1
ATOM 2596 C C . PRO A 1 365 ? 20.038 -0.236 1.661 1.00 96.06 365 PRO A C 1
ATOM 2598 O O . PRO A 1 365 ? 21.148 -0.776 1.618 1.00 96.06 365 PRO A O 1
ATOM 2601 N N . VAL A 1 366 ? 19.499 0.233 2.786 1.00 95.44 366 VAL A N 1
ATOM 2602 C CA . VAL A 1 366 ? 20.086 0.048 4.114 1.00 95.44 366 VAL A CA 1
ATOM 2603 C C . VAL A 1 366 ? 19.076 -0.635 5.030 1.00 95.44 366 VAL A C 1
ATOM 2605 O O . VAL A 1 366 ? 18.015 -0.081 5.318 1.00 95.44 366 VAL A O 1
ATOM 2608 N N . THR A 1 367 ? 19.413 -1.819 5.525 1.00 92.69 367 THR A N 1
ATOM 2609 C CA . THR A 1 367 ? 18.652 -2.528 6.554 1.00 92.69 367 THR A CA 1
ATOM 2610 C C . THR A 1 367 ? 19.275 -2.248 7.913 1.00 92.69 367 THR A C 1
ATOM 2612 O O . THR A 1 367 ? 20.434 -2.574 8.158 1.00 92.69 367 THR A O 1
ATOM 2615 N N . VAL A 1 368 ? 18.503 -1.666 8.828 1.00 91.62 368 VAL A N 1
ATOM 2616 C CA . VAL A 1 368 ? 18.919 -1.452 10.215 1.00 91.62 368 VAL A CA 1
ATOM 2617 C C . VAL A 1 368 ? 18.158 -2.414 11.120 1.00 91.62 368 VAL A C 1
ATOM 2619 O O . VAL A 1 368 ? 16.949 -2.277 11.309 1.00 91.62 368 VAL A O 1
ATOM 2622 N N . THR A 1 369 ? 18.856 -3.361 11.738 1.00 88.12 369 THR A N 1
ATOM 2623 C CA . THR A 1 369 ? 18.279 -4.275 12.731 1.00 88.12 369 THR A CA 1
ATOM 2624 C C . THR A 1 369 ? 18.311 -3.648 14.126 1.00 88.12 369 THR A C 1
ATOM 2626 O O . THR A 1 369 ? 19.316 -3.068 14.550 1.00 88.12 369 THR A O 1
ATOM 2629 N N . GLY A 1 370 ? 17.201 -3.732 14.855 1.00 84.75 370 GLY A N 1
ATOM 2630 C CA . GLY A 1 370 ? 17.117 -3.349 16.268 1.00 84.75 370 GLY A CA 1
ATOM 2631 C C . GLY A 1 370 ? 17.423 -4.533 17.189 1.00 84.75 370 GLY A C 1
ATOM 2632 O O . GLY A 1 370 ? 17.668 -5.635 16.700 1.00 84.75 370 GLY A O 1
ATOM 2633 N N . PRO A 1 371 ? 17.409 -4.344 18.521 1.00 85.88 371 PRO A N 1
ATOM 2634 C CA . PRO A 1 371 ? 17.243 -5.479 19.419 1.00 85.88 371 PRO A CA 1
ATOM 2635 C C . PRO A 1 371 ? 15.907 -6.189 19.122 1.00 85.88 371 PRO A C 1
ATOM 2637 O O . PRO A 1 371 ? 14.958 -5.543 18.672 1.00 85.88 371 PRO A O 1
ATOM 2640 N N . PRO A 1 372 ? 15.805 -7.502 19.376 1.00 90.88 372 PRO A N 1
ATOM 2641 C CA . PRO A 1 372 ? 14.558 -8.218 19.181 1.00 90.88 372 PRO A CA 1
ATOM 2642 C C . PRO A 1 372 ? 13.476 -7.703 20.123 1.00 90.88 372 PRO A C 1
ATOM 2644 O O . PRO A 1 372 ? 13.704 -7.563 21.325 1.00 90.88 372 PRO A O 1
ATOM 2647 N N . VAL A 1 373 ? 12.284 -7.482 19.573 1.00 93.94 373 VAL A N 1
ATOM 2648 C CA . VAL A 1 373 ? 11.128 -6.944 20.305 1.00 93.94 373 VAL A CA 1
ATOM 2649 C C . VAL A 1 373 ? 10.125 -8.029 20.683 1.00 93.94 373 VAL A C 1
ATOM 2651 O O . VAL A 1 373 ? 9.274 -7.819 21.541 1.00 93.94 373 VAL A O 1
ATOM 2654 N N . CYS A 1 374 ? 10.212 -9.203 20.054 1.00 96.62 374 CYS A N 1
ATOM 2655 C CA . CYS A 1 374 ? 9.319 -10.336 20.275 1.00 96.62 374 CYS A CA 1
ATOM 2656 C C . CYS A 1 374 ? 10.107 -11.640 20.466 1.00 96.62 374 CYS A C 1
ATOM 2658 O O . CYS A 1 374 ? 11.229 -11.792 19.986 1.00 96.62 374 CYS A O 1
ATOM 2660 N N . ALA A 1 375 ? 9.501 -12.624 21.125 1.00 97.88 375 ALA A N 1
ATOM 2661 C CA . ALA A 1 375 ? 10.022 -13.982 21.220 1.00 97.88 375 ALA A CA 1
ATOM 2662 C C . ALA A 1 375 ? 8.897 -15.022 21.202 1.00 97.88 375 ALA A C 1
ATOM 2664 O O . ALA A 1 375 ? 7.820 -14.792 21.744 1.00 97.88 375 ALA A O 1
ATOM 2665 N N . ILE A 1 376 ? 9.172 -16.194 20.628 1.00 98.31 376 ILE A N 1
ATOM 2666 C CA . ILE A 1 376 ? 8.319 -17.385 20.724 1.00 98.31 376 ILE A CA 1
ATOM 2667 C C . ILE A 1 376 ? 9.195 -18.512 21.265 1.00 98.31 376 ILE A C 1
ATOM 2669 O O . ILE A 1 376 ? 10.136 -18.975 20.613 1.00 98.31 376 ILE A O 1
ATOM 2673 N N . GLY A 1 377 ? 8.940 -18.912 22.510 1.00 96.31 377 GLY A N 1
ATOM 2674 C CA . GLY A 1 377 ? 9.843 -19.797 23.240 1.00 96.31 377 GLY A CA 1
ATOM 2675 C C . GLY A 1 377 ? 11.245 -19.187 23.368 1.00 96.31 377 GLY A C 1
ATOM 2676 O O . GLY A 1 377 ? 11.417 -18.147 23.995 1.00 96.31 377 GLY A O 1
ATOM 2677 N N . ALA A 1 378 ? 12.254 -19.846 22.790 1.00 95.31 378 ALA A N 1
ATOM 2678 C CA . ALA A 1 378 ? 13.645 -19.377 22.794 1.00 95.31 378 ALA A CA 1
ATOM 2679 C C . ALA A 1 378 ? 14.047 -18.602 21.523 1.00 95.31 378 ALA A C 1
ATOM 2681 O O . ALA A 1 378 ? 15.158 -18.077 21.466 1.00 95.31 378 ALA A O 1
ATOM 2682 N N . VAL A 1 379 ? 13.186 -18.562 20.499 1.00 97.38 379 VAL A N 1
ATOM 2683 C CA . VAL A 1 379 ? 13.461 -17.868 19.233 1.00 97.38 379 VAL A CA 1
ATOM 2684 C C . VAL A 1 379 ? 13.044 -16.408 19.370 1.00 97.38 379 VAL A C 1
ATOM 2686 O O . VAL A 1 379 ? 11.927 -16.128 19.797 1.00 97.38 379 VAL A O 1
ATOM 2689 N N . GLN A 1 380 ? 13.945 -15.493 19.020 1.00 96.38 380 GLN A N 1
ATOM 2690 C CA . GLN A 1 380 ? 13.736 -14.047 19.076 1.00 96.38 380 GLN A CA 1
ATOM 2691 C C . GLN A 1 380 ? 13.428 -13.486 17.685 1.00 96.38 380 GLN A C 1
ATOM 2693 O O . GLN A 1 380 ? 13.926 -14.001 16.685 1.00 96.38 380 GLN A O 1
ATOM 2698 N N . TYR A 1 381 ? 12.613 -12.435 17.643 1.00 93.88 381 TYR A N 1
ATOM 2699 C CA . TYR A 1 381 ? 12.157 -11.768 16.430 1.00 93.88 381 TYR A CA 1
ATOM 2700 C C . TYR A 1 381 ? 12.325 -10.255 16.573 1.00 93.88 381 TYR A C 1
ATOM 2702 O O . TYR A 1 381 ? 11.893 -9.659 17.562 1.00 93.88 381 TYR A O 1
ATOM 2710 N N . ASP A 1 382 ? 12.889 -9.632 15.541 1.00 90.12 382 ASP A N 1
ATOM 2711 C CA . ASP A 1 382 ? 13.127 -8.182 15.465 1.00 90.12 382 ASP A CA 1
ATOM 2712 C C . ASP A 1 382 ? 11.836 -7.368 15.321 1.00 90.12 382 ASP A C 1
ATOM 2714 O O . ASP A 1 382 ? 11.823 -6.154 15.497 1.00 90.12 382 ASP A O 1
ATOM 2718 N N . THR A 1 383 ? 10.741 -8.043 14.979 1.00 92.12 383 THR A N 1
ATOM 2719 C CA . THR A 1 383 ? 9.507 -7.449 14.482 1.00 92.12 383 THR A CA 1
ATOM 2720 C C . THR A 1 383 ? 8.303 -8.276 14.935 1.00 92.12 383 THR A C 1
ATOM 2722 O O . THR A 1 383 ? 8.376 -9.508 15.017 1.00 92.12 383 THR A O 1
ATOM 2725 N N . LEU A 1 384 ? 7.178 -7.600 15.199 1.00 95.38 384 LEU A N 1
ATOM 2726 C CA . LEU A 1 384 ? 5.903 -8.255 15.508 1.00 95.38 384 LEU A CA 1
ATOM 2727 C C . LEU A 1 384 ? 5.401 -9.079 14.308 1.00 95.38 384 LEU A C 1
ATOM 2729 O O . LEU A 1 384 ? 4.921 -10.192 14.494 1.00 95.38 384 LEU A O 1
ATOM 2733 N N . ASP A 1 385 ? 5.569 -8.573 13.080 1.00 94.94 385 ASP A N 1
ATOM 2734 C CA . ASP A 1 385 ? 5.154 -9.254 11.843 1.00 94.94 385 ASP A CA 1
ATOM 2735 C C . ASP A 1 385 ? 5.887 -10.581 11.651 1.00 94.94 385 ASP A C 1
ATOM 2737 O O . ASP A 1 385 ? 5.290 -11.591 11.265 1.00 94.94 385 ASP A O 1
ATOM 2741 N N . ALA A 1 386 ? 7.187 -10.597 11.957 1.00 94.19 386 ALA A N 1
ATOM 2742 C CA . ALA A 1 386 ? 7.995 -11.807 11.893 1.00 94.19 386 ALA A CA 1
ATOM 2743 C C . ALA A 1 386 ? 7.513 -12.845 12.920 1.00 94.19 386 ALA A C 1
ATOM 2745 O O . ALA A 1 386 ? 7.372 -14.024 12.586 1.00 94.19 386 ALA A O 1
ATOM 2746 N N . ALA A 1 387 ? 7.184 -12.406 14.141 1.00 97.50 387 ALA A N 1
ATOM 2747 C CA . ALA A 1 387 ? 6.609 -13.276 15.162 1.00 97.50 387 ALA A CA 1
ATOM 2748 C C . ALA A 1 387 ? 5.207 -13.787 14.765 1.00 97.50 387 ALA A C 1
ATOM 2750 O O . ALA A 1 387 ? 4.950 -14.983 14.860 1.00 97.50 387 ALA A O 1
ATOM 2751 N N . LEU A 1 388 ? 4.320 -12.928 14.251 1.00 97.31 388 LEU A N 1
ATOM 2752 C CA . LEU A 1 388 ? 2.977 -13.302 13.776 1.00 97.31 388 LEU A CA 1
ATOM 2753 C C . LEU A 1 388 ? 3.011 -14.275 12.593 1.00 97.31 388 LEU A C 1
ATOM 2755 O O . LEU A 1 388 ? 2.157 -15.154 12.481 1.00 97.31 388 LEU A O 1
ATOM 2759 N N . SER A 1 389 ? 4.008 -14.148 11.720 1.00 96.94 389 SER A N 1
ATOM 2760 C CA . SER A 1 389 ? 4.204 -15.077 10.605 1.00 96.94 389 SER A CA 1
ATOM 2761 C C . SER A 1 389 ? 4.671 -16.453 11.085 1.00 96.94 389 SER A C 1
ATOM 2763 O O . SER A 1 389 ? 4.284 -17.474 10.513 1.00 96.94 389 SER A O 1
ATOM 2765 N N . ALA A 1 390 ? 5.491 -16.489 12.138 1.00 97.69 390 ALA A N 1
ATOM 2766 C CA . ALA A 1 390 ? 6.068 -17.716 12.674 1.00 97.69 390 ALA A CA 1
ATOM 2767 C C . ALA A 1 390 ? 5.162 -18.446 13.680 1.00 97.69 390 ALA A C 1
ATOM 2769 O O . ALA A 1 390 ? 5.244 -19.671 13.776 1.00 97.69 390 ALA A O 1
ATOM 2770 N N . VAL A 1 391 ? 4.306 -17.720 14.409 1.00 98.06 391 VAL A N 1
ATOM 2771 C CA . VAL A 1 391 ? 3.488 -18.280 15.493 1.00 98.06 391 VAL A CA 1
ATOM 2772 C C . VAL A 1 391 ? 2.542 -19.374 14.991 1.00 98.06 391 VAL A C 1
ATOM 2774 O O . VAL A 1 391 ? 1.806 -19.227 14.001 1.00 98.06 391 VAL A O 1
ATOM 2777 N N . MET A 1 392 ? 2.555 -20.499 15.694 1.00 97.19 392 MET A N 1
ATOM 2778 C CA . MET A 1 392 ? 1.655 -21.626 15.479 1.00 97.19 392 MET A CA 1
ATOM 2779 C C . MET A 1 392 ? 0.440 -21.550 16.409 1.00 97.19 392 MET A C 1
ATOM 2781 O O . MET A 1 392 ? 0.368 -20.729 17.323 1.00 97.19 392 MET A O 1
ATOM 2785 N N . ASP A 1 393 ? -0.552 -22.405 16.156 1.00 97.44 393 ASP A N 1
ATOM 2786 C CA . ASP A 1 393 ? -1.709 -22.517 17.044 1.00 97.44 393 ASP A CA 1
ATOM 2787 C C . ASP A 1 393 ? -1.276 -22.899 18.469 1.00 97.44 393 ASP A C 1
ATOM 2789 O O . ASP A 1 393 ? -0.430 -23.769 18.675 1.00 97.44 393 ASP A O 1
ATOM 2793 N N . SER A 1 394 ? -1.901 -22.251 19.447 1.00 96.69 394 SER A N 1
ATOM 2794 C CA . SER A 1 394 ? -1.652 -22.359 20.886 1.00 96.69 394 SER A CA 1
ATOM 2795 C C . SER A 1 394 ? -0.275 -21.872 21.371 1.00 96.69 394 SER A C 1
ATOM 2797 O O . SER A 1 394 ? 0.090 -22.149 22.515 1.00 96.69 394 SER A O 1
ATOM 2799 N N . GLU A 1 395 ? 0.489 -21.139 20.556 1.00 98.25 395 GLU A N 1
ATOM 2800 C CA . GLU A 1 395 ? 1.763 -20.541 20.976 1.00 98.25 395 GLU A CA 1
ATOM 2801 C C . GLU A 1 395 ? 1.608 -19.136 21.585 1.00 98.25 395 GLU A C 1
ATOM 2803 O O . GLU A 1 395 ? 0.583 -18.456 21.463 1.00 98.25 395 GLU A O 1
ATOM 2808 N N . THR A 1 396 ? 2.669 -18.699 22.266 1.00 98.38 396 THR A N 1
ATOM 2809 C CA . THR A 1 396 ? 2.763 -17.390 22.912 1.00 98.38 396 THR A CA 1
ATOM 2810 C C . THR A 1 396 ? 3.795 -16.528 22.197 1.00 98.38 396 THR A C 1
ATOM 2812 O O . THR A 1 396 ? 4.958 -16.919 22.090 1.00 98.38 396 THR A O 1
ATOM 2815 N N . ILE A 1 397 ? 3.385 -15.333 21.777 1.00 98.56 397 ILE A N 1
ATOM 2816 C CA . ILE A 1 397 ? 4.291 -14.249 21.404 1.00 98.56 397 ILE A CA 1
ATOM 2817 C C . ILE A 1 397 ? 4.559 -13.442 22.668 1.00 98.56 397 ILE A C 1
ATOM 2819 O O . ILE A 1 397 ? 3.677 -12.750 23.173 1.00 98.56 397 ILE A O 1
ATOM 2823 N N . LYS A 1 398 ? 5.779 -13.536 23.187 1.00 98.31 398 LYS A N 1
ATOM 2824 C CA . LYS A 1 398 ? 6.244 -12.695 24.282 1.00 98.31 398 LYS A CA 1
ATOM 2825 C C . LYS A 1 398 ? 6.796 -11.392 23.736 1.00 98.31 398 LYS A C 1
ATOM 2827 O O . LYS A 1 398 ? 7.700 -11.412 22.904 1.00 98.31 398 LYS A O 1
ATOM 2832 N N . LEU A 1 399 ? 6.286 -10.280 24.240 1.00 97.94 399 LEU A N 1
ATOM 2833 C CA . LEU A 1 399 ? 6.799 -8.959 23.941 1.00 97.94 399 LEU A CA 1
ATOM 2834 C C . LEU A 1 399 ? 7.964 -8.631 24.892 1.00 97.94 399 LEU A C 1
ATOM 2836 O O . LEU A 1 399 ? 7.861 -8.846 26.098 1.00 97.94 399 LEU A O 1
ATOM 2840 N N . LEU A 1 400 ? 9.090 -8.172 24.342 1.00 96.44 400 LEU A N 1
ATOM 2841 C CA . LEU A 1 400 ? 10.339 -7.914 25.076 1.00 96.44 400 LEU A CA 1
ATOM 2842 C C . LEU A 1 400 ? 10.522 -6.437 25.456 1.00 96.44 400 LEU A C 1
ATOM 2844 O O . LEU A 1 400 ? 11.357 -6.119 26.300 1.00 96.44 400 LEU A O 1
ATOM 2848 N N . GLU A 1 401 ? 9.741 -5.549 24.844 1.00 94.44 401 GLU A N 1
ATOM 2849 C CA . GLU A 1 401 ? 9.654 -4.126 25.164 1.00 94.44 401 GLU A CA 1
ATOM 2850 C C . GLU A 1 401 ? 8.318 -3.552 24.680 1.00 94.44 401 GLU A C 1
ATOM 2852 O O . GLU A 1 401 ? 7.620 -4.176 23.891 1.00 94.44 401 GLU A O 1
ATOM 2857 N N . SER A 1 402 ? 7.932 -2.354 25.117 1.00 96.25 402 SER A N 1
ATOM 2858 C CA . SER A 1 402 ? 6.686 -1.757 24.614 1.00 96.25 402 SER A CA 1
ATOM 2859 C C . SER A 1 402 ? 6.840 -1.290 23.168 1.00 96.25 402 SER A C 1
ATOM 2861 O O . SER A 1 402 ? 7.793 -0.576 22.863 1.00 96.25 402 SER A O 1
ATOM 2863 N N . ILE A 1 403 ? 5.884 -1.628 22.300 1.00 95.12 403 ILE A N 1
ATOM 2864 C CA . ILE A 1 403 ? 5.922 -1.256 20.879 1.00 95.12 403 ILE A CA 1
ATOM 2865 C C . ILE A 1 403 ? 4.595 -0.657 20.404 1.00 95.12 403 ILE A C 1
ATOM 2867 O O . ILE A 1 403 ? 3.517 -1.043 20.862 1.00 95.12 403 ILE A O 1
ATOM 2871 N N . THR A 1 404 ? 4.690 0.241 19.421 1.00 95.75 404 THR A N 1
ATOM 2872 C CA . THR A 1 404 ? 3.558 0.664 18.587 1.00 95.75 404 THR A CA 1
ATOM 2873 C C . THR A 1 404 ? 3.711 0.044 17.205 1.00 95.75 404 THR A C 1
ATOM 2875 O O . THR A 1 404 ? 4.716 0.259 16.530 1.00 95.75 404 THR A O 1
ATOM 2878 N N . HIS A 1 405 ? 2.714 -0.722 16.785 1.00 95.62 405 HIS A N 1
ATOM 2879 C CA . HIS A 1 405 ? 2.654 -1.377 15.492 1.00 95.62 405 HIS A CA 1
ATOM 2880 C C . HIS A 1 405 ? 1.672 -0.635 14.578 1.00 95.62 405 HIS A C 1
ATOM 2882 O O . HIS A 1 405 ? 0.516 -0.430 14.943 1.00 95.62 405 HIS A O 1
ATOM 2888 N N . ASN A 1 406 ? 2.141 -0.221 13.399 1.00 94.69 406 ASN A N 1
ATOM 2889 C CA . ASN A 1 406 ? 1.404 0.691 12.517 1.00 94.69 406 ASN A CA 1
ATOM 2890 C C . ASN A 1 406 ? 0.749 -0.001 11.306 1.00 94.69 406 ASN A C 1
ATOM 2892 O O . ASN A 1 406 ? 0.252 0.677 10.409 1.00 94.69 406 ASN A O 1
ATOM 2896 N N . SER A 1 407 ? 0.744 -1.336 11.273 1.00 93.81 407 SER A N 1
ATOM 2897 C CA . SER A 1 407 ? 0.135 -2.135 10.203 1.00 93.81 407 SER A CA 1
ATOM 2898 C C . SER A 1 407 ? -1.052 -2.954 10.730 1.00 93.81 407 SER A C 1
ATOM 2900 O O . SER A 1 407 ? -1.078 -3.307 11.911 1.00 93.81 407 SER A O 1
ATOM 2902 N N . PRO A 1 408 ? -2.069 -3.250 9.896 1.00 96.69 408 PRO A N 1
ATOM 2903 C CA . PRO A 1 408 ? -3.168 -4.134 10.281 1.00 96.69 408 PRO A CA 1
ATOM 2904 C C . PRO A 1 408 ? -2.698 -5.525 10.697 1.00 96.69 408 PRO A C 1
ATOM 2906 O O . PRO A 1 408 ? -1.931 -6.166 9.982 1.00 96.69 408 PRO A O 1
ATOM 2909 N N . VAL A 1 409 ? -3.234 -6.021 11.813 1.00 97.94 409 VAL A N 1
ATOM 2910 C CA . VAL A 1 409 ? -2.965 -7.371 12.316 1.00 97.94 409 VAL A CA 1
ATOM 2911 C C . VAL A 1 409 ? -4.167 -8.268 12.043 1.00 97.94 409 VAL A C 1
ATOM 2913 O O . VAL A 1 409 ? -5.289 -7.972 12.460 1.00 97.94 409 VAL A O 1
ATOM 2916 N N . ALA A 1 410 ? -3.925 -9.393 11.369 1.00 97.06 410 ALA A N 1
ATOM 2917 C CA . ALA A 1 410 ? -4.919 -10.430 11.117 1.00 97.06 410 ALA A CA 1
ATOM 2918 C C . ALA A 1 410 ? -4.463 -11.767 11.714 1.00 97.06 410 ALA A C 1
ATOM 2920 O O . ALA A 1 410 ? -3.372 -12.252 11.417 1.00 97.06 410 ALA A O 1
ATOM 2921 N N . ILE A 1 411 ? -5.310 -12.367 12.549 1.00 97.19 411 ILE A N 1
ATOM 2922 C CA . ILE A 1 411 ? -5.080 -13.678 13.162 1.00 97.19 411 ILE A CA 1
ATOM 2923 C C . ILE A 1 411 ? -6.243 -14.580 12.764 1.00 97.19 411 ILE A C 1
ATOM 2925 O O . ILE A 1 411 ? -7.372 -14.389 13.215 1.00 97.19 411 ILE A O 1
ATOM 2929 N N . GLU A 1 412 ? -5.972 -15.555 11.902 1.00 97.12 412 GLU A N 1
ATOM 2930 C CA . GLU A 1 412 ? -7.002 -16.422 11.327 1.00 97.12 412 GLU A CA 1
ATOM 2931 C C . GLU A 1 412 ? -6.725 -17.897 11.627 1.00 97.12 412 GLU A C 1
ATOM 2933 O O . GLU A 1 412 ? -5.622 -18.392 11.381 1.00 97.12 412 GLU A O 1
ATOM 2938 N N . GLY A 1 413 ? -7.730 -18.612 12.141 1.00 96.62 413 GLY A N 1
ATOM 2939 C CA . GLY A 1 413 ? -7.678 -20.066 12.325 1.00 96.62 413 GLY A CA 1
ATOM 2940 C C . GLY A 1 413 ? -6.705 -20.551 13.405 1.00 96.62 413 GLY A C 1
ATOM 2941 O O . GLY A 1 413 ? -6.318 -21.721 13.385 1.00 96.62 413 GLY A O 1
ATOM 2942 N N . LYS A 1 414 ? -6.259 -19.663 14.302 1.00 96.06 414 LYS A N 1
ATOM 2943 C CA . LYS A 1 414 ? -5.271 -19.954 15.350 1.00 96.06 414 LYS A CA 1
ATOM 2944 C C . LYS A 1 414 ? -5.658 -19.301 16.674 1.00 96.06 414 LYS A C 1
ATOM 2946 O O . LYS A 1 414 ? -6.210 -18.202 16.712 1.00 96.06 414 LYS A O 1
ATOM 2951 N N . ASN A 1 415 ? -5.300 -19.958 17.765 1.00 97.00 415 ASN A N 1
ATOM 2952 C CA . ASN A 1 415 ? -5.321 -19.424 19.116 1.00 97.00 415 ASN A CA 1
ATOM 2953 C C . ASN A 1 415 ? -3.907 -18.976 19.477 1.00 97.00 415 ASN A C 1
ATOM 2955 O O . ASN A 1 415 ? -2.987 -19.780 19.390 1.00 97.00 415 ASN A O 1
ATOM 2959 N N . ILE A 1 416 ? -3.712 -17.726 19.883 1.00 97.62 416 ILE A N 1
ATOM 2960 C CA . ILE A 1 416 ? -2.400 -17.228 20.305 1.00 97.62 416 ILE A CA 1
ATOM 2961 C C . ILE A 1 416 ? -2.506 -16.468 21.622 1.00 97.62 416 ILE A C 1
ATOM 2963 O O . ILE A 1 416 ? -3.554 -15.917 21.960 1.00 97.62 416 ILE A O 1
ATOM 2967 N N . THR A 1 417 ? -1.396 -16.408 22.352 1.00 97.75 417 THR A N 1
ATOM 2968 C CA . THR A 1 417 ? -1.262 -15.547 23.532 1.00 97.75 417 THR A CA 1
ATOM 2969 C C . THR A 1 417 ? -0.251 -14.439 23.273 1.00 97.75 417 THR A C 1
ATOM 2971 O O . THR A 1 417 ? 0.863 -14.731 22.850 1.00 97.75 417 THR A O 1
ATOM 2974 N N . PHE A 1 418 ? -0.597 -13.192 23.586 1.00 98.06 418 PHE A N 1
ATOM 2975 C CA . PHE A 1 418 ? 0.395 -12.139 23.791 1.00 98.06 418 PHE A CA 1
ATOM 2976 C C . PHE A 1 418 ? 0.810 -12.120 25.261 1.00 98.06 418 PHE A C 1
ATOM 2978 O O . PHE A 1 418 ? -0.009 -11.835 26.137 1.00 98.06 418 PHE A O 1
ATOM 2985 N N . ASP A 1 419 ? 2.075 -12.437 25.530 1.00 98.19 419 ASP A N 1
ATOM 2986 C CA . ASP A 1 419 ? 2.680 -12.242 26.846 1.00 98.19 419 ASP A CA 1
ATOM 2987 C C . ASP A 1 419 ? 3.290 -10.841 26.921 1.00 98.19 419 ASP A C 1
ATOM 2989 O O . ASP A 1 419 ? 4.296 -10.543 26.277 1.00 98.19 419 ASP A O 1
ATOM 2993 N N . LEU A 1 420 ? 2.623 -9.985 27.689 1.00 97.44 420 LEU A N 1
ATOM 2994 C CA . LEU A 1 420 ? 2.872 -8.557 27.841 1.00 97.44 420 LEU A CA 1
ATOM 2995 C C . LEU A 1 420 ? 3.521 -8.240 29.200 1.00 97.44 420 LEU A C 1
ATOM 2997 O O . LEU A 1 420 ? 3.361 -7.145 29.730 1.00 97.44 420 LEU A O 1
ATOM 3001 N N . GLU A 1 421 ? 4.224 -9.194 29.821 1.00 97.31 421 GLU A N 1
ATOM 3002 C CA . GLU A 1 421 ? 4.875 -8.961 31.121 1.00 97.31 421 GLU A CA 1
ATOM 3003 C C . GLU A 1 421 ? 5.958 -7.871 31.059 1.00 97.31 421 GLU A C 1
ATOM 3005 O O . GLU A 1 421 ? 6.038 -7.042 31.965 1.00 97.31 421 GLU A O 1
ATOM 3010 N N . ASP A 1 422 ? 6.747 -7.837 29.978 1.00 94.81 422 ASP A N 1
ATOM 3011 C CA . ASP A 1 422 ? 7.891 -6.924 29.816 1.00 94.81 422 ASP A CA 1
ATOM 3012 C C . ASP A 1 422 ? 7.578 -5.699 28.921 1.00 94.81 422 ASP A C 1
ATOM 3014 O O . ASP A 1 422 ? 8.438 -4.846 28.693 1.00 94.81 422 ASP A O 1
ATOM 3018 N N . GLY A 1 423 ? 6.346 -5.567 28.414 1.00 94.38 423 GLY A N 1
ATOM 3019 C CA . GLY A 1 423 ? 5.976 -4.475 27.513 1.00 94.38 423 GLY A CA 1
ATOM 3020 C C . GLY A 1 423 ? 4.489 -4.413 27.180 1.00 94.38 423 GLY A C 1
ATOM 3021 O O . GLY A 1 423 ? 3.755 -5.371 27.378 1.00 94.38 423 GLY A O 1
ATOM 3022 N N . SER A 1 424 ? 4.037 -3.274 26.655 1.00 97.69 424 SER A N 1
ATOM 3023 C CA . SER A 1 424 ? 2.670 -3.092 26.143 1.00 97.69 424 SER A CA 1
ATOM 3024 C C . SER A 1 424 ? 2.652 -2.987 24.620 1.00 97.69 424 SER A C 1
ATOM 3026 O O . SER A 1 424 ? 3.601 -2.484 24.020 1.00 97.69 424 SER A O 1
ATOM 3028 N N . LEU A 1 425 ? 1.564 -3.446 24.006 1.00 98.25 425 LEU A N 1
ATOM 3029 C CA . LEU A 1 425 ? 1.359 -3.419 22.564 1.00 98.25 425 LEU A CA 1
ATOM 3030 C C . LEU A 1 425 ? 0.268 -2.405 22.213 1.00 98.25 425 LEU A C 1
ATOM 3032 O O . LEU A 1 425 ? -0.876 -2.535 22.641 1.00 98.25 425 LEU A O 1
ATOM 3036 N N . THR A 1 426 ? 0.606 -1.432 21.378 1.00 98.25 426 THR A N 1
ATOM 3037 C CA . THR A 1 426 ? -0.379 -0.563 20.728 1.00 98.25 426 THR A CA 1
ATOM 3038 C C . THR A 1 426 ? -0.414 -0.890 19.243 1.00 98.25 426 THR A C 1
ATOM 3040 O O . THR A 1 426 ? 0.627 -0.866 18.596 1.00 98.25 426 THR A O 1
ATOM 3043 N N . ILE A 1 427 ? -1.587 -1.166 18.680 1.00 98.38 427 ILE A N 1
ATOM 3044 C CA . ILE A 1 427 ? -1.787 -1.292 17.232 1.00 98.38 427 ILE A CA 1
ATOM 3045 C C . ILE A 1 427 ? -2.519 -0.030 16.761 1.00 98.38 427 ILE A C 1
ATOM 3047 O O . ILE A 1 427 ? -3.714 0.099 17.013 1.00 98.38 427 ILE A O 1
ATOM 3051 N N . ASP A 1 428 ? -1.826 0.905 16.107 1.00 97.56 428 ASP A N 1
ATOM 3052 C CA . ASP A 1 428 ? -2.419 2.128 15.531 1.00 97.56 428 ASP A CA 1
ATOM 3053 C C . ASP A 1 428 ? -2.140 2.177 14.029 1.00 97.56 428 ASP A C 1
ATOM 3055 O O . ASP A 1 428 ? -1.088 2.627 13.584 1.00 97.56 428 ASP A O 1
ATOM 3059 N N . THR A 1 429 ? -3.085 1.699 13.227 1.00 94.25 429 THR A N 1
ATOM 3060 C CA . THR A 1 429 ? -2.879 1.561 11.779 1.00 94.25 429 THR A CA 1
ATOM 3061 C C . THR A 1 429 ? -3.194 2.824 11.000 1.00 94.25 429 THR A C 1
ATOM 3063 O O . THR A 1 429 ? -2.909 2.896 9.804 1.00 94.25 429 THR A O 1
ATOM 3066 N N . SER A 1 430 ? -3.857 3.798 11.637 1.00 87.62 430 SER A N 1
ATOM 3067 C CA . SER A 1 430 ? -4.396 5.017 11.012 1.00 87.62 430 SER A CA 1
ATOM 3068 C C . SER A 1 430 ? -5.287 4.809 9.764 1.00 87.62 430 SER A C 1
ATOM 3070 O O . SER A 1 430 ? -5.779 5.783 9.203 1.00 87.62 430 SER A O 1
ATOM 3072 N N . SER A 1 431 ? -5.514 3.564 9.330 1.00 92.00 431 SER A N 1
ATOM 3073 C CA . SER A 1 431 ? -6.249 3.154 8.130 1.00 92.00 431 SER A CA 1
ATOM 3074 C C . SER A 1 431 ? -6.805 1.736 8.305 1.00 92.00 431 SER A C 1
ATOM 3076 O O . SER A 1 431 ? -6.218 0.903 9.001 1.00 92.00 431 SER A O 1
ATOM 3078 N N . GLY A 1 432 ? -7.953 1.437 7.696 1.00 95.38 432 GLY A N 1
ATOM 3079 C CA . GLY A 1 432 ? -8.547 0.096 7.751 1.00 95.38 432 GLY A CA 1
ATOM 3080 C C . GLY A 1 432 ? -8.958 -0.379 9.157 1.00 95.38 432 GLY A C 1
ATOM 3081 O O . GLY A 1 432 ? -9.281 0.420 10.035 1.00 95.38 432 GLY A O 1
ATOM 3082 N N . THR A 1 433 ? -9.017 -1.701 9.352 1.00 98.12 433 THR A N 1
ATOM 3083 C CA . THR A 1 433 ? -9.257 -2.333 10.666 1.00 98.12 433 THR A CA 1
ATOM 3084 C C . THR A 1 433 ? -7.921 -2.625 11.340 1.00 98.12 433 THR A C 1
ATOM 3086 O O . THR A 1 433 ? -7.080 -3.254 10.705 1.00 98.12 433 THR A O 1
ATOM 3089 N N . ALA A 1 434 ? -7.730 -2.220 12.598 1.00 98.31 434 ALA A N 1
ATOM 3090 C CA . ALA A 1 434 ? -6.439 -2.397 13.266 1.00 98.31 434 ALA A CA 1
ATOM 3091 C C . ALA A 1 434 ? -6.159 -3.849 13.673 1.00 98.31 434 ALA A C 1
ATOM 3093 O O . ALA A 1 434 ? -5.104 -4.382 13.336 1.00 98.31 434 ALA A O 1
ATOM 3094 N N . LEU A 1 435 ? -7.113 -4.514 14.334 1.00 98.31 435 LEU A N 1
ATOM 3095 C CA . LEU A 1 435 ? -7.000 -5.927 14.708 1.00 98.31 435 LEU A CA 1
ATOM 3096 C C . LEU A 1 435 ? -8.210 -6.732 14.227 1.00 98.31 435 LEU A C 1
ATOM 3098 O O . LEU A 1 435 ? -9.345 -6.450 14.606 1.00 98.31 435 LEU A O 1
ATOM 3102 N N . THR A 1 436 ? -7.965 -7.767 13.426 1.00 98.25 436 THR A N 1
ATOM 3103 C CA . THR A 1 436 ? -8.966 -8.768 13.034 1.00 98.25 436 THR A CA 1
ATOM 3104 C C . THR A 1 436 ? -8.579 -10.131 13.587 1.00 98.25 436 THR A C 1
ATOM 3106 O O . THR A 1 436 ? -7.485 -10.620 13.314 1.00 98.25 436 THR A O 1
ATOM 3109 N N . VAL A 1 437 ? -9.492 -10.776 14.313 1.00 98.38 437 VAL A N 1
ATOM 3110 C CA . VAL A 1 437 ? -9.348 -12.187 14.689 1.00 98.38 437 VAL A CA 1
ATOM 3111 C C . VAL A 1 437 ? -10.538 -12.957 14.156 1.00 98.38 437 VAL A C 1
ATOM 3113 O O . VAL A 1 437 ? -11.690 -12.561 14.351 1.00 98.38 437 VAL A O 1
ATOM 3116 N N . LYS A 1 438 ? -10.244 -14.056 13.470 1.00 98.38 438 LYS A N 1
ATOM 3117 C CA . LYS A 1 438 ? -11.238 -14.895 12.819 1.00 98.38 438 LYS A CA 1
ATOM 3118 C C . LYS A 1 438 ? -10.982 -16.362 13.121 1.00 98.38 438 LYS A C 1
ATOM 3120 O O . LYS A 1 438 ? -9.854 -16.826 12.975 1.00 98.38 438 LYS A O 1
ATOM 3125 N N . ASP A 1 439 ? -12.027 -17.091 13.506 1.00 97.50 439 ASP A N 1
ATOM 3126 C CA . ASP A 1 439 ? -11.954 -18.534 13.777 1.00 97.50 439 ASP A CA 1
ATOM 3127 C C . ASP A 1 439 ? -10.807 -18.897 14.752 1.00 97.50 439 ASP A C 1
ATOM 3129 O O . ASP A 1 439 ? -10.038 -19.831 14.522 1.00 97.50 439 ASP A O 1
ATOM 3133 N N . GLY A 1 440 ? -10.642 -18.115 15.823 1.00 95.31 440 GLY A N 1
ATOM 3134 C CA . GLY A 1 440 ? -9.483 -18.202 16.714 1.00 95.31 440 GLY A CA 1
ATOM 3135 C C . GLY A 1 440 ? -9.636 -17.403 18.006 1.00 95.31 440 GLY A C 1
ATOM 3136 O O . GLY A 1 440 ? -10.676 -16.803 18.273 1.00 95.31 440 GLY A O 1
ATOM 3137 N N . THR A 1 441 ? -8.588 -17.384 18.826 1.00 95.06 441 THR A N 1
ATOM 3138 C CA . THR A 1 441 ? -8.594 -16.687 20.121 1.00 95.06 441 THR A CA 1
ATOM 3139 C C . THR A 1 441 ? -7.311 -15.894 20.313 1.00 95.06 441 THR A C 1
ATOM 3141 O O . THR A 1 441 ? -6.227 -16.406 20.048 1.00 95.06 441 THR A O 1
ATOM 3144 N N . VAL A 1 442 ? -7.423 -14.672 20.832 1.00 96.31 442 VAL A N 1
ATOM 3145 C CA . VAL A 1 442 ? -6.286 -13.885 21.322 1.00 96.31 442 VAL A CA 1
ATOM 3146 C C . VAL A 1 442 ? -6.428 -13.686 22.822 1.00 96.31 442 VAL A C 1
ATOM 3148 O O . VAL A 1 442 ? -7.340 -13.002 23.292 1.00 96.31 442 VAL A O 1
ATOM 3151 N N . THR A 1 443 ? -5.511 -14.287 23.574 1.00 93.44 443 THR A N 1
ATOM 3152 C CA . THR A 1 443 ? -5.391 -14.127 25.027 1.00 93.44 443 THR A CA 1
ATOM 3153 C C . THR A 1 443 ? -4.231 -13.210 25.385 1.00 93.44 443 THR A C 1
ATOM 3155 O O . THR A 1 443 ? -3.213 -13.186 24.698 1.00 93.44 443 THR A O 1
ATOM 3158 N N . LEU A 1 444 ? -4.371 -12.469 26.484 1.00 95.31 444 LEU A N 1
ATOM 3159 C CA . LEU A 1 444 ? -3.313 -11.621 27.031 1.00 95.31 444 LEU A CA 1
ATOM 3160 C C . LEU A 1 444 ? -2.836 -12.193 28.370 1.00 95.31 444 LEU A C 1
ATOM 3162 O O . LEU A 1 444 ? -3.657 -12.614 29.188 1.00 95.31 444 LEU A O 1
ATOM 3166 N N . THR A 1 445 ? -1.529 -12.178 28.609 1.00 95.75 445 THR A N 1
ATOM 3167 C CA . THR A 1 445 ? -0.924 -12.442 29.922 1.00 95.75 445 THR A CA 1
ATOM 3168 C C . THR A 1 445 ? 0.068 -11.346 30.284 1.00 95.75 445 THR A C 1
ATOM 3170 O O . THR A 1 445 ? 0.483 -10.572 29.428 1.00 95.75 445 THR A O 1
ATOM 3173 N N . GLY A 1 446 ? 0.465 -11.298 31.553 1.00 95.75 446 GLY A N 1
ATOM 3174 C CA . GLY A 1 446 ? 1.383 -10.284 32.060 1.00 95.75 446 GLY A CA 1
ATOM 3175 C C . GLY A 1 446 ? 0.689 -8.974 32.437 1.00 95.75 446 GLY A C 1
ATOM 3176 O O . GLY A 1 446 ? -0.539 -8.871 32.408 1.00 95.75 446 GLY A O 1
ATOM 3177 N N . SER A 1 447 ? 1.486 -7.999 32.869 1.00 93.38 447 SER A N 1
ATOM 3178 C CA . SER A 1 447 ? 0.993 -6.716 33.398 1.00 93.38 447 SER A CA 1
ATOM 3179 C C . SER A 1 447 ? 0.792 -5.599 32.361 1.00 93.38 447 SER A C 1
ATOM 3181 O O . SER A 1 447 ? 0.168 -4.584 32.684 1.00 93.38 447 SER A O 1
ATOM 3183 N N . GLY A 1 448 ? 1.302 -5.761 31.138 1.00 96.25 448 GLY A N 1
ATOM 3184 C CA . GLY A 1 448 ? 1.105 -4.824 30.033 1.00 96.25 448 GLY A CA 1
ATOM 3185 C C . GLY A 1 448 ? -0.309 -4.853 29.445 1.00 96.25 448 GLY A C 1
ATOM 3186 O O . GLY A 1 448 ? -1.182 -5.606 29.875 1.00 96.25 448 GLY A O 1
ATOM 3187 N N . TYR A 1 449 ? -0.546 -4.000 28.449 1.00 95.44 449 TYR A N 1
ATOM 3188 C CA . TYR A 1 449 ? -1.855 -3.843 27.808 1.00 95.44 449 TYR A CA 1
ATOM 3189 C C . TYR A 1 449 ? -1.787 -3.966 26.285 1.00 95.44 449 TYR A C 1
ATOM 3191 O O . TYR A 1 449 ? -0.732 -3.773 25.682 1.00 95.44 449 TYR A O 1
ATOM 3199 N N . LEU A 1 450 ? -2.944 -4.259 25.684 1.00 98.00 450 LEU A N 1
ATOM 3200 C CA . LEU A 1 450 ? -3.176 -4.199 24.244 1.00 98.00 450 LEU A CA 1
ATOM 3201 C C . LEU A 1 450 ? -4.176 -3.081 23.934 1.00 98.00 450 LEU A C 1
ATOM 3203 O O . LEU A 1 450 ? -5.348 -3.210 24.287 1.00 98.00 450 LEU A O 1
ATOM 3207 N N . ASP A 1 451 ? -3.729 -2.021 23.268 1.00 98.25 451 ASP A N 1
ATOM 3208 C CA . ASP A 1 451 ? -4.593 -0.957 22.741 1.00 98.25 451 ASP A CA 1
ATOM 3209 C C . ASP A 1 451 ? -4.690 -1.068 21.221 1.00 98.25 451 ASP A C 1
ATOM 3211 O O . ASP A 1 451 ? -3.692 -1.337 20.551 1.00 98.25 451 ASP A O 1
ATOM 3215 N N . VAL A 1 452 ? -5.876 -0.837 20.660 1.00 98.50 452 VAL A N 1
ATOM 3216 C CA . VAL A 1 452 ? -6.098 -0.929 19.212 1.00 98.50 452 VAL A CA 1
ATOM 3217 C C . VAL A 1 452 ? -6.829 0.293 18.678 1.00 98.50 452 VAL A C 1
ATOM 3219 O O . VAL A 1 452 ? -7.835 0.732 19.239 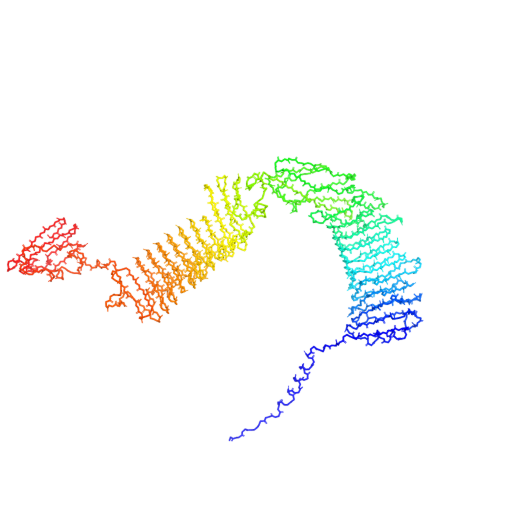1.00 98.50 452 VAL A O 1
ATOM 3222 N N . LYS A 1 453 ? -6.328 0.833 17.568 1.00 98.25 453 LYS A N 1
ATOM 3223 C CA . LYS A 1 453 ? -6.861 2.016 16.906 1.00 98.25 453 LYS A CA 1
ATOM 3224 C C . LYS A 1 453 ? -6.793 1.879 15.391 1.00 98.25 453 LYS A C 1
ATOM 3226 O O . LYS A 1 453 ? -5.715 1.845 14.804 1.00 98.25 453 LYS A O 1
ATOM 3231 N N . GLY A 1 454 ? -7.961 1.816 14.761 1.00 98.19 454 GLY A N 1
ATOM 3232 C CA . GLY A 1 454 ? -8.098 1.762 13.306 1.00 98.19 454 GLY A CA 1
ATOM 3233 C C . GLY A 1 454 ? -8.873 2.950 12.750 1.00 98.19 454 GLY A C 1
ATOM 3234 O O . GLY A 1 454 ? -9.371 3.804 13.482 1.00 98.19 454 GLY A O 1
ATOM 3235 N N . GLU A 1 455 ? -9.009 2.996 11.430 1.00 97.44 455 GLU A N 1
ATOM 3236 C CA . GLU A 1 455 ? -9.910 3.944 10.772 1.00 97.44 455 GLU A CA 1
ATOM 3237 C C . GLU A 1 455 ? -11.332 3.385 10.734 1.00 97.44 455 GLU A C 1
ATOM 3239 O O . GLU A 1 455 ? -12.253 3.985 11.274 1.00 97.44 455 GLU A O 1
ATOM 3244 N N . ILE A 1 456 ? -11.501 2.200 10.144 1.00 97.88 456 ILE A N 1
ATOM 3245 C CA . ILE A 1 456 ? -12.807 1.567 9.933 1.00 97.88 456 ILE A CA 1
ATOM 3246 C C . ILE A 1 456 ? -13.251 0.829 11.196 1.00 97.88 456 ILE A C 1
ATOM 3248 O O . ILE A 1 456 ? -14.418 0.895 11.585 1.00 97.88 456 ILE A O 1
ATOM 3252 N N . LYS A 1 457 ? -12.333 0.086 11.824 1.00 98.44 457 LYS A N 1
ATOM 3253 C CA . LYS A 1 457 ? -12.591 -0.625 13.079 1.00 98.44 457 LYS A CA 1
ATOM 3254 C C . LYS A 1 457 ? -11.355 -0.631 13.964 1.00 98.44 457 LYS A C 1
ATOM 3256 O O . LYS A 1 457 ? -10.264 -0.898 13.463 1.00 98.44 457 LYS A O 1
ATOM 3261 N N . GLY A 1 458 ? -11.525 -0.419 15.266 1.00 98.19 458 GLY A N 1
ATOM 3262 C CA . GLY A 1 458 ? -10.451 -0.682 16.226 1.00 98.19 458 GLY A CA 1
ATOM 3263 C C . GLY A 1 458 ? -10.176 -2.181 16.284 1.00 98.19 458 GLY A C 1
ATOM 3264 O O . GLY A 1 458 ? -9.069 -2.643 16.017 1.00 98.19 458 GLY A O 1
ATOM 3265 N N . ILE A 1 459 ? -11.232 -2.957 16.522 1.00 98.31 459 ILE A N 1
ATOM 3266 C CA . ILE A 1 459 ? -11.158 -4.414 16.581 1.00 98.31 459 ILE A CA 1
ATOM 3267 C C . ILE A 1 459 ? -12.361 -5.096 15.938 1.00 98.31 459 ILE A C 1
ATOM 3269 O O . ILE A 1 459 ? -13.500 -4.647 16.077 1.00 98.31 459 ILE A O 1
ATOM 3273 N N . MET A 1 460 ? -12.099 -6.215 15.263 1.00 98.50 460 MET A N 1
ATOM 3274 C CA . MET A 1 460 ? -13.108 -7.123 14.733 1.00 98.50 460 MET A CA 1
ATOM 3275 C C . MET A 1 460 ? -12.874 -8.556 15.219 1.00 98.50 460 MET A C 1
ATOM 3277 O O . MET A 1 460 ? -11.803 -9.118 14.996 1.00 98.50 460 MET A O 1
ATOM 3281 N N . ALA A 1 461 ? -13.904 -9.158 15.815 1.00 98.62 461 ALA A N 1
ATOM 3282 C CA . ALA A 1 461 ? -13.948 -10.583 16.132 1.00 98.62 461 ALA A CA 1
ATOM 3283 C C . ALA A 1 461 ? -15.026 -11.272 15.285 1.00 98.62 461 ALA A C 1
ATOM 3285 O O . ALA A 1 461 ? -16.203 -10.918 15.366 1.00 98.62 461 ALA A O 1
ATOM 3286 N N . ASP A 1 462 ? -14.627 -12.263 14.493 1.00 98.50 462 ASP A N 1
ATOM 3287 C CA . ASP A 1 462 ? -15.515 -13.064 13.645 1.00 98.50 462 ASP A CA 1
ATOM 3288 C C . ASP A 1 462 ? -15.400 -14.539 14.038 1.00 98.50 462 ASP A C 1
ATOM 3290 O O . ASP A 1 462 ? -14.377 -15.170 13.771 1.00 98.50 462 ASP A O 1
ATOM 3294 N N . ASN A 1 463 ? -16.405 -15.070 14.746 1.00 97.88 463 ASN A N 1
ATOM 3295 C CA . ASN A 1 463 ? -16.324 -16.401 15.368 1.00 97.88 463 ASN A CA 1
ATOM 3296 C C . ASN A 1 463 ? -15.016 -16.588 16.182 1.00 97.88 463 ASN A C 1
ATOM 3298 O O . ASN A 1 463 ? -14.323 -17.603 16.092 1.00 97.88 463 ASN A O 1
ATOM 3302 N N . ALA A 1 464 ? -14.631 -15.549 16.926 1.00 98.25 464 ALA A N 1
ATOM 3303 C CA . ALA A 1 464 ? -13.351 -15.448 17.620 1.00 98.25 464 ALA A CA 1
ATOM 3304 C C . ALA A 1 464 ? -13.498 -14.798 18.999 1.00 98.25 464 ALA A C 1
ATOM 3306 O O . ALA A 1 464 ? -14.478 -14.104 19.235 1.00 98.25 464 ALA A O 1
ATOM 3307 N N . SER A 1 465 ? -12.525 -14.969 19.897 1.00 96.81 465 SER A N 1
ATOM 3308 C CA . SER A 1 465 ? -12.534 -14.334 21.227 1.00 96.81 465 SER A CA 1
ATOM 3309 C C . SER A 1 465 ? -11.300 -13.461 21.455 1.00 96.81 465 SER A C 1
ATOM 3311 O O . SER A 1 465 ? -10.182 -13.909 21.205 1.00 96.81 465 SER A O 1
ATOM 3313 N N . ILE A 1 466 ? -11.483 -12.228 21.943 1.00 95.88 466 ILE A N 1
ATOM 3314 C CA . ILE A 1 466 ? -10.389 -11.260 22.128 1.00 95.88 466 ILE A CA 1
ATOM 3315 C C . ILE A 1 466 ? -10.606 -10.380 23.363 1.00 95.88 466 ILE A C 1
ATOM 3317 O O . ILE A 1 466 ? -11.727 -9.966 23.657 1.00 95.88 466 ILE A O 1
ATOM 3321 N N . THR A 1 467 ? -9.519 -10.043 24.060 1.00 94.12 467 THR A N 1
ATOM 3322 C CA . THR A 1 467 ? -9.492 -8.998 25.096 1.00 94.12 467 THR A CA 1
ATOM 3323 C C . THR A 1 467 ? -8.513 -7.894 24.708 1.00 94.12 467 THR A C 1
ATOM 3325 O O . THR A 1 467 ? -7.395 -8.192 24.299 1.00 94.12 467 THR A O 1
ATOM 3328 N N . VAL A 1 468 ? -8.923 -6.634 24.856 1.00 96.81 468 VAL A N 1
ATOM 3329 C CA . VAL A 1 468 ? -8.088 -5.430 24.693 1.00 96.81 468 VAL A CA 1
ATOM 3330 C C . VAL A 1 468 ? -8.369 -4.455 25.830 1.00 96.81 468 VAL A C 1
ATOM 3332 O O . VAL A 1 468 ? -9.392 -4.566 26.509 1.00 96.81 468 VAL A O 1
ATOM 3335 N N . ARG A 1 469 ? -7.483 -3.488 26.056 1.00 96.81 469 ARG A N 1
ATOM 3336 C CA . ARG A 1 469 ? -7.729 -2.415 27.018 1.00 96.81 469 ARG A CA 1
ATOM 3337 C C . ARG A 1 469 ? -8.590 -1.319 26.403 1.00 96.81 469 ARG A C 1
ATOM 3339 O O . ARG A 1 469 ? -9.663 -1.065 26.933 1.00 96.81 469 ARG A O 1
ATOM 3346 N N . TYR A 1 470 ? -8.171 -0.749 25.277 1.00 97.75 470 TYR A N 1
ATOM 3347 C CA . TYR A 1 470 ? -8.944 0.251 24.536 1.00 97.75 470 TYR A CA 1
ATOM 3348 C C . TYR A 1 470 ? -9.162 -0.160 23.086 1.00 97.75 470 TYR A C 1
ATOM 3350 O O . TYR A 1 470 ? -8.274 -0.755 22.474 1.00 97.75 470 TYR A O 1
ATOM 3358 N N . ALA A 1 471 ? -10.324 0.198 22.537 1.00 98.38 471 ALA A N 1
ATOM 3359 C CA . ALA A 1 471 ? -10.652 0.005 21.129 1.00 98.38 471 ALA A CA 1
ATOM 3360 C C . ALA A 1 471 ? -11.182 1.306 20.512 1.00 98.38 471 ALA A C 1
ATOM 3362 O O . ALA A 1 471 ? -12.271 1.761 20.865 1.00 98.38 471 ALA A O 1
ATOM 3363 N N . GLU A 1 472 ? -10.429 1.891 19.577 1.00 98.31 472 GLU A N 1
ATOM 3364 C CA . GLU A 1 472 ? -10.789 3.141 18.902 1.00 98.31 472 GLU A CA 1
ATOM 3365 C C . GLU A 1 472 ? -10.926 2.975 17.376 1.00 98.31 472 GLU A C 1
ATOM 3367 O O . GLU A 1 472 ? -10.108 2.330 16.722 1.00 98.31 472 GLU A O 1
ATOM 3372 N N . ALA A 1 473 ? -11.947 3.599 16.788 1.00 98.25 473 ALA A N 1
ATOM 3373 C CA . ALA A 1 473 ? -12.076 3.794 15.347 1.00 98.25 473 ALA A CA 1
ATOM 3374 C C . ALA A 1 473 ? -12.320 5.270 15.014 1.00 98.25 473 ALA A C 1
ATOM 3376 O O . ALA A 1 473 ? -13.245 5.891 15.545 1.00 98.25 473 ALA A O 1
ATOM 3377 N N . THR A 1 474 ? -11.523 5.839 14.109 1.00 97.06 474 THR A N 1
ATOM 3378 C CA . THR A 1 474 ? -11.652 7.258 13.729 1.00 97.06 474 THR A CA 1
ATOM 3379 C C . THR A 1 474 ? -12.775 7.529 12.724 1.00 97.06 474 THR A C 1
ATOM 3381 O O . THR A 1 474 ? -13.261 8.657 12.669 1.00 97.06 474 THR A O 1
ATOM 3384 N N . ASN A 1 475 ? -13.201 6.519 11.960 1.00 96.44 475 ASN A N 1
ATOM 3385 C CA . ASN A 1 475 ? -14.237 6.594 10.928 1.00 96.44 475 ASN A CA 1
ATOM 3386 C C . ASN A 1 475 ? -15.040 5.275 10.826 1.00 96.44 475 ASN A C 1
ATOM 3388 O O . ASN A 1 475 ? -15.171 4.677 9.755 1.00 96.44 475 ASN A O 1
ATOM 3392 N N . GLY A 1 476 ? -15.522 4.770 11.963 1.00 97.50 476 GLY A N 1
ATOM 3393 C CA . GLY A 1 476 ? -16.311 3.544 12.001 1.00 97.50 476 GLY A CA 1
ATOM 3394 C C . GLY A 1 476 ? -16.570 3.026 13.411 1.00 97.50 476 GLY A C 1
ATOM 3395 O O . GLY A 1 476 ? -17.033 3.776 14.274 1.00 97.50 476 GLY A O 1
ATOM 3396 N N . VAL A 1 477 ? -16.324 1.732 13.637 1.00 98.69 477 VAL A N 1
ATOM 3397 C CA . VAL A 1 477 ? -16.753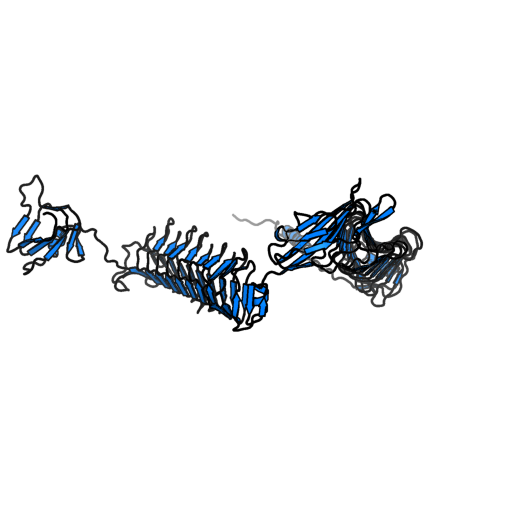 1.018 14.851 1.00 98.69 477 VAL A CA 1
ATOM 3398 C C . VAL A 1 477 ? -15.582 0.716 15.785 1.00 98.69 477 VAL A C 1
ATOM 3400 O O . VAL A 1 477 ? -14.651 0.031 15.378 1.00 98.69 477 VAL A O 1
ATOM 3403 N N . GLY A 1 478 ? -15.633 1.144 17.047 1.00 98.50 478 GLY A N 1
ATOM 3404 C CA . GLY A 1 478 ? -14.577 0.855 18.028 1.00 98.50 478 GLY A CA 1
ATOM 3405 C C . GLY A 1 478 ? -14.356 -0.651 18.201 1.00 98.50 478 GLY A C 1
ATOM 3406 O O . GLY A 1 478 ? -13.304 -1.177 17.830 1.00 98.50 478 GLY A O 1
ATOM 3407 N N . ALA A 1 479 ? -15.384 -1.356 18.682 1.00 98.81 479 ALA A N 1
ATOM 3408 C CA . ALA A 1 479 ? -15.391 -2.809 18.851 1.00 98.81 479 ALA A CA 1
ATOM 3409 C C . ALA A 1 479 ? -16.529 -3.481 18.068 1.00 98.81 479 ALA A C 1
ATOM 3411 O O . ALA A 1 479 ? -17.699 -3.163 18.285 1.00 98.81 479 ALA A O 1
ATOM 3412 N N . PHE A 1 480 ? -16.198 -4.428 17.181 1.00 98.81 480 PHE A N 1
ATOM 3413 C CA . PHE A 1 480 ? -17.174 -5.106 16.323 1.00 98.81 480 PHE A CA 1
ATOM 3414 C C . PHE A 1 480 ? -17.124 -6.638 16.414 1.00 98.81 480 PHE A C 1
ATOM 3416 O O . PHE A 1 480 ? -16.179 -7.267 15.938 1.00 98.81 480 PHE A O 1
ATOM 3423 N N . ALA A 1 481 ? -18.173 -7.249 16.966 1.00 98.81 481 ALA A N 1
ATOM 3424 C CA . ALA A 1 481 ? -18.327 -8.698 17.069 1.00 98.81 481 ALA A CA 1
ATOM 3425 C C . ALA A 1 481 ? -19.376 -9.236 16.082 1.00 98.81 481 ALA A C 1
ATOM 3427 O O . ALA A 1 481 ? -20.505 -8.737 16.023 1.00 98.81 481 ALA A O 1
ATOM 3428 N N . GLN A 1 482 ? -19.031 -10.295 15.345 1.00 98.62 482 GLN A N 1
ATOM 3429 C CA . GLN A 1 482 ? -19.943 -10.963 14.415 1.00 98.62 482 GLN A CA 1
ATOM 3430 C C . GLN A 1 482 ? -19.810 -12.491 14.419 1.00 98.62 482 GLN A C 1
ATOM 3432 O O . GLN A 1 482 ? -18.785 -13.038 14.822 1.00 98.62 482 GLN A O 1
ATOM 3437 N N . ASN A 1 483 ? -20.860 -13.175 13.952 1.00 96.69 483 ASN A N 1
ATOM 3438 C CA . ASN A 1 483 ? -20.915 -14.632 13.764 1.00 96.69 483 ASN A CA 1
ATOM 3439 C C . ASN A 1 483 ? -20.428 -15.465 14.970 1.00 96.69 483 ASN A C 1
ATOM 3441 O O . ASN A 1 483 ? -19.751 -16.472 14.786 1.00 96.69 483 ASN A O 1
ATOM 3445 N N . GLY A 1 484 ? -20.745 -15.058 16.201 1.00 97.56 484 GLY A N 1
ATOM 3446 C CA . GLY A 1 484 ? -20.261 -15.739 17.410 1.00 97.56 484 GLY A CA 1
ATOM 3447 C C . GLY A 1 484 ? -18.989 -15.136 18.013 1.00 97.56 484 GLY A C 1
ATOM 3448 O O . GLY A 1 484 ? -18.413 -15.713 18.932 1.00 97.56 484 GLY A O 1
ATOM 3449 N N . GLY A 1 485 ? -18.524 -13.996 17.493 1.00 98.62 485 GLY A N 1
ATOM 3450 C CA . GLY A 1 485 ? -17.371 -13.274 18.021 1.00 98.62 485 GLY A CA 1
ATOM 3451 C C . GLY A 1 485 ? -17.612 -12.722 19.428 1.00 98.62 485 GLY A C 1
ATOM 3452 O O . GLY A 1 485 ? -18.699 -12.255 19.737 1.00 98.62 485 GLY A O 1
ATOM 3453 N N . GLN A 1 486 ? -16.596 -12.740 20.280 1.00 98.56 486 GLN A N 1
ATOM 3454 C CA . GLN A 1 486 ? -16.645 -12.280 21.664 1.00 98.56 486 GLN A CA 1
ATOM 3455 C C . GLN A 1 486 ? -15.509 -11.287 21.914 1.00 98.56 486 GLN A C 1
ATOM 3457 O O . GLN A 1 486 ? -14.333 -11.629 21.797 1.00 98.56 486 GLN A O 1
ATOM 3462 N N . ILE A 1 487 ? -15.852 -10.048 22.255 1.00 98.75 487 ILE A N 1
ATOM 3463 C CA . ILE A 1 487 ? -14.879 -8.986 22.532 1.00 98.75 487 ILE A CA 1
ATOM 3464 C C . ILE A 1 487 ? -15.053 -8.512 23.967 1.00 98.75 487 ILE A C 1
ATOM 3466 O O . ILE A 1 487 ? -16.162 -8.204 24.389 1.00 98.75 487 ILE A O 1
ATOM 3470 N N . THR A 1 488 ? -13.948 -8.404 24.701 1.00 98.00 488 THR A N 1
ATOM 3471 C CA . THR A 1 488 ? -13.886 -7.684 25.978 1.00 98.00 488 THR A CA 1
ATOM 3472 C C . THR A 1 488 ? -12.955 -6.482 25.841 1.00 98.00 488 THR A C 1
ATOM 3474 O O . THR A 1 488 ? -11.775 -6.642 25.535 1.00 98.00 488 THR A O 1
ATOM 3477 N N . VAL A 1 489 ? -13.480 -5.285 26.087 1.00 98.44 489 VAL A N 1
ATOM 3478 C CA . VAL A 1 489 ? -12.729 -4.028 26.171 1.00 98.44 489 VAL A CA 1
ATOM 3479 C C . VAL A 1 489 ? -12.665 -3.629 27.644 1.00 98.44 489 VAL A C 1
ATOM 3481 O O . VAL A 1 489 ? -13.700 -3.438 28.279 1.00 98.44 489 VAL A O 1
ATOM 3484 N N . GLN A 1 490 ? -11.465 -3.582 28.225 1.00 96.44 490 GLN A N 1
ATOM 3485 C CA . GLN A 1 490 ? -11.299 -3.338 29.666 1.00 96.44 490 GLN A CA 1
ATOM 3486 C C . GLN A 1 490 ? -11.512 -1.872 30.069 1.00 96.44 490 GLN A C 1
ATOM 3488 O O . GLN A 1 490 ? -11.794 -1.613 31.235 1.00 96.44 490 GLN A O 1
ATOM 3493 N N . GLY A 1 491 ? -11.349 -0.942 29.134 1.00 97.00 491 GLY A N 1
ATOM 3494 C CA . GLY A 1 491 ? -11.692 0.469 29.261 1.00 97.00 491 GLY A CA 1
ATOM 3495 C C . GLY A 1 491 ? -12.741 0.853 28.219 1.00 97.00 491 GLY A C 1
ATOM 3496 O O . GLY A 1 491 ? -13.717 0.126 28.026 1.00 97.00 491 GLY A O 1
ATOM 3497 N N . ASP A 1 492 ? -12.511 1.969 27.532 1.00 98.25 492 ASP A N 1
ATOM 3498 C CA . ASP A 1 492 ? -13.449 2.551 26.574 1.00 98.25 492 ASP A CA 1
ATOM 3499 C C . ASP A 1 492 ? -13.444 1.871 25.197 1.00 98.25 492 ASP A C 1
ATOM 3501 O O . ASP A 1 492 ? -12.393 1.529 24.635 1.00 98.25 492 ASP A O 1
ATOM 3505 N N . ALA A 1 493 ? -14.636 1.785 24.603 1.00 98.75 493 ALA A N 1
ATOM 3506 C CA . ALA A 1 493 ? -14.844 1.451 23.197 1.00 98.75 493 ALA A CA 1
ATOM 3507 C C . ALA A 1 493 ? -15.402 2.668 22.442 1.00 98.75 493 ALA A C 1
ATOM 3509 O O . ALA A 1 493 ? -16.547 3.079 22.641 1.00 98.75 493 ALA A O 1
ATOM 3510 N N . LYS A 1 494 ? -14.606 3.247 21.542 1.00 98.50 494 LYS A N 1
ATOM 3511 C CA . LYS A 1 494 ? -14.930 4.496 20.844 1.00 98.50 494 LYS A CA 1
ATOM 3512 C C . LYS A 1 494 ? -14.900 4.301 19.335 1.00 98.50 494 LYS A C 1
ATOM 3514 O O . LYS A 1 494 ? -13.888 3.906 18.777 1.00 98.50 494 LYS A O 1
ATOM 3519 N N . GLY A 1 495 ? -15.974 4.648 18.646 1.00 98.25 495 GLY A N 1
ATOM 3520 C CA . GLY A 1 495 ? -15.979 4.721 17.185 1.00 98.25 495 GLY A CA 1
ATOM 3521 C C . GLY A 1 495 ? -16.718 5.961 16.734 1.00 98.25 495 GLY A C 1
ATOM 3522 O O . GLY A 1 495 ? -17.658 6.374 17.403 1.00 98.25 495 GLY A O 1
ATOM 3523 N N . SER A 1 496 ? -16.323 6.583 15.623 1.00 96.94 496 SER A N 1
ATOM 3524 C CA . SER A 1 496 ? -17.094 7.719 15.098 1.00 96.94 496 SER A CA 1
ATOM 3525 C C . SER A 1 496 ? -18.561 7.328 14.898 1.00 96.94 496 SER A C 1
ATOM 3527 O O . SER A 1 496 ? -19.452 8.015 15.396 1.00 96.94 496 SER A O 1
ATOM 3529 N N . ASP A 1 497 ? -18.797 6.186 14.253 1.00 97.69 497 ASP A N 1
ATOM 3530 C CA . ASP A 1 497 ? -20.121 5.681 13.913 1.00 97.69 497 ASP A CA 1
ATOM 3531 C C . ASP A 1 497 ? -20.706 4.866 15.056 1.00 97.69 497 ASP A C 1
ATOM 3533 O O . ASP A 1 497 ? -21.882 5.024 15.392 1.00 97.69 497 ASP A O 1
ATOM 3537 N N . THR A 1 498 ? -19.921 3.960 15.648 1.00 98.69 498 THR A N 1
ATOM 3538 C CA . THR A 1 498 ? -20.397 3.148 16.771 1.00 98.69 498 THR A CA 1
ATOM 3539 C C . THR A 1 498 ? -19.303 2.792 17.768 1.00 98.69 498 THR A C 1
ATOM 3541 O O . THR A 1 498 ? -18.240 2.334 17.371 1.00 98.69 498 THR A O 1
ATOM 3544 N N . GLY A 1 499 ? -19.556 2.955 19.068 1.00 98.69 499 GLY A N 1
ATOM 3545 C CA . GLY A 1 499 ? -18.608 2.538 20.110 1.00 98.69 499 GLY A CA 1
ATOM 3546 C C . GLY A 1 499 ? -18.448 1.019 20.148 1.00 98.69 499 GLY A C 1
ATOM 3547 O O . GLY A 1 499 ? -17.369 0.489 19.874 1.00 98.69 499 GLY A O 1
ATOM 3548 N N . ALA A 1 500 ? -19.556 0.321 20.402 1.00 98.88 500 ALA A N 1
ATOM 3549 C CA . ALA A 1 500 ? -19.635 -1.139 20.428 1.00 98.88 500 ALA A CA 1
ATOM 3550 C C . ALA A 1 500 ? -20.770 -1.664 19.535 1.00 98.88 500 ALA A C 1
ATOM 3552 O O . ALA A 1 500 ? -21.913 -1.212 19.647 1.00 98.88 500 ALA A O 1
ATOM 3553 N N . TYR A 1 501 ? -20.462 -2.640 18.674 1.00 98.88 501 TYR A N 1
ATOM 3554 C CA . TYR A 1 501 ? -21.431 -3.294 17.793 1.00 98.88 501 TYR A CA 1
ATOM 3555 C C . TYR A 1 501 ? -21.319 -4.825 17.847 1.00 98.88 501 TYR A C 1
ATOM 3557 O O . TYR A 1 501 ? -20.256 -5.386 17.590 1.00 98.88 501 TYR A O 1
ATOM 3565 N N . ALA A 1 502 ? -22.432 -5.508 18.121 1.00 98.81 502 ALA A N 1
ATOM 3566 C CA . ALA A 1 502 ? -22.560 -6.963 18.074 1.00 98.81 502 ALA A CA 1
ATOM 3567 C C . ALA A 1 502 ? -23.687 -7.379 17.120 1.00 98.81 502 ALA A C 1
ATOM 3569 O O . ALA A 1 502 ? -24.813 -6.879 17.214 1.00 98.81 502 ALA A O 1
ATOM 3570 N N . THR A 1 503 ? -23.412 -8.316 16.210 1.00 98.69 503 THR A N 1
ATOM 3571 C CA . THR A 1 503 ? -24.420 -8.831 15.274 1.00 98.69 503 THR A CA 1
ATOM 3572 C C . THR A 1 503 ? -24.345 -10.342 15.078 1.00 98.69 503 THR A C 1
ATOM 3574 O O . THR A 1 503 ? -23.264 -10.919 14.959 1.00 98.69 503 THR A O 1
ATOM 3577 N N . GLY A 1 504 ? -25.502 -10.996 15.013 1.00 97.94 504 GLY A N 1
ATOM 3578 C CA . GLY A 1 504 ? -25.600 -12.449 14.869 1.00 97.94 504 GLY A CA 1
ATOM 3579 C C . GLY A 1 504 ? -25.603 -13.188 16.209 1.00 97.94 504 GLY A C 1
ATOM 3580 O O . GLY A 1 504 ? -25.066 -12.718 17.210 1.00 97.94 504 GLY A O 1
ATOM 3581 N N . ALA A 1 505 ? -26.224 -14.367 16.218 1.00 96.06 505 ALA A N 1
ATOM 3582 C CA . ALA A 1 505 ? -26.364 -15.183 17.417 1.00 96.06 505 ALA A CA 1
ATOM 3583 C C . ALA A 1 505 ? -24.998 -15.600 17.987 1.00 96.06 505 ALA A C 1
ATOM 3585 O O . ALA A 1 505 ? -24.135 -16.085 17.256 1.00 96.06 505 ALA A O 1
ATOM 3586 N N . GLY A 1 506 ? -24.834 -15.437 19.302 1.00 96.69 506 GLY A N 1
ATOM 3587 C CA . GLY A 1 506 ? -23.596 -15.756 20.019 1.00 96.69 506 GLY A CA 1
ATOM 3588 C C . GLY A 1 506 ? -22.524 -14.668 19.947 1.00 96.69 506 GLY A C 1
ATOM 3589 O O . GLY A 1 506 ? -21.491 -14.818 20.592 1.00 96.69 506 GLY A O 1
ATOM 3590 N N . SER A 1 507 ? -22.743 -13.590 19.186 1.00 98.75 507 SER A N 1
ATOM 3591 C CA . SER A 1 507 ? -21.822 -12.454 19.164 1.00 98.75 507 SER A CA 1
ATOM 3592 C C . SER A 1 507 ? -22.006 -11.591 20.410 1.00 98.75 507 SER A C 1
ATOM 3594 O O . SER A 1 507 ? -23.129 -11.172 20.691 1.00 98.75 507 SER A O 1
ATOM 3596 N N . MET A 1 508 ? -20.921 -11.276 21.117 1.00 98.69 508 MET A N 1
ATOM 3597 C CA . MET A 1 508 ? -20.944 -10.505 22.359 1.00 98.69 508 MET A CA 1
ATOM 3598 C C . MET A 1 508 ? -19.857 -9.427 22.395 1.00 98.69 508 MET A C 1
ATOM 3600 O O . MET A 1 508 ? -18.702 -9.692 22.062 1.00 98.69 508 MET A O 1
ATOM 3604 N N . VAL A 1 509 ? -20.207 -8.222 22.849 1.00 98.88 509 VAL A N 1
ATOM 3605 C CA . VAL A 1 509 ? -19.228 -7.187 23.224 1.00 98.88 509 VAL A CA 1
ATOM 3606 C C . VAL A 1 509 ? -19.442 -6.783 24.679 1.00 98.88 509 VAL A C 1
ATOM 3608 O O . VAL A 1 509 ? -20.537 -6.373 25.054 1.00 98.88 509 VAL A O 1
ATOM 3611 N N . THR A 1 510 ? -18.386 -6.849 25.484 1.00 98.75 510 THR A N 1
ATOM 3612 C CA . THR A 1 510 ? -18.352 -6.329 26.854 1.00 98.75 510 THR A CA 1
ATOM 3613 C C . THR A 1 510 ? -17.404 -5.140 26.913 1.00 98.75 510 THR A C 1
ATOM 3615 O O . THR A 1 510 ? -16.235 -5.273 26.559 1.00 98.75 510 THR A O 1
ATOM 3618 N N . VAL A 1 511 ? -17.894 -3.992 27.369 1.00 98.69 511 VAL A N 1
ATOM 3619 C CA . VAL A 1 511 ? -17.115 -2.769 27.596 1.00 98.69 511 VAL A CA 1
ATOM 3620 C C . VAL A 1 511 ? -17.143 -2.473 29.091 1.00 98.69 511 VAL A C 1
ATOM 3622 O O . VAL A 1 511 ? -18.209 -2.259 29.665 1.00 98.69 511 VAL A O 1
ATOM 3625 N N . ASN A 1 512 ? -15.985 -2.514 29.742 1.00 97.69 512 ASN A N 1
ATOM 3626 C CA . ASN A 1 512 ? -15.885 -2.339 31.192 1.00 97.69 512 ASN A CA 1
ATOM 3627 C C . ASN A 1 512 ? -15.886 -0.866 31.635 1.00 97.69 512 ASN A C 1
ATOM 3629 O O . ASN A 1 512 ? -15.974 -0.611 32.835 1.00 97.69 512 ASN A O 1
ATOM 3633 N N . ASP A 1 513 ? -15.817 0.071 30.691 1.00 97.62 513 ASP A N 1
ATOM 3634 C CA . ASP A 1 513 ? -15.985 1.505 30.928 1.00 97.62 513 ASP A CA 1
ATOM 3635 C C . ASP A 1 513 ? -17.024 2.093 29.950 1.00 97.62 513 ASP A C 1
ATOM 3637 O O . ASP A 1 513 ? -18.112 1.513 29.826 1.00 97.62 513 ASP A O 1
ATOM 3641 N N . ASP A 1 514 ? -16.741 3.211 29.271 1.00 98.38 514 ASP A N 1
ATOM 3642 C CA . ASP A 1 514 ? -17.705 3.896 28.410 1.00 98.38 514 ASP A CA 1
ATOM 3643 C C . ASP A 1 514 ? -17.693 3.369 26.960 1.00 98.38 514 ASP A C 1
ATOM 3645 O O . ASP A 1 514 ? -16.659 3.068 26.358 1.00 98.38 514 ASP A O 1
ATOM 3649 N N . ALA A 1 515 ? -18.874 3.319 26.341 1.00 98.69 515 ALA A N 1
ATOM 3650 C CA . ALA A 1 515 ? -19.030 3.144 24.899 1.00 98.69 515 ALA A CA 1
ATOM 3651 C C . ALA A 1 515 ? -19.413 4.483 24.253 1.00 98.69 515 ALA A C 1
ATOM 3653 O O . ALA A 1 515 ? -20.383 5.120 24.664 1.00 98.69 515 ALA A O 1
ATOM 3654 N N . MET A 1 516 ? -18.675 4.924 23.231 1.00 98.69 516 MET A N 1
ATOM 3655 C CA . MET A 1 516 ? -18.780 6.293 22.713 1.00 98.69 516 MET A CA 1
ATOM 3656 C C . MET A 1 516 ? -18.943 6.375 21.195 1.00 98.69 516 MET A C 1
ATOM 3658 O O . MET A 1 516 ? -18.278 5.656 20.449 1.00 98.69 516 MET A O 1
ATOM 3662 N N . SER A 1 517 ? -19.756 7.337 20.739 1.00 98.31 517 SER A N 1
ATOM 3663 C CA . SER A 1 517 ? -19.816 7.744 19.328 1.00 98.31 517 SER A CA 1
ATOM 3664 C C . SER A 1 517 ? -19.948 9.253 19.112 1.00 98.31 517 SER A C 1
ATOM 3666 O O . SER A 1 517 ? -20.427 9.990 19.983 1.00 98.31 517 SER A O 1
ATOM 3668 N N . THR A 1 518 ? -19.500 9.733 17.947 1.00 97.00 518 THR A N 1
ATOM 3669 C CA . THR A 1 518 ? -19.368 11.177 17.660 1.00 97.00 518 THR A CA 1
ATOM 3670 C C . THR A 1 518 ? -19.924 11.620 16.301 1.00 97.00 518 THR A C 1
ATOM 3672 O O . THR A 1 518 ? -20.138 12.815 16.098 1.00 97.00 518 THR A O 1
ATOM 3675 N N . ALA A 1 519 ? -20.188 10.702 15.368 1.00 95.62 519 ALA A N 1
ATOM 3676 C CA . ALA A 1 519 ? -20.640 11.013 14.014 1.00 95.62 519 ALA A CA 1
ATOM 3677 C C . ALA A 1 519 ? -22.159 11.224 13.911 1.00 95.62 519 ALA A C 1
ATOM 3679 O O . ALA A 1 519 ? -22.947 10.783 14.751 1.00 95.62 519 ALA A O 1
ATOM 3680 N N . LEU A 1 520 ? -22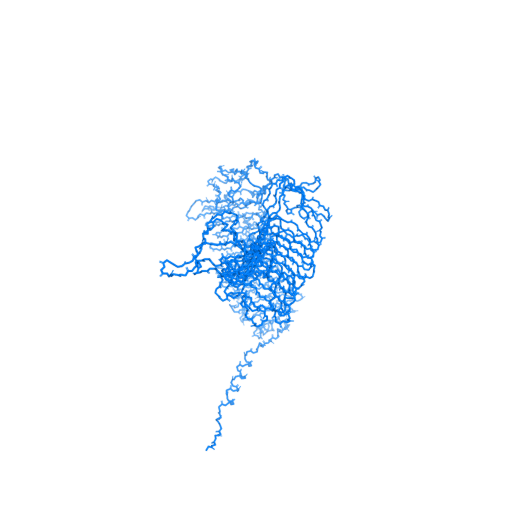.574 11.886 12.826 1.00 96.25 520 LEU A N 1
ATOM 3681 C CA . LEU A 1 520 ? -23.978 12.035 12.444 1.00 96.25 520 LEU A CA 1
ATOM 3682 C C . LEU A 1 520 ? -24.644 10.657 12.320 1.00 96.25 520 LEU A C 1
ATOM 3684 O O . LEU A 1 520 ? -24.204 9.824 11.533 1.00 96.25 520 LEU A O 1
ATOM 3688 N N . GLY A 1 521 ? -25.739 10.433 13.043 1.00 94.81 521 GLY A N 1
ATOM 3689 C CA . GLY A 1 521 ? -26.451 9.154 13.017 1.00 94.81 521 GLY A CA 1
ATOM 3690 C C . GLY A 1 521 ? -25.766 8.030 13.799 1.00 94.81 521 GLY A C 1
ATOM 3691 O O . GLY A 1 521 ? -26.236 6.887 13.721 1.00 94.81 521 GLY A O 1
ATOM 3692 N N . GLY A 1 522 ? -24.679 8.339 14.518 1.00 96.94 522 GLY A N 1
ATOM 3693 C CA . GLY A 1 522 ? -23.897 7.377 15.286 1.00 96.94 522 GLY A CA 1
ATOM 3694 C C . GLY A 1 522 ? -24.673 6.759 16.448 1.00 96.94 522 GLY A C 1
ATOM 3695 O O . GLY A 1 522 ? -25.708 7.274 16.878 1.00 96.94 522 GLY A O 1
ATOM 3696 N N . ARG A 1 523 ? -24.190 5.625 16.954 1.00 98.38 523 ARG A N 1
ATOM 3697 C CA . ARG A 1 523 ? -24.737 4.972 18.150 1.00 98.38 523 ARG A CA 1
ATOM 3698 C C . ARG A 1 523 ? -23.624 4.687 19.129 1.00 98.38 523 ARG A C 1
ATOM 3700 O O . ARG A 1 523 ? -22.633 4.097 18.738 1.00 98.38 523 ARG A O 1
ATOM 3707 N N . ALA A 1 524 ? -23.755 5.031 20.403 1.00 98.50 524 ALA A N 1
ATOM 3708 C CA . ALA A 1 524 ? -22.741 4.574 21.357 1.00 98.50 524 ALA A CA 1
ATOM 3709 C C . ALA A 1 524 ? -22.707 3.039 21.409 1.00 98.50 524 ALA A C 1
ATOM 3711 O O . ALA A 1 524 ? -21.633 2.438 21.346 1.00 98.50 524 ALA A O 1
ATOM 3712 N N . VAL A 1 525 ? -23.889 2.418 21.397 1.00 98.81 525 VAL A N 1
ATOM 3713 C CA . VAL A 1 525 ? -24.055 0.965 21.358 1.00 98.81 525 VAL A CA 1
ATOM 3714 C C . VAL A 1 525 ? -25.107 0.556 20.322 1.00 98.81 525 VAL A C 1
ATOM 3716 O O . VAL A 1 525 ? -26.227 1.069 20.328 1.00 98.81 525 VAL A O 1
ATOM 3719 N N . GLU A 1 526 ? -24.793 -0.410 19.459 1.00 98.75 526 GLU A N 1
ATOM 3720 C CA . GLU A 1 526 ? -25.768 -1.047 18.561 1.00 98.75 526 GLU A CA 1
ATOM 3721 C C . GLU A 1 526 ? -25.691 -2.574 18.688 1.00 98.75 526 GLU A C 1
ATOM 3723 O O . GLU A 1 526 ? -24.611 -3.139 18.668 1.00 98.75 526 GLU A O 1
ATOM 3728 N N . ALA A 1 527 ? -26.820 -3.271 18.796 1.00 98.75 527 ALA A N 1
ATOM 3729 C CA . ALA A 1 527 ? -26.865 -4.734 18.762 1.00 98.75 527 ALA A CA 1
ATOM 3730 C C . ALA A 1 527 ? -27.955 -5.208 17.794 1.00 98.75 527 ALA A C 1
ATOM 3732 O O . ALA A 1 527 ? -29.043 -4.624 17.728 1.00 98.75 527 ALA A O 1
ATOM 3733 N N . ALA A 1 528 ? -27.682 -6.265 17.027 1.00 98.62 528 ALA A N 1
ATOM 3734 C CA . ALA A 1 528 ? -28.608 -6.771 16.015 1.00 98.62 528 ALA A CA 1
ATOM 3735 C C . ALA A 1 528 ? -28.615 -8.304 15.900 1.00 98.62 528 ALA A C 1
ATOM 3737 O O . ALA A 1 528 ? -27.621 -8.970 16.174 1.00 98.62 528 ALA A O 1
ATOM 3738 N N . ALA A 1 529 ? -29.739 -8.866 15.445 1.00 97.69 529 ALA A N 1
ATOM 3739 C CA . ALA A 1 529 ? -29.856 -10.263 15.008 1.00 97.69 529 ALA A CA 1
ATOM 3740 C C . ALA A 1 529 ? -29.331 -11.307 16.022 1.00 97.69 529 ALA A C 1
ATOM 3742 O O . ALA A 1 529 ? -28.630 -12.246 15.649 1.00 97.69 529 ALA A O 1
ATOM 3743 N N . GLY A 1 530 ? -29.671 -11.143 17.301 1.00 97.44 530 GLY A N 1
ATOM 3744 C CA . GLY A 1 530 ? -29.258 -12.030 18.390 1.00 97.44 530 GLY A CA 1
ATOM 3745 C C . GLY A 1 530 ? -27.897 -11.713 19.013 1.00 97.44 530 GLY A C 1
ATOM 3746 O O . GLY A 1 530 ? -27.437 -12.502 19.833 1.00 97.44 530 GLY A O 1
ATOM 3747 N N . GLY A 1 531 ? -27.260 -10.599 18.633 1.00 98.62 531 GLY A N 1
ATOM 3748 C CA . GLY A 1 531 ? -26.069 -10.095 19.315 1.00 98.62 531 GLY A CA 1
ATOM 3749 C C . GLY A 1 531 ? -26.375 -9.591 20.730 1.00 98.62 531 GLY A C 1
ATOM 3750 O O . GLY A 1 531 ? -27.498 -9.168 21.021 1.00 98.62 531 GLY A O 1
ATOM 3751 N N . GLU A 1 532 ? -25.365 -9.612 21.592 1.00 98.88 532 GLU A N 1
ATOM 3752 C CA . GLU A 1 532 ? -25.440 -9.156 22.980 1.00 98.88 532 GLU A CA 1
ATOM 3753 C C . GLU A 1 532 ? -24.372 -8.093 23.262 1.00 98.88 532 GLU A C 1
ATOM 3755 O O . GLU A 1 532 ? -23.224 -8.226 22.836 1.00 98.88 532 GLU A O 1
ATOM 3760 N N . ILE A 1 533 ? -24.729 -7.026 23.982 1.00 98.88 533 ILE A N 1
ATOM 3761 C CA . ILE A 1 533 ? -23.752 -6.043 24.466 1.00 98.88 533 ILE A CA 1
ATOM 3762 C C . ILE A 1 533 ? -23.961 -5.736 25.943 1.00 98.88 533 ILE A C 1
ATOM 3764 O O . ILE A 1 533 ? -25.089 -5.502 26.381 1.00 98.88 533 ILE A O 1
ATOM 3768 N N . GLN A 1 534 ? -22.854 -5.666 26.683 1.00 98.56 534 GLN A N 1
ATOM 3769 C CA . GLN A 1 534 ? -22.803 -5.211 28.067 1.00 98.56 534 GLN A CA 1
ATOM 3770 C C . GLN A 1 534 ? -21.838 -4.028 28.200 1.00 98.56 534 GLN A C 1
ATOM 3772 O O . GLN A 1 534 ? -20.677 -4.131 27.813 1.00 98.56 534 GLN A O 1
ATOM 3777 N N . VAL A 1 535 ? -22.305 -2.916 28.763 1.00 98.50 535 VAL A N 1
ATOM 3778 C CA . VAL A 1 535 ? -21.483 -1.738 29.078 1.00 98.50 535 VAL A CA 1
ATOM 3779 C C . VAL A 1 535 ? -21.570 -1.471 30.576 1.00 98.50 535 VAL A C 1
ATOM 3781 O O . VAL A 1 535 ? -22.667 -1.331 31.118 1.00 98.50 535 VAL A O 1
ATOM 3784 N N . MET A 1 536 ? -20.427 -1.439 31.257 1.00 96.69 536 MET A N 1
ATOM 3785 C CA . MET A 1 536 ? -20.367 -1.338 32.721 1.00 96.69 536 MET A CA 1
ATOM 3786 C C . MET A 1 536 ? -20.413 0.105 33.230 1.00 96.69 536 MET A C 1
ATOM 3788 O O . MET A 1 536 ? -20.697 0.313 34.409 1.00 96.69 536 MET A O 1
ATOM 3792 N N . ASN A 1 537 ? -20.176 1.087 32.359 1.00 96.25 537 ASN A N 1
ATOM 3793 C CA . ASN A 1 537 ? -20.367 2.502 32.651 1.00 96.25 537 ASN A CA 1
ATOM 3794 C C . ASN A 1 537 ? -21.429 3.084 31.699 1.00 96.25 537 ASN A C 1
ATOM 3796 O O . ASN A 1 537 ? -22.558 2.585 31.698 1.00 96.25 537 ASN A O 1
ATOM 3800 N N . ASN A 1 538 ? -21.121 4.096 30.887 1.00 97.38 538 ASN A N 1
ATOM 3801 C CA . ASN A 1 538 ? -22.112 4.838 30.107 1.00 97.38 538 ASN A CA 1
ATOM 3802 C C . ASN A 1 538 ? -22.055 4.537 28.606 1.00 97.38 538 ASN A C 1
ATOM 3804 O O . ASN A 1 538 ? -21.030 4.160 28.042 1.00 97.38 538 ASN A O 1
ATOM 3808 N N . ALA A 1 539 ? -23.173 4.787 27.927 1.00 98.50 539 ALA A N 1
ATOM 3809 C CA . ALA A 1 539 ? -23.262 4.832 26.474 1.00 98.50 539 ALA A CA 1
ATOM 3810 C C . ALA A 1 539 ? -23.479 6.284 26.018 1.00 98.50 539 ALA A C 1
ATOM 3812 O O . ALA A 1 539 ? -24.557 6.847 26.210 1.00 98.50 539 ALA A O 1
ATOM 3813 N N . LEU A 1 540 ? -22.459 6.901 25.416 1.00 98.06 540 LEU A N 1
ATOM 3814 C CA . LEU A 1 540 ? -22.417 8.335 25.113 1.00 98.06 540 LEU A CA 1
ATOM 3815 C C . LEU A 1 540 ? -22.341 8.607 23.605 1.00 98.06 540 LEU A C 1
ATOM 3817 O O . LEU A 1 540 ? -21.291 8.468 22.975 1.00 98.06 540 LEU A O 1
ATOM 3821 N N . ALA A 1 541 ? -23.454 9.027 23.010 1.00 98.06 541 ALA A N 1
ATOM 3822 C CA . ALA A 1 541 ? -23.529 9.398 21.603 1.00 98.06 541 ALA A CA 1
ATOM 3823 C C . ALA A 1 541 ? -23.748 10.908 21.454 1.00 98.06 541 ALA A C 1
ATOM 3825 O O . ALA A 1 541 ? -24.754 11.458 21.894 1.00 98.06 541 ALA A O 1
ATOM 3826 N N . THR A 1 542 ? -22.775 11.592 20.849 1.00 96.69 542 THR A N 1
ATOM 3827 C CA . THR A 1 542 ? -22.723 13.070 20.826 1.00 96.69 542 THR A CA 1
ATOM 3828 C C . THR A 1 542 ? -22.981 13.678 19.450 1.00 96.69 542 THR A C 1
ATOM 3830 O O . THR A 1 542 ? -23.225 14.880 19.335 1.00 96.69 542 THR A O 1
ATOM 3833 N N . GLY A 1 543 ? -22.945 12.868 18.390 1.00 95.69 543 GLY A N 1
ATOM 3834 C CA . GLY A 1 543 ? -23.214 13.340 17.037 1.00 95.69 543 GLY A CA 1
ATOM 3835 C C . GLY A 1 543 ? -24.684 13.735 16.841 1.00 95.69 543 GLY A C 1
ATOM 3836 O O . GLY A 1 543 ? -25.560 13.222 17.539 1.00 95.69 543 GLY A O 1
ATOM 3837 N N . PRO A 1 544 ? -25.020 14.615 15.884 1.00 95.38 544 PRO A N 1
ATOM 3838 C CA . PRO A 1 544 ? -26.419 14.881 15.557 1.00 95.38 544 PRO A CA 1
ATOM 3839 C C . PRO A 1 544 ? -27.118 13.590 15.104 1.00 95.38 544 PRO A C 1
ATOM 3841 O O . PRO A 1 544 ? -26.474 12.699 14.556 1.00 95.38 544 PRO A O 1
ATOM 3844 N N . ASN A 1 545 ? -28.430 13.472 15.301 1.00 95.38 545 ASN A N 1
ATOM 3845 C CA . ASN A 1 545 ? -29.201 12.271 14.935 1.00 95.38 545 ASN A CA 1
ATOM 3846 C C . ASN A 1 545 ? -28.718 10.958 15.589 1.00 95.38 545 ASN A C 1
ATOM 3848 O O . ASN A 1 545 ? -28.991 9.866 15.095 1.00 95.38 545 ASN A O 1
ATOM 3852 N N . SER A 1 546 ? -27.945 11.052 16.673 1.00 97.56 546 SER A N 1
ATOM 3853 C CA . SER A 1 546 ? -27.341 9.888 17.315 1.00 97.56 546 SER A CA 1
ATOM 3854 C C . SER A 1 546 ? -28.234 9.262 18.381 1.00 97.56 546 SER A C 1
ATOM 3856 O O . SER A 1 546 ? -29.150 9.909 18.902 1.00 97.56 546 SER A O 1
ATOM 3858 N N . TYR A 1 547 ? -27.930 8.005 18.715 1.00 98.31 547 TYR A N 1
ATOM 3859 C CA . TYR A 1 547 ? -28.606 7.244 19.761 1.00 98.31 547 TYR A CA 1
ATOM 3860 C C . TYR A 1 547 ? -27.631 6.737 20.822 1.00 98.31 547 TYR A C 1
ATOM 3862 O O . TYR A 1 547 ? -26.574 6.212 20.480 1.00 98.31 547 TYR A O 1
ATOM 3870 N N . GLY A 1 548 ? -28.003 6.805 22.100 1.00 98.12 548 GLY A N 1
ATOM 3871 C CA . GLY A 1 548 ? -27.224 6.168 23.167 1.00 98.12 548 GLY A CA 1
ATOM 3872 C C . GLY A 1 548 ? -27.147 4.652 22.966 1.00 98.12 548 GLY A C 1
ATOM 3873 O O . GLY A 1 548 ? -26.061 4.079 22.907 1.00 98.12 548 GLY A O 1
ATOM 3874 N N . ALA A 1 549 ? -28.292 4.001 22.745 1.00 98.62 549 ALA A N 1
ATOM 3875 C CA . ALA A 1 549 ? -28.329 2.570 22.438 1.00 98.62 549 ALA A CA 1
ATOM 3876 C C . ALA A 1 549 ? -29.408 2.186 21.422 1.00 98.62 549 ALA A C 1
ATOM 3878 O O . ALA A 1 549 ? -30.509 2.744 21.419 1.00 98.62 549 ALA A O 1
ATOM 3879 N N . LYS A 1 550 ? -29.130 1.173 20.594 1.00 98.69 550 LYS A N 1
ATOM 3880 C CA . LYS A 1 550 ? -30.105 0.614 19.649 1.00 98.69 550 LYS A CA 1
ATOM 3881 C C . LYS A 1 550 ? -30.039 -0.911 19.563 1.00 98.69 550 LYS A C 1
ATOM 3883 O O . LYS A 1 550 ? -29.027 -1.457 19.142 1.00 98.69 550 LYS A O 1
ATOM 3888 N N . ALA A 1 551 ? -31.145 -1.593 19.860 1.00 98.75 551 ALA A N 1
ATOM 3889 C CA . ALA A 1 551 ? -31.259 -3.052 19.792 1.00 98.75 551 ALA A CA 1
ATOM 3890 C C . ALA A 1 551 ? -32.293 -3.493 18.745 1.00 98.75 551 ALA A C 1
ATOM 3892 O O . ALA A 1 551 ? -33.459 -3.106 18.820 1.00 98.75 551 ALA A O 1
ATOM 3893 N N . THR A 1 552 ? -31.891 -4.338 17.791 1.00 98.62 552 THR A N 1
ATOM 3894 C CA . THR A 1 552 ? -32.773 -4.900 16.747 1.00 98.62 552 THR A CA 1
ATOM 3895 C C . THR A 1 552 ? -32.810 -6.426 16.830 1.00 98.62 552 THR A C 1
ATOM 3897 O O . THR A 1 552 ? -31.943 -7.094 16.266 1.00 98.62 552 THR A O 1
ATOM 3900 N N . GLY A 1 553 ? -33.804 -6.989 17.526 1.00 98.25 553 GLY A N 1
ATOM 3901 C CA . GLY A 1 553 ? -33.872 -8.435 17.799 1.00 98.25 553 GLY A CA 1
ATOM 3902 C C . GLY A 1 553 ? -32.626 -8.964 18.508 1.00 98.25 553 GLY A C 1
ATOM 3903 O O . GLY A 1 553 ? -32.086 -9.994 18.119 1.00 98.25 553 GLY A O 1
ATOM 3904 N N . ALA A 1 554 ? -32.120 -8.189 19.463 1.00 98.69 554 ALA A N 1
ATOM 3905 C CA . ALA A 1 554 ? -30.840 -8.344 20.146 1.00 98.69 554 ALA A CA 1
ATOM 3906 C C . ALA A 1 554 ? -30.945 -7.791 21.575 1.00 98.69 554 ALA A C 1
ATOM 3908 O O . ALA A 1 554 ? -31.937 -7.126 21.884 1.00 98.69 554 ALA A O 1
ATOM 3909 N N . THR A 1 555 ? -29.929 -8.015 22.407 1.00 98.81 555 THR A N 1
ATOM 3910 C CA . THR A 1 555 ? -29.954 -7.634 23.828 1.00 98.81 555 THR A CA 1
ATOM 3911 C C . THR A 1 555 ? -28.841 -6.640 24.155 1.00 98.81 555 THR A C 1
ATOM 3913 O O . THR A 1 555 ? -27.687 -6.844 23.787 1.00 98.81 555 THR A O 1
ATOM 3916 N N . ILE A 1 556 ? -29.179 -5.555 24.853 1.00 98.88 556 ILE A N 1
ATOM 3917 C CA . ILE A 1 556 ? -28.223 -4.563 25.362 1.00 98.88 556 ILE A CA 1
ATOM 3918 C C . ILE A 1 556 ? -28.461 -4.347 26.859 1.00 98.88 556 ILE A C 1
ATOM 3920 O O . ILE A 1 556 ? -29.593 -4.113 27.283 1.00 98.88 556 ILE A O 1
ATOM 3924 N N . SER A 1 557 ? -27.388 -4.356 27.647 1.00 98.50 557 SER A N 1
ATOM 3925 C CA . SER A 1 557 ? -27.380 -3.951 29.054 1.00 98.50 557 SER A CA 1
ATOM 3926 C C . SER A 1 557 ? -26.333 -2.862 29.277 1.00 98.50 557 SER A C 1
ATOM 3928 O O . SER A 1 557 ? -25.153 -3.081 29.021 1.00 98.50 557 SER A O 1
ATOM 3930 N N . ILE A 1 558 ? -26.747 -1.702 29.778 1.00 98.38 558 ILE A N 1
ATOM 3931 C CA . ILE A 1 558 ? -25.854 -0.596 30.149 1.00 98.38 558 ILE A CA 1
ATOM 3932 C C . ILE A 1 558 ? -26.074 -0.317 31.633 1.00 98.38 558 ILE A C 1
ATOM 3934 O O . ILE A 1 558 ? -27.206 -0.072 32.045 1.00 98.38 558 ILE A O 1
ATOM 3938 N N . LEU A 1 559 ? -25.026 -0.399 32.452 1.00 92.56 559 LEU A N 1
ATOM 3939 C CA . LEU A 1 559 ? -25.146 -0.232 33.904 1.00 92.56 559 LEU A CA 1
ATOM 3940 C C . LEU A 1 559 ? -25.271 1.243 34.319 1.00 92.56 559 LEU A C 1
ATOM 3942 O O . LEU A 1 559 ? -25.971 1.538 35.286 1.00 92.56 559 LEU A O 1
ATOM 3946 N N . GLY A 1 560 ? -24.615 2.149 33.595 1.00 88.31 560 GLY A N 1
ATOM 3947 C CA . GLY A 1 560 ? -24.703 3.595 33.782 1.00 88.31 560 GLY A CA 1
ATOM 3948 C C . GLY A 1 560 ? -25.772 4.247 32.905 1.00 88.31 560 GLY A C 1
ATOM 3949 O O . GLY A 1 560 ? -26.842 3.680 32.665 1.00 88.31 560 GLY A O 1
ATOM 3950 N N . ASP A 1 561 ? -25.478 5.462 32.449 1.00 94.62 561 ASP A N 1
ATOM 3951 C CA . ASP A 1 561 ? -26.392 6.305 31.680 1.00 94.62 561 ASP A CA 1
ATOM 3952 C C . ASP A 1 561 ? -26.329 6.008 30.168 1.00 94.62 561 ASP A C 1
ATOM 3954 O O . ASP A 1 561 ? -25.308 5.565 29.636 1.00 94.62 561 ASP A O 1
ATOM 3958 N N . ALA A 1 562 ? -27.416 6.299 29.448 1.00 97.62 562 ALA A N 1
ATOM 3959 C CA . ALA A 1 562 ? -27.481 6.228 27.989 1.00 97.62 562 ALA A CA 1
ATOM 3960 C C . ALA A 1 562 ? -27.916 7.569 27.386 1.00 97.62 562 ALA A C 1
ATOM 3962 O O . ALA A 1 562 ? -29.069 7.988 27.521 1.00 97.62 562 ALA A O 1
ATOM 3963 N N . ASN A 1 563 ? -26.996 8.212 26.667 1.00 96.94 563 ASN A N 1
ATOM 3964 C CA . ASN A 1 563 ? -27.155 9.564 26.145 1.00 96.94 563 ASN A CA 1
ATOM 3965 C C . ASN A 1 563 ? -27.075 9.560 24.618 1.00 96.94 563 ASN A C 1
ATOM 3967 O O . ASN A 1 563 ? -26.113 9.050 24.042 1.00 96.94 563 ASN A O 1
ATOM 3971 N N . GLY A 1 564 ? -28.066 10.161 23.965 1.00 96.94 564 GLY A N 1
ATOM 3972 C CA . GLY A 1 564 ? -28.058 10.415 22.528 1.00 96.94 564 GLY A CA 1
ATOM 3973 C C . GLY A 1 564 ? -28.649 11.776 22.183 1.00 96.94 564 GLY A C 1
ATOM 3974 O O . GLY A 1 564 ? -29.171 12.486 23.040 1.00 96.94 564 GLY A O 1
ATOM 3975 N N . VAL A 1 565 ? -28.579 12.157 20.908 1.00 96.44 565 VAL A N 1
ATOM 3976 C CA . VAL A 1 565 ? -29.137 13.436 20.443 1.00 96.44 565 VAL A CA 1
ATOM 3977 C C . VAL A 1 565 ? -30.547 13.254 19.879 1.00 96.44 565 VAL A C 1
ATOM 3979 O O . VAL A 1 565 ? -31.464 13.937 20.313 1.00 96.44 565 VAL A O 1
ATOM 3982 N N . GLU A 1 566 ? -30.779 12.329 18.945 1.00 95.00 566 GLU A N 1
ATOM 3983 C CA . GLU A 1 566 ? -32.137 12.090 18.411 1.00 95.00 566 GLU A CA 1
ATOM 3984 C C . GLU A 1 566 ? -32.946 11.124 19.273 1.00 95.00 566 GLU A C 1
ATOM 3986 O O . GLU A 1 566 ? -34.169 11.252 19.384 1.00 95.00 566 GLU A O 1
ATOM 3991 N N . GLY A 1 567 ? -32.282 10.180 19.930 1.00 94.62 567 GLY A N 1
ATOM 3992 C CA . GLY A 1 567 ? -32.943 9.383 20.944 1.00 94.62 567 GLY A CA 1
ATOM 3993 C C . GLY A 1 567 ? -31.988 8.867 21.996 1.00 94.62 567 GLY A C 1
ATOM 3994 O O . GLY A 1 567 ? -30.830 8.598 21.706 1.00 94.62 567 GLY A O 1
ATOM 3995 N N . GLY A 1 568 ? -32.479 8.692 23.216 1.00 96.38 568 GLY A N 1
ATOM 3996 C CA . GLY A 1 568 ? -31.683 8.065 24.263 1.00 96.38 568 GLY A CA 1
ATOM 3997 C C . GLY A 1 568 ? -31.461 6.599 23.909 1.00 96.38 568 GLY A C 1
ATOM 3998 O O . GLY A 1 568 ? -30.334 6.166 23.677 1.00 96.38 568 GLY A O 1
ATOM 3999 N N . ILE A 1 569 ? -32.556 5.849 23.758 1.00 98.50 569 ILE A N 1
ATOM 4000 C CA . ILE A 1 569 ? -32.511 4.419 23.429 1.00 98.50 569 ILE A CA 1
ATOM 4001 C C . ILE A 1 569 ? -33.641 3.966 22.495 1.00 98.50 569 ILE A C 1
ATOM 4003 O O . ILE A 1 569 ? -34.764 4.477 22.552 1.00 98.50 569 ILE A O 1
ATOM 4007 N N . TRP A 1 570 ? -33.364 2.966 21.652 1.00 98.44 570 TRP A N 1
ATOM 4008 C CA . TRP A 1 570 ? -34.329 2.410 20.697 1.00 98.44 570 TRP A CA 1
ATOM 4009 C C . TRP A 1 570 ? -34.273 0.879 20.602 1.00 98.44 570 TRP A C 1
ATOM 4011 O O . TRP A 1 570 ? -33.327 0.307 20.067 1.00 98.44 570 TRP A O 1
ATOM 4021 N N . ALA A 1 571 ? -35.334 0.212 21.051 1.00 98.62 571 ALA A N 1
ATOM 4022 C CA . ALA A 1 571 ? -35.530 -1.225 20.898 1.00 98.62 571 ALA A CA 1
ATOM 4023 C C . ALA A 1 571 ? -36.569 -1.528 19.810 1.00 98.62 571 ALA A C 1
ATOM 4025 O O . ALA A 1 571 ? -37.671 -0.968 19.809 1.00 98.62 571 ALA A O 1
ATOM 4026 N N . LEU A 1 572 ? -36.250 -2.441 18.893 1.00 97.75 572 LEU A N 1
ATOM 4027 C CA . LEU A 1 572 ? -37.189 -2.896 17.873 1.00 97.75 572 LEU A CA 1
ATOM 4028 C C . LEU A 1 572 ? -37.044 -4.375 17.513 1.00 97.75 572 LEU A C 1
ATOM 4030 O O . LEU A 1 572 ? -36.008 -4.986 17.765 1.00 97.75 572 LEU A O 1
ATOM 4034 N N . ASN A 1 573 ? -38.085 -4.937 16.891 1.00 97.56 573 ASN A N 1
ATOM 4035 C CA . ASN A 1 573 ? -38.130 -6.327 16.420 1.00 97.56 573 ASN A CA 1
ATOM 4036 C C . ASN A 1 573 ? -37.765 -7.320 17.530 1.00 97.56 573 ASN A C 1
ATOM 4038 O O . ASN A 1 573 ? -36.819 -8.080 17.370 1.00 97.56 573 ASN A O 1
ATOM 4042 N N . THR A 1 574 ? -38.467 -7.251 18.664 1.00 97.62 574 THR A N 1
ATOM 4043 C CA . THR A 1 574 ? -38.164 -8.021 19.890 1.00 97.62 574 THR A CA 1
ATOM 4044 C C . THR A 1 574 ? -36.767 -7.786 20.475 1.00 97.62 574 THR A C 1
ATOM 4046 O O . THR A 1 574 ? -36.244 -8.650 21.170 1.00 97.62 574 THR A O 1
ATOM 4049 N N . GLY A 1 575 ? -36.138 -6.644 20.180 1.00 98.50 575 GLY A N 1
ATOM 4050 C CA . GLY A 1 575 ? -34.920 -6.211 20.861 1.00 98.50 575 GLY A CA 1
ATOM 4051 C C . GLY A 1 575 ? -35.192 -5.823 22.314 1.00 98.50 575 GLY A C 1
ATOM 4052 O O . GLY A 1 575 ? -36.274 -5.325 22.629 1.00 98.50 575 GLY A O 1
ATOM 4053 N N . GLU A 1 576 ? -34.205 -6.033 23.175 1.00 98.81 576 GLU A N 1
ATOM 4054 C CA . GLU A 1 576 ? -34.291 -5.808 24.615 1.00 98.81 576 GLU A CA 1
ATOM 4055 C C . GLU A 1 576 ? -33.173 -4.866 25.064 1.00 98.81 576 GLU A C 1
ATOM 4057 O O . GLU A 1 576 ? -32.004 -5.087 24.750 1.00 98.81 576 GLU A O 1
ATOM 4062 N N . ILE A 1 577 ? -33.525 -3.801 25.786 1.00 98.88 577 ILE A N 1
ATOM 4063 C CA . ILE A 1 577 ? -32.555 -2.851 26.346 1.00 98.88 577 ILE A CA 1
ATOM 4064 C C . ILE A 1 577 ? -32.817 -2.685 27.841 1.00 98.88 577 ILE A C 1
ATOM 4066 O O . ILE A 1 577 ? -33.941 -2.382 28.237 1.00 98.88 577 ILE A O 1
ATOM 4070 N N . THR A 1 578 ? -31.780 -2.837 28.663 1.00 98.56 578 THR A N 1
ATOM 4071 C CA . THR A 1 578 ? -31.813 -2.524 30.099 1.00 98.56 578 THR A CA 1
ATOM 4072 C C . THR A 1 578 ? -30.796 -1.437 30.418 1.00 98.56 578 THR A C 1
ATOM 4074 O O . THR A 1 578 ? -29.623 -1.588 30.086 1.00 98.56 578 THR A O 1
ATOM 4077 N N . ILE A 1 579 ? -31.243 -0.359 31.064 1.00 98.00 579 ILE A N 1
ATOM 4078 C CA . ILE A 1 579 ? -30.406 0.765 31.498 1.00 98.00 579 ILE A CA 1
ATOM 4079 C C . ILE A 1 579 ? -30.449 0.866 33.025 1.00 98.00 579 ILE A C 1
ATOM 4081 O O . ILE A 1 579 ? -31.531 0.993 33.600 1.00 98.00 579 ILE A O 1
ATOM 4085 N N . GLY A 1 580 ? -29.288 0.816 33.677 1.00 85.19 580 GLY A N 1
ATOM 4086 C CA . GLY A 1 580 ? -29.146 0.955 35.129 1.00 85.19 580 GLY A CA 1
ATOM 4087 C C . GLY A 1 580 ? -29.162 2.409 35.618 1.00 85.19 580 GLY A C 1
ATOM 4088 O O . GLY A 1 580 ? -29.545 2.667 36.759 1.00 85.19 580 GLY A O 1
ATOM 4089 N N . GLY A 1 581 ? -28.796 3.357 34.755 1.00 88.69 581 GLY A N 1
ATOM 4090 C CA . GLY A 1 581 ? -28.830 4.792 35.015 1.00 88.69 581 GLY A CA 1
ATOM 4091 C C . GLY A 1 581 ? -29.973 5.525 34.311 1.00 88.69 581 GLY A C 1
ATOM 4092 O O . GLY A 1 581 ? -31.074 5.002 34.107 1.00 88.69 581 GLY A O 1
ATOM 4093 N N . ASN A 1 582 ? -29.708 6.781 33.972 1.00 92.31 582 ASN A N 1
ATOM 4094 C CA . ASN A 1 582 ? -30.614 7.692 33.291 1.00 92.31 582 ASN A CA 1
ATOM 4095 C C . ASN A 1 582 ? -30.537 7.551 31.771 1.00 92.31 582 ASN A C 1
ATOM 4097 O O . ASN A 1 582 ? -29.552 7.087 31.202 1.00 92.31 582 ASN A O 1
ATOM 4101 N N . VAL A 1 583 ? -31.587 8.021 31.108 1.00 97.75 583 VAL A N 1
ATOM 4102 C CA . VAL A 1 583 ? -31.669 8.100 29.653 1.00 97.75 583 VAL A CA 1
ATOM 4103 C C . VAL A 1 583 ? -31.862 9.552 29.240 1.00 97.75 583 VAL A C 1
ATOM 4105 O O . VAL A 1 583 ? -32.817 10.199 29.678 1.00 97.75 583 VAL A O 1
ATOM 4108 N N . VAL A 1 584 ? -30.984 10.056 28.375 1.00 94.88 584 VAL A N 1
ATOM 4109 C CA . VAL A 1 584 ? -31.010 11.448 27.908 1.00 94.88 584 VAL A CA 1
ATOM 4110 C C . VAL A 1 584 ? -31.102 11.510 26.385 1.00 94.88 584 VAL A C 1
ATOM 4112 O O . VAL A 1 584 ? -30.393 10.791 25.679 1.00 94.88 584 VAL A O 1
ATOM 4115 N N . ALA A 1 585 ? -31.984 12.377 25.881 1.00 95.69 585 ALA A N 1
ATOM 4116 C CA . ALA A 1 585 ? -32.111 12.690 24.462 1.00 95.69 585 ALA A CA 1
ATOM 4117 C C . ALA A 1 585 ? -32.174 14.213 24.233 1.00 95.69 585 ALA A C 1
ATOM 4119 O O . ALA A 1 585 ? -33.226 14.830 24.412 1.00 95.69 585 ALA A O 1
ATOM 4120 N N . ASP A 1 586 ? -31.063 14.819 23.808 1.00 91.25 586 ASP A N 1
ATOM 4121 C CA . ASP A 1 586 ? -30.880 16.285 23.852 1.00 91.25 586 ASP A CA 1
ATOM 4122 C C . ASP A 1 586 ? -31.377 17.062 22.614 1.00 91.25 586 ASP A C 1
ATOM 4124 O O . ASP A 1 586 ? -31.401 18.295 22.603 1.00 91.25 586 ASP A O 1
ATOM 4128 N N . GLY A 1 587 ? -31.759 16.376 21.537 1.00 87.25 587 GLY A N 1
ATOM 4129 C CA . GLY A 1 587 ? -32.198 16.990 20.282 1.00 87.25 587 GLY A CA 1
ATOM 4130 C C . GLY A 1 587 ? -33.661 17.447 20.279 1.00 87.25 587 GLY A C 1
ATOM 4131 O O . GLY A 1 587 ? -34.505 16.928 21.001 1.00 87.25 587 GLY A O 1
ATOM 4132 N N . GLY A 1 588 ? -33.995 18.399 19.405 1.00 82.12 588 GLY A N 1
ATOM 4133 C CA . GLY A 1 588 ? -35.389 18.801 19.184 1.00 82.12 588 GLY A CA 1
ATOM 4134 C C . GLY A 1 588 ? -36.207 17.680 18.532 1.00 82.12 588 GLY A C 1
ATOM 4135 O O . GLY A 1 588 ? -35.764 17.066 17.562 1.00 82.12 588 GLY A O 1
ATOM 4136 N N . GLY A 1 589 ? -37.401 17.413 19.053 1.00 86.12 589 GLY A N 1
ATOM 4137 C CA . GLY A 1 589 ? -38.258 16.294 18.664 1.00 86.12 589 GLY A CA 1
ATOM 4138 C C . GLY A 1 589 ? -37.720 14.920 19.076 1.00 86.12 589 GLY A C 1
ATOM 4139 O O . GLY A 1 589 ? -38.244 13.910 18.599 1.00 86.12 589 GLY A O 1
ATOM 4140 N N . SER A 1 590 ? -36.695 14.872 19.934 1.00 92.25 590 SER A N 1
ATOM 4141 C CA . SER A 1 590 ? -36.047 13.634 20.369 1.00 92.25 590 SER A CA 1
ATOM 4142 C C . SER A 1 590 ? -36.983 12.728 21.163 1.00 92.25 590 SER A C 1
ATOM 4144 O O . SER A 1 590 ? -37.986 13.182 21.720 1.00 92.25 590 SER A O 1
ATOM 4146 N N . TYR A 1 591 ? -36.643 11.440 21.227 1.00 95.31 591 TYR A N 1
ATOM 4147 C CA . TYR A 1 591 ? -37.339 10.459 22.060 1.00 95.31 591 TYR A CA 1
ATOM 4148 C C . TYR A 1 591 ? -36.414 9.920 23.144 1.00 95.31 591 TYR A C 1
ATOM 4150 O O . TYR A 1 591 ? -35.360 9.376 22.830 1.00 95.31 591 TYR A O 1
ATOM 4158 N N . GLY A 1 592 ? -36.829 9.981 24.407 1.00 96.50 592 GLY A N 1
ATOM 4159 C CA . GLY A 1 592 ? -36.066 9.387 25.503 1.00 96.50 592 GLY A CA 1
ATOM 4160 C C . GLY A 1 592 ? -35.896 7.884 25.300 1.00 96.50 592 GLY A C 1
ATOM 4161 O O . GLY A 1 592 ? -34.785 7.395 25.106 1.00 96.50 592 GLY A O 1
ATOM 4162 N N . ALA A 1 593 ? -37.015 7.162 25.236 1.00 98.19 593 ALA A N 1
ATOM 4163 C CA . ALA A 1 593 ? -37.019 5.740 24.903 1.00 98.19 593 ALA A CA 1
ATOM 4164 C C . ALA A 1 593 ? -38.045 5.398 23.819 1.00 98.19 593 ALA A C 1
ATOM 4166 O O . ALA A 1 593 ? -39.192 5.852 23.845 1.00 98.19 593 ALA A O 1
ATOM 4167 N N . LYS A 1 594 ? -37.640 4.557 22.865 1.00 98.12 594 LYS A N 1
ATOM 4168 C CA . LYS A 1 594 ? -38.466 4.148 21.728 1.00 98.12 594 LYS A CA 1
ATOM 4169 C C . LYS A 1 594 ? -38.555 2.627 21.630 1.00 98.12 594 LYS A C 1
ATOM 4171 O O . LYS A 1 594 ? -37.541 1.969 21.438 1.00 98.12 594 LYS A O 1
ATOM 4176 N N . ALA A 1 595 ? -39.763 2.076 21.698 1.00 98.25 595 ALA A N 1
ATOM 4177 C CA . ALA A 1 595 ? -40.023 0.645 21.556 1.00 98.25 595 ALA A CA 1
ATOM 4178 C C . ALA A 1 595 ? -40.990 0.368 20.389 1.00 98.25 595 ALA A C 1
ATOM 4180 O O . ALA A 1 595 ? -42.131 0.832 20.383 1.00 98.25 595 ALA A O 1
ATOM 4181 N N . GLU A 1 596 ? -40.566 -0.414 19.395 1.00 97.44 596 GLU A N 1
ATOM 4182 C CA . GLU A 1 596 ? -41.333 -0.709 18.168 1.00 97.44 596 GLU A CA 1
ATOM 4183 C C . GLU A 1 596 ? -41.314 -2.209 17.837 1.00 97.44 596 GLU A C 1
ATOM 4185 O O . GLU A 1 596 ? -40.376 -2.916 18.185 1.00 97.44 596 GLU A O 1
ATOM 4190 N N . THR A 1 597 ? -42.356 -2.724 17.183 1.00 97.06 597 THR A N 1
ATOM 4191 C CA . THR A 1 597 ? -42.409 -4.121 16.698 1.00 97.06 597 THR A CA 1
ATOM 4192 C C . THR A 1 597 ? -42.008 -5.165 17.760 1.00 97.06 597 THR A C 1
ATOM 4194 O O . THR A 1 597 ? -41.196 -6.054 17.508 1.00 97.06 597 THR A O 1
ATOM 4197 N N . GLY A 1 598 ? -42.529 -5.033 18.982 1.00 97.25 598 GLY A N 1
ATOM 4198 C CA . GLY A 1 598 ? -42.247 -5.965 20.079 1.00 97.25 598 GLY A CA 1
ATOM 4199 C C . GLY A 1 598 ? -40.982 -5.667 20.880 1.00 97.25 598 GLY A C 1
ATOM 4200 O O . GLY A 1 598 ? -40.593 -6.493 21.695 1.00 97.25 598 GLY A O 1
ATOM 4201 N N . GLY A 1 599 ? -40.324 -4.527 20.649 1.00 98.44 599 GLY A N 1
ATOM 4202 C CA . GLY A 1 599 ? -39.194 -4.087 21.466 1.00 98.44 599 GLY A CA 1
ATOM 4203 C C . GLY A 1 599 ? -39.571 -3.911 22.942 1.00 98.44 599 GLY A C 1
ATOM 4204 O O . GLY A 1 599 ? -40.682 -3.474 23.261 1.00 98.44 599 GLY A O 1
ATOM 4205 N N . GLN A 1 600 ? -38.632 -4.236 23.827 1.00 98.62 600 GLN A N 1
ATOM 4206 C CA . GLN A 1 600 ? -38.786 -4.182 25.278 1.00 98.62 600 GLN A CA 1
ATOM 4207 C C . GLN A 1 600 ? -37.658 -3.356 25.900 1.00 98.62 600 GLN A C 1
ATOM 4209 O O . GLN A 1 600 ? -36.490 -3.528 25.558 1.00 98.62 600 GLN A O 1
ATOM 4214 N N . ILE A 1 601 ? -37.999 -2.436 26.799 1.00 98.88 601 ILE A N 1
ATOM 4215 C CA . ILE A 1 601 ? -37.031 -1.528 27.423 1.00 98.88 601 ILE A CA 1
ATOM 4216 C C . ILE A 1 601 ? -37.283 -1.452 28.927 1.00 98.88 601 ILE A C 1
ATOM 4218 O O . ILE A 1 601 ? -38.412 -1.192 29.333 1.00 98.88 601 ILE A O 1
ATOM 4222 N N . THR A 1 602 ? -36.234 -1.594 29.737 1.00 98.56 602 THR A N 1
ATOM 4223 C CA . THR A 1 602 ? -36.262 -1.374 31.193 1.00 98.56 602 THR A CA 1
ATOM 4224 C C . THR A 1 602 ? -35.268 -0.283 31.576 1.00 98.56 602 THR A C 1
ATOM 4226 O O . THR A 1 602 ? -34.113 -0.328 31.161 1.00 98.56 602 THR A O 1
ATOM 4229 N N . ILE A 1 603 ? -35.708 0.700 32.360 1.00 98.31 603 ILE A N 1
ATOM 4230 C CA . ILE A 1 603 ? -34.890 1.837 32.802 1.00 98.31 603 ILE A CA 1
ATOM 4231 C C . ILE A 1 603 ? -34.994 1.947 34.322 1.00 98.31 603 ILE A C 1
ATOM 4233 O O . ILE A 1 603 ? -36.091 2.135 34.856 1.00 98.31 603 ILE A O 1
ATOM 4237 N N . GLU A 1 604 ? -33.862 1.830 35.013 1.00 92.25 604 GLU A N 1
ATOM 4238 C CA . GLU A 1 604 ? -33.777 1.964 36.472 1.00 92.25 604 GLU A CA 1
ATOM 4239 C C . GLU A 1 604 ? -33.706 3.429 36.936 1.00 92.25 604 GLU A C 1
ATOM 4241 O O . GLU A 1 604 ? -34.144 3.736 38.046 1.00 92.25 604 GLU A O 1
ATOM 4246 N N . GLY A 1 605 ? -33.187 4.334 36.101 1.00 86.81 605 GLY A N 1
ATOM 4247 C CA . GLY A 1 605 ? -33.137 5.770 36.371 1.00 86.81 605 GLY A CA 1
ATOM 4248 C C . GLY A 1 605 ? -34.307 6.561 35.781 1.00 86.81 605 GLY A C 1
ATOM 4249 O O . GLY A 1 605 ? -35.435 6.080 35.652 1.00 86.81 605 GLY A O 1
ATOM 4250 N N . SER A 1 606 ? -34.034 7.821 35.444 1.00 88.25 606 SER A N 1
ATOM 4251 C CA . SER A 1 606 ? -35.007 8.765 34.884 1.00 88.25 606 SER A CA 1
ATOM 4252 C C . SER A 1 606 ? -34.814 8.979 33.379 1.00 88.25 606 SER A C 1
ATOM 4254 O O . SER A 1 606 ? -33.777 8.632 32.821 1.00 88.25 606 SER A O 1
ATOM 4256 N N . ILE A 1 607 ? -35.814 9.566 32.716 1.00 94.31 607 ILE A N 1
ATOM 4257 C CA . ILE A 1 607 ? -35.734 9.948 31.300 1.00 94.31 607 ILE A CA 1
ATOM 4258 C C . ILE A 1 607 ? -35.800 11.471 31.189 1.00 94.31 607 ILE A C 1
ATOM 4260 O O . ILE A 1 607 ? -36.732 12.082 31.714 1.00 94.31 607 ILE A O 1
ATOM 4264 N N . THR A 1 608 ? -34.864 12.057 30.443 1.00 91.56 608 THR A N 1
ATOM 4265 C CA . THR A 1 608 ? -34.857 13.476 30.062 1.00 91.56 608 THR A CA 1
ATOM 4266 C C . THR A 1 608 ? -34.852 13.596 28.538 1.00 91.56 608 THR A C 1
ATOM 4268 O O . THR A 1 608 ? -33.861 13.273 27.893 1.00 91.56 608 THR A O 1
ATOM 4271 N N . ALA A 1 609 ? -35.973 14.021 27.953 1.00 93.56 609 ALA A N 1
ATOM 4272 C CA . ALA A 1 609 ? -36.146 14.179 26.506 1.00 93.56 609 ALA A CA 1
ATOM 4273 C C . ALA A 1 609 ? -37.352 15.078 26.193 1.00 93.56 609 ALA A C 1
ATOM 4275 O O . ALA A 1 609 ? -38.221 15.251 27.050 1.00 93.56 609 ALA A O 1
ATOM 4276 N N . GLU A 1 610 ? -37.451 15.594 24.961 1.00 91.62 610 GLU A N 1
ATOM 4277 C CA . GLU A 1 610 ? -38.638 16.348 24.523 1.00 91.62 610 GLU A CA 1
ATOM 4278 C C . GLU A 1 610 ? -39.873 15.442 24.446 1.00 91.62 610 GLU A C 1
ATOM 4280 O O . GLU A 1 610 ? -40.909 15.734 25.045 1.00 91.62 610 GLU A O 1
ATOM 4285 N N . ASN A 1 611 ? -39.755 14.306 23.755 1.00 94.44 611 ASN A N 1
ATOM 4286 C CA . ASN A 1 611 ? -40.760 13.255 23.797 1.00 94.44 611 ASN A CA 1
ATOM 4287 C C . ASN A 1 611 ? -40.291 12.162 24.755 1.00 94.44 611 ASN A C 1
ATOM 4289 O O . ASN A 1 611 ? -39.305 11.476 24.501 1.00 94.44 611 ASN A O 1
ATOM 4293 N N . TYR A 1 612 ? -41.021 11.977 25.851 1.00 93.75 612 TYR A N 1
ATOM 4294 C CA . TYR A 1 612 ? -40.626 11.067 26.924 1.00 93.75 612 TYR A CA 1
ATOM 4295 C C . TYR A 1 612 ? -40.454 9.621 26.422 1.00 93.75 612 TYR A C 1
ATOM 4297 O O . TYR A 1 612 ? -39.347 9.080 26.438 1.00 93.75 612 TYR A O 1
ATOM 4305 N N . ILE A 1 613 ? -41.526 9.007 25.906 1.00 98.06 613 ILE A N 1
ATOM 4306 C CA . ILE A 1 613 ? -41.503 7.636 25.377 1.00 98.06 613 ILE A CA 1
ATOM 4307 C C . ILE A 1 613 ? -42.276 7.551 24.059 1.00 98.06 613 ILE A C 1
ATOM 4309 O O . ILE A 1 613 ? -43.292 8.218 23.875 1.00 98.06 613 ILE A O 1
ATOM 4313 N N . LYS A 1 614 ? -41.850 6.670 23.149 1.00 97.62 614 LYS A N 1
ATOM 4314 C CA . LYS A 1 614 ? -42.650 6.238 21.997 1.00 97.62 614 LYS A CA 1
ATOM 4315 C C . LYS A 1 614 ? -42.841 4.723 21.997 1.00 97.62 614 LYS A C 1
ATOM 4317 O O . LYS A 1 614 ? -41.871 3.974 22.027 1.00 97.62 614 LYS A O 1
ATOM 4322 N N . THR A 1 615 ? -44.095 4.284 21.915 1.00 96.94 615 THR A N 1
ATOM 4323 C CA . THR A 1 615 ? -44.480 2.866 21.785 1.00 96.94 615 THR A CA 1
ATOM 4324 C C . THR A 1 615 ? -45.292 2.682 20.508 1.00 96.94 615 THR A C 1
ATOM 4326 O O . THR A 1 615 ? -46.314 3.345 20.310 1.00 96.94 615 THR A O 1
ATOM 4329 N N . GLY A 1 616 ? -44.787 1.854 19.592 1.00 92.19 616 GLY A N 1
ATOM 4330 C CA . GLY A 1 616 ? -45.360 1.705 18.255 1.00 92.19 616 GLY A CA 1
ATOM 4331 C C . GLY A 1 616 ? -45.450 3.051 17.531 1.00 92.19 616 GLY A C 1
ATOM 4332 O O . GLY A 1 616 ? -44.443 3.705 17.263 1.00 92.19 616 GLY A O 1
ATOM 4333 N N . VAL A 1 617 ? -46.672 3.499 17.231 1.00 89.75 617 VAL A N 1
ATOM 4334 C CA . VAL A 1 617 ? -46.926 4.802 16.585 1.00 89.75 617 VAL A CA 1
ATOM 4335 C C . VAL A 1 617 ? -47.208 5.943 17.569 1.00 89.75 617 VAL A C 1
ATOM 4337 O O . VAL A 1 617 ? -47.255 7.097 17.146 1.00 89.75 617 VAL A O 1
ATOM 4340 N N . ALA A 1 618 ? -47.405 5.653 18.858 1.00 94.38 618 ALA A N 1
ATOM 4341 C CA . ALA A 1 618 ? -47.879 6.618 19.846 1.00 94.38 618 ALA A CA 1
ATOM 4342 C C . ALA A 1 618 ? -46.736 7.226 20.667 1.00 94.38 618 ALA A C 1
ATOM 4344 O O . ALA A 1 618 ? -45.902 6.508 21.220 1.00 94.38 618 ALA A O 1
ATOM 4345 N N . ILE A 1 619 ? -46.753 8.553 20.795 1.00 95.94 619 ILE A N 1
ATOM 4346 C CA . ILE A 1 619 ? -45.922 9.295 21.746 1.00 95.94 619 ILE A CA 1
ATOM 4347 C C . ILE A 1 619 ? -46.643 9.308 23.098 1.00 95.94 619 ILE A C 1
ATOM 4349 O O . ILE A 1 619 ? -47.856 9.508 23.149 1.00 95.94 619 ILE A O 1
ATOM 4353 N N . LYS A 1 620 ? -45.900 9.044 24.170 1.00 93.25 620 LYS A N 1
ATOM 4354 C CA . LYS A 1 620 ? -46.365 8.919 25.550 1.00 93.25 620 LYS A CA 1
ATOM 4355 C C . LYS A 1 620 ? -45.648 9.956 26.402 1.00 93.25 620 LYS A C 1
ATOM 4357 O O . LYS A 1 620 ? -44.421 10.030 26.381 1.00 93.25 620 LYS A O 1
ATOM 4362 N N . THR A 1 621 ? -46.417 10.736 27.142 1.00 92.56 621 THR A N 1
ATOM 4363 C CA . THR A 1 621 ? -45.940 11.597 28.225 1.00 92.56 621 THR A CA 1
ATOM 4364 C C . THR A 1 621 ? -45.785 10.784 29.509 1.00 92.56 621 THR A C 1
ATOM 4366 O O . THR A 1 621 ? -46.177 9.616 29.563 1.00 92.56 621 THR A O 1
ATOM 4369 N N . ILE A 1 622 ? -45.249 11.404 30.563 1.00 88.25 622 ILE A N 1
ATOM 4370 C CA . ILE A 1 622 ? -45.122 10.768 31.879 1.00 88.25 622 ILE A CA 1
ATOM 4371 C C . ILE A 1 622 ? -46.473 10.303 32.450 1.00 88.25 622 ILE A C 1
ATOM 4373 O O . ILE A 1 622 ? -46.498 9.355 33.224 1.00 88.25 622 ILE A O 1
ATOM 4377 N N . ASP A 1 623 ? -47.596 10.906 32.051 1.00 86.88 623 ASP A N 1
ATOM 4378 C CA . ASP A 1 623 ? -48.927 10.593 32.588 1.00 86.88 623 ASP A CA 1
ATOM 4379 C C . ASP A 1 623 ? -49.656 9.480 31.819 1.00 86.88 623 ASP A C 1
ATOM 4381 O O . ASP A 1 623 ? -50.625 8.908 32.321 1.00 86.88 623 ASP A O 1
ATOM 4385 N N . ASP A 1 624 ? -49.171 9.094 30.635 1.00 89.75 624 ASP A N 1
ATOM 4386 C CA . ASP A 1 624 ? -49.816 8.108 29.751 1.00 89.75 624 ASP A CA 1
ATOM 4387 C C . ASP A 1 624 ? -49.548 6.642 30.163 1.00 89.75 624 ASP A C 1
ATOM 4389 O O . ASP A 1 624 ? -49.458 5.733 29.323 1.00 89.75 624 ASP A O 1
ATOM 4393 N N . LYS A 1 625 ? -49.403 6.407 31.471 1.00 91.12 625 LYS A N 1
ATOM 4394 C CA . LYS A 1 625 ? -49.073 5.113 32.079 1.00 91.12 625 LYS A CA 1
ATOM 4395 C C . LYS A 1 625 ? -50.220 4.120 31.901 1.00 91.12 625 LYS A C 1
ATOM 4397 O O . LYS A 1 625 ? -51.396 4.441 32.064 1.00 91.12 625 LYS A O 1
ATOM 4402 N N . THR A 1 626 ? -49.873 2.866 31.638 1.00 89.62 626 THR A N 1
ATOM 4403 C CA . THR A 1 626 ? -50.829 1.752 31.625 1.00 89.62 626 THR A CA 1
ATOM 4404 C C . THR A 1 626 ? -51.036 1.234 33.045 1.00 89.62 626 THR A C 1
ATOM 4406 O O . THR A 1 626 ? -50.070 0.887 33.728 1.00 89.62 626 THR A O 1
ATOM 4409 N N . LEU A 1 627 ? -52.298 1.185 33.486 1.00 86.62 627 LEU A N 1
ATOM 4410 C CA . LEU A 1 627 ? -52.694 0.696 34.807 1.00 86.62 627 LEU A CA 1
ATOM 4411 C C . LEU A 1 627 ? -53.606 -0.547 34.697 1.00 86.62 627 LEU A C 1
ATOM 4413 O O . LEU A 1 627 ? -54.545 -0.529 33.899 1.00 86.62 627 LEU A O 1
ATOM 4417 N N . PRO A 1 628 ? -53.392 -1.593 35.523 1.00 86.50 628 PRO A N 1
ATOM 4418 C CA . PRO A 1 628 ? -52.258 -1.749 36.437 1.00 86.50 628 PRO A CA 1
ATOM 4419 C C . PRO A 1 628 ? -50.936 -1.913 35.671 1.00 86.50 628 PRO A C 1
ATOM 4421 O O . PRO A 1 628 ? -50.933 -2.282 34.497 1.00 86.50 628 PRO A O 1
ATOM 4424 N N . THR A 1 629 ? -49.814 -1.639 36.341 1.00 91.75 629 THR A N 1
ATOM 4425 C CA . THR A 1 629 ? -48.495 -1.902 35.754 1.00 91.75 629 THR A CA 1
ATOM 4426 C C . THR A 1 629 ? -48.328 -3.390 35.437 1.00 91.75 629 THR A C 1
ATOM 4428 O O . THR A 1 629 ? -48.837 -4.252 36.155 1.00 91.75 629 THR A O 1
ATOM 4431 N N . THR A 1 630 ? -47.600 -3.685 34.363 1.00 91.38 630 THR A N 1
ATOM 4432 C CA . THR A 1 630 ? -47.247 -5.052 33.955 1.00 91.38 630 THR A CA 1
ATOM 4433 C C . THR A 1 630 ? -45.980 -5.562 34.645 1.00 91.38 630 THR A C 1
ATOM 4435 O O . THR A 1 630 ? -45.752 -6.768 34.664 1.00 91.38 630 THR A O 1
ATOM 4438 N N . GLN A 1 631 ? -45.202 -4.670 35.272 1.00 88.38 631 GLN A N 1
ATOM 4439 C CA . GLN A 1 631 ? -44.008 -5.010 36.045 1.00 88.38 631 GLN A CA 1
ATOM 4440 C C . GLN A 1 631 ? -44.048 -4.312 37.417 1.00 88.38 631 GLN A C 1
ATOM 4442 O O . GLN A 1 631 ? -44.021 -3.079 37.484 1.00 88.38 631 GLN A O 1
ATOM 4447 N N . PRO A 1 632 ? -44.147 -5.068 38.530 1.00 84.19 632 PRO A N 1
ATOM 4448 C CA . PRO A 1 632 ? -44.172 -4.497 39.874 1.00 84.19 632 PRO A CA 1
ATOM 4449 C C . PRO A 1 632 ? -42.954 -3.609 40.156 1.00 84.19 632 PRO A C 1
ATOM 4451 O O . PRO A 1 632 ? -41.823 -4.020 39.914 1.00 84.19 632 PRO A O 1
ATOM 4454 N N . GLY A 1 633 ? -43.191 -2.407 40.688 1.00 84.19 633 GLY A N 1
ATOM 4455 C CA . GLY A 1 633 ? -42.143 -1.415 40.962 1.00 84.19 633 GLY A CA 1
ATOM 4456 C C . GLY A 1 633 ? -41.771 -0.516 39.776 1.00 84.19 633 GLY A C 1
ATOM 4457 O O . GLY A 1 633 ? -40.806 0.233 39.883 1.00 84.19 633 GLY A O 1
ATOM 4458 N N . TYR A 1 634 ? -42.507 -0.577 38.660 1.00 92.56 634 TYR A N 1
ATOM 4459 C CA . TYR A 1 634 ? -42.262 0.240 37.465 1.00 92.56 634 TYR A CA 1
ATOM 4460 C C . TYR A 1 634 ? -43.550 0.886 36.953 1.00 92.56 634 TYR A C 1
ATOM 4462 O O . TYR A 1 634 ? -44.648 0.339 37.099 1.00 92.56 634 TYR A O 1
ATOM 4470 N N . HIS A 1 635 ? -43.412 2.017 36.269 1.00 92.31 635 HIS A N 1
ATOM 4471 C CA . HIS A 1 635 ? -44.424 2.569 35.379 1.00 92.31 635 HIS A CA 1
ATOM 4472 C C . HIS A 1 635 ? -44.350 1.878 34.014 1.00 92.31 635 HIS A C 1
ATOM 4474 O O . HIS A 1 635 ? -43.289 1.834 33.396 1.00 92.31 635 HIS A O 1
ATOM 4480 N N . THR A 1 636 ? -45.481 1.340 33.543 1.00 97.12 636 THR A N 1
ATOM 4481 C CA . THR A 1 636 ? -45.578 0.670 32.235 1.00 97.12 636 THR A CA 1
ATOM 4482 C C . THR A 1 636 ? -46.089 1.631 31.166 1.00 97.12 636 THR A C 1
ATOM 4484 O O . THR A 1 636 ? -47.152 2.230 31.333 1.00 97.12 636 THR A O 1
ATOM 4487 N N . TYR A 1 637 ? -45.414 1.665 30.021 1.00 97.69 637 TYR A N 1
ATOM 4488 C CA . TYR A 1 637 ? -45.880 2.298 28.789 1.00 97.69 637 TYR A CA 1
ATOM 4489 C C . TYR A 1 637 ? -45.893 1.241 27.687 1.00 97.69 637 TYR A C 1
ATOM 4491 O O . TYR A 1 637 ? -44.856 0.664 27.376 1.00 97.69 637 TYR A O 1
ATOM 4499 N N . THR A 1 638 ? -47.059 0.946 27.112 1.00 97.12 638 THR A N 1
ATOM 4500 C CA . THR A 1 638 ? -47.192 -0.126 26.116 1.00 97.12 638 THR A CA 1
ATOM 4501 C C . THR A 1 638 ? -48.260 0.192 25.072 1.00 97.12 638 THR A C 1
ATOM 4503 O O . THR A 1 638 ? -49.218 0.922 25.346 1.00 97.12 638 THR A O 1
ATOM 4506 N N . ASP A 1 639 ? -48.098 -0.373 23.876 1.00 96.00 639 ASP A N 1
ATOM 4507 C CA . ASP A 1 639 ? -49.140 -0.471 22.843 1.00 96.00 639 ASP A CA 1
ATOM 4508 C C . ASP A 1 639 ? -49.773 -1.879 22.775 1.00 96.00 639 ASP A C 1
ATOM 4510 O O . ASP A 1 639 ? -50.576 -2.170 21.887 1.00 96.00 639 ASP A O 1
ATOM 4514 N N . GLY A 1 640 ? -49.419 -2.754 23.724 1.00 94.88 640 GLY A N 1
ATOM 4515 C CA . GLY A 1 640 ? -49.813 -4.161 23.782 1.00 94.88 640 GLY A CA 1
ATOM 4516 C C . GLY A 1 640 ? -48.837 -5.118 23.093 1.00 94.88 640 GLY A C 1
ATOM 4517 O O . GLY A 1 640 ? -48.959 -6.324 23.286 1.00 94.88 640 GLY A O 1
ATOM 4518 N N . THR A 1 641 ? -47.873 -4.608 22.318 1.00 96.25 641 THR A N 1
ATOM 4519 C CA . THR A 1 641 ? -46.813 -5.399 21.669 1.00 96.25 641 THR A CA 1
ATOM 4520 C C . THR A 1 641 ? -45.429 -4.932 22.120 1.00 96.25 641 THR A C 1
ATOM 4522 O O . THR A 1 641 ? -44.633 -5.738 22.588 1.00 96.25 641 THR A O 1
ATOM 4525 N N . SER A 1 642 ? -45.150 -3.635 22.014 1.00 98.25 642 SER A N 1
ATOM 4526 C CA . SER A 1 642 ? -43.924 -2.980 22.466 1.00 98.25 642 SER A CA 1
ATOM 4527 C C . SER A 1 642 ? -44.108 -2.368 23.849 1.00 98.25 642 SER A C 1
ATOM 4529 O O . SER A 1 642 ? -45.129 -1.723 24.101 1.00 98.25 642 SER A O 1
ATOM 4531 N N . THR A 1 643 ? -43.114 -2.509 24.729 1.00 98.25 643 THR A N 1
ATOM 4532 C CA . THR A 1 643 ? -43.240 -2.078 26.130 1.00 98.25 643 THR A CA 1
ATOM 4533 C C . THR A 1 643 ? -41.985 -1.382 26.651 1.00 98.25 643 THR A C 1
ATOM 4535 O O . THR A 1 643 ? -40.866 -1.812 26.390 1.00 98.25 643 THR A O 1
ATOM 4538 N N . VAL A 1 644 ? -42.187 -0.303 27.408 1.00 98.69 644 VAL A N 1
ATOM 4539 C CA . VAL A 1 644 ? -41.153 0.400 28.173 1.00 98.69 644 VAL A CA 1
ATOM 4540 C C . VAL A 1 644 ? -41.555 0.415 29.648 1.00 98.69 644 VAL A C 1
ATOM 4542 O O . VAL A 1 644 ? -42.668 0.832 29.984 1.00 98.69 644 VAL A O 1
ATOM 4545 N N . TRP A 1 645 ? -40.644 -0.004 30.521 1.00 98.31 645 TRP A N 1
ATOM 4546 C CA . TRP A 1 645 ? -40.757 0.078 31.972 1.00 98.31 645 TRP A CA 1
ATOM 4547 C C . TRP A 1 645 ? -39.759 1.091 32.514 1.00 98.31 645 TRP A C 1
ATOM 4549 O O . TRP A 1 645 ? -38.558 0.970 32.289 1.00 98.31 645 TRP A O 1
ATOM 4559 N N . VAL A 1 646 ? -40.259 2.074 33.255 1.00 96.75 646 VAL A N 1
ATOM 4560 C CA . VAL A 1 646 ? -39.425 3.064 33.951 1.00 96.75 646 VAL A CA 1
ATOM 4561 C C . VAL A 1 646 ? -39.607 2.876 35.443 1.00 96.75 646 VAL A C 1
ATOM 4563 O O . VAL A 1 646 ? -40.749 2.728 35.887 1.00 96.75 646 VAL A O 1
ATOM 4566 N N . LYS A 1 647 ? -38.515 2.847 36.210 1.00 92.19 647 LYS A N 1
ATOM 4567 C CA . LYS A 1 647 ? -38.568 2.618 37.654 1.00 92.19 647 LYS A CA 1
ATOM 4568 C C . LYS A 1 647 ? -39.545 3.575 38.318 1.00 92.19 647 LYS A C 1
ATOM 4570 O O . LYS A 1 647 ? -39.450 4.791 38.169 1.00 92.19 647 LYS A O 1
ATOM 4575 N N . ASP A 1 648 ? -40.490 3.008 39.059 1.00 80.44 648 ASP A N 1
ATOM 4576 C CA . ASP A 1 648 ? -41.362 3.788 39.920 1.00 80.44 648 ASP A CA 1
ATOM 4577 C C . ASP A 1 648 ? -40.555 4.142 41.166 1.00 80.44 648 ASP A C 1
ATOM 4579 O O . ASP A 1 648 ? -40.447 3.366 42.115 1.00 80.44 648 ASP A O 1
ATOM 4583 N N . THR A 1 649 ? -39.912 5.304 41.125 1.00 62.53 649 THR A N 1
ATOM 4584 C CA . THR A 1 649 ? -39.147 5.837 42.253 1.00 62.53 649 THR A CA 1
ATOM 4585 C C . THR A 1 649 ? -40.050 6.416 43.345 1.00 62.53 649 THR A C 1
ATOM 4587 O O . THR A 1 649 ? -39.542 6.988 44.307 1.00 62.53 649 THR A O 1
ATOM 4590 N N . GLY A 1 650 ? -41.381 6.277 43.236 1.00 50.06 650 GLY A N 1
ATOM 4591 C CA . GLY A 1 650 ? -42.333 6.754 44.238 1.00 50.06 650 GLY A CA 1
ATOM 4592 C C . GLY A 1 650 ? -42.311 8.272 44.441 1.00 50.06 650 GLY A C 1
ATOM 4593 O O . GLY A 1 650 ? -42.731 8.761 45.489 1.00 50.06 650 GLY A O 1
ATOM 4594 N N . ALA A 1 651 ? -41.798 9.040 43.479 1.00 38.19 651 ALA A N 1
ATOM 4595 C CA . ALA A 1 651 ? -41.529 10.453 43.689 1.00 38.19 651 ALA A CA 1
ATOM 4596 C C . ALA A 1 651 ? -42.720 11.342 43.299 1.00 38.19 651 ALA A C 1
ATOM 4598 O O . ALA A 1 651 ? -42.907 11.697 42.139 1.00 38.19 651 ALA A O 1
ATOM 4599 N N . SER A 1 652 ? -43.461 11.803 44.308 1.00 36.56 652 SER A N 1
ATOM 4600 C CA . SER A 1 652 ? -43.920 13.195 44.328 1.00 36.56 652 SER A CA 1
ATOM 4601 C C . SER A 1 652 ? -43.842 13.747 45.754 1.00 36.56 652 SER A C 1
ATOM 4603 O O . SER A 1 652 ? -44.795 13.677 46.531 1.00 36.56 652 SER A O 1
ATOM 4605 N N . THR A 1 653 ? -42.702 14.345 46.089 1.00 42.16 653 THR A N 1
ATOM 4606 C CA . THR A 1 653 ? -42.544 15.305 47.193 1.00 42.16 653 THR A CA 1
ATOM 4607 C C . THR A 1 653 ? -43.121 16.683 46.829 1.00 42.16 653 THR A C 1
ATOM 4609 O O . THR A 1 653 ? -42.605 17.699 47.271 1.00 42.16 653 THR A O 1
ATOM 4612 N N . GLU A 1 654 ? -44.207 16.753 46.052 1.00 50.47 654 GLU A N 1
ATOM 4613 C CA . GLU A 1 654 ? -44.995 17.991 45.880 1.00 50.47 654 GLU A CA 1
ATOM 4614 C C . GLU A 1 654 ? -46.020 18.160 47.015 1.00 50.47 654 GLU A C 1
ATOM 4616 O O . GLU A 1 654 ? -47.139 18.640 46.836 1.00 50.47 654 GLU A O 1
ATOM 4621 N N . GLY A 1 655 ? -45.661 17.692 48.209 1.00 68.44 655 GLY A N 1
ATOM 4622 C CA . GLY A 1 655 ? -46.470 17.835 49.400 1.00 68.44 655 GLY A CA 1
ATOM 4623 C C . GLY A 1 655 ? -45.806 18.780 50.381 1.00 68.44 655 GLY A C 1
ATOM 4624 O O . GLY A 1 655 ? -44.625 18.633 50.669 1.00 68.44 655 GLY A O 1
ATOM 4625 N N . VAL A 1 656 ? -46.569 19.697 50.965 1.00 80.75 656 VAL A N 1
ATOM 4626 C CA . VAL A 1 656 ? -46.082 20.529 52.075 1.00 80.75 656 VAL A CA 1
ATOM 4627 C C . VAL A 1 656 ? -45.850 19.701 53.351 1.00 80.75 656 VAL A C 1
ATOM 4629 O O . VAL A 1 656 ? -45.139 20.112 54.271 1.00 80.75 656 VAL A O 1
ATOM 4632 N N . CYS A 1 657 ? -46.439 18.499 53.420 1.00 85.44 657 CYS A N 1
ATOM 4633 C CA . CYS A 1 657 ? -46.278 17.546 54.516 1.00 85.44 657 CYS A CA 1
ATOM 4634 C C . CYS A 1 657 ? -46.466 16.085 54.061 1.00 85.44 657 CYS A C 1
ATOM 4636 O O . CYS A 1 657 ? -46.932 15.830 52.953 1.00 85.44 657 CYS A O 1
ATOM 4638 N N . GLN A 1 658 ? -46.119 15.117 54.913 1.00 89.38 658 GLN A N 1
ATOM 4639 C CA . GLN A 1 658 ? -46.238 13.678 54.640 1.00 89.38 658 GLN A CA 1
ATOM 4640 C C . GLN A 1 658 ? -46.702 12.866 55.860 1.00 89.38 658 GLN A C 1
ATOM 4642 O O . GLN A 1 658 ? -46.470 13.261 57.003 1.00 89.38 658 GLN A O 1
ATOM 4647 N N . ILE A 1 659 ? -47.303 11.695 55.621 1.00 85.75 659 ILE A N 1
ATOM 4648 C CA . ILE A 1 659 ? -47.579 10.653 56.629 1.00 85.75 659 ILE A CA 1
ATOM 4649 C C . ILE A 1 659 ? -46.861 9.381 56.176 1.00 85.75 659 ILE A C 1
ATOM 4651 O O . ILE A 1 659 ? -47.198 8.817 55.134 1.00 85.75 659 ILE A O 1
ATOM 4655 N N . GLY A 1 660 ? -45.874 8.923 56.950 1.00 83.00 660 GLY A N 1
ATOM 4656 C CA . GLY A 1 660 ? -44.950 7.887 56.478 1.00 83.00 660 GLY A CA 1
ATOM 4657 C C . GLY A 1 660 ? -44.191 8.379 55.241 1.00 83.00 660 GLY A C 1
ATOM 4658 O O . GLY A 1 660 ? -43.592 9.449 55.292 1.00 83.00 660 GLY A O 1
ATOM 4659 N N . GLU A 1 661 ? -44.264 7.624 54.144 1.00 74.19 661 GLU A N 1
ATOM 4660 C CA . GLU A 1 661 ? -43.645 7.951 52.845 1.00 74.19 661 GLU A CA 1
ATOM 4661 C C . GLU A 1 661 ? -44.622 8.634 51.861 1.00 74.19 661 GLU A C 1
ATOM 4663 O O . GLU A 1 661 ? -44.235 9.003 50.756 1.00 74.19 661 GLU A O 1
ATOM 4668 N N . LYS A 1 662 ? -45.898 8.825 52.238 1.00 77.00 662 LYS A N 1
ATOM 4669 C CA . LYS A 1 662 ? -46.921 9.443 51.375 1.00 77.00 662 LYS A CA 1
ATOM 4670 C C . LYS A 1 662 ? -46.973 10.963 51.582 1.00 77.00 662 LYS A C 1
ATOM 4672 O O . LYS A 1 662 ? -47.321 11.407 52.677 1.00 77.00 662 LYS A O 1
ATOM 4677 N N . GLY A 1 663 ? -46.681 11.742 50.536 1.00 79.81 663 GLY A N 1
ATOM 4678 C CA . GLY A 1 663 ? -46.780 13.212 50.522 1.00 79.81 663 GLY A CA 1
ATOM 4679 C C . GLY A 1 663 ? -48.206 13.749 50.310 1.00 79.81 663 GLY A C 1
ATOM 4680 O O . GLY A 1 663 ? -49.036 13.101 49.673 1.00 79.81 663 GLY A O 1
ATOM 4681 N N . TYR A 1 664 ? -48.490 14.945 50.839 1.00 82.75 664 TYR A N 1
ATOM 4682 C CA . TYR A 1 664 ? -49.776 15.648 50.744 1.00 82.75 664 TYR A CA 1
ATOM 4683 C C . TYR A 1 664 ? -49.583 17.134 50.430 1.00 82.75 664 TYR A C 1
ATOM 4685 O O . TYR A 1 664 ? -48.861 17.836 51.139 1.00 82.75 664 TYR A O 1
ATOM 4693 N N . ALA A 1 665 ? -50.305 17.636 49.426 1.00 83.75 665 ALA A N 1
ATOM 4694 C CA . ALA A 1 665 ? -50.266 19.037 48.991 1.00 83.75 665 ALA A CA 1
ATOM 4695 C C . ALA A 1 665 ? -50.785 20.049 50.036 1.00 83.75 665 ALA A C 1
ATOM 4697 O O . ALA A 1 665 ? -50.535 21.243 49.909 1.00 83.75 665 ALA A O 1
ATOM 4698 N N . SER A 1 666 ? -51.506 19.604 51.074 1.00 86.12 666 SER A N 1
ATOM 4699 C CA . SER A 1 666 ? -51.958 20.458 52.180 1.00 86.12 666 SER A CA 1
ATOM 4700 C C . SER A 1 666 ? -52.093 19.682 53.491 1.00 86.12 666 SER A C 1
ATOM 4702 O O . SER A 1 666 ? -52.269 18.459 53.496 1.00 86.12 666 SER A O 1
ATOM 4704 N N . LEU A 1 667 ? -52.061 20.406 54.614 1.00 87.00 667 LEU A N 1
ATOM 4705 C CA . LEU A 1 667 ? -52.262 19.821 55.941 1.00 87.00 667 LEU A CA 1
ATOM 4706 C C . LEU A 1 667 ? -53.679 19.249 56.114 1.00 87.00 667 LEU A C 1
ATOM 4708 O O . LEU A 1 667 ? -53.851 18.199 56.732 1.00 87.00 667 LEU A O 1
ATOM 4712 N N . ASP A 1 668 ? -54.684 19.890 55.515 1.00 86.94 668 ASP A N 1
ATOM 4713 C CA . ASP A 1 668 ? -56.071 19.412 55.539 1.00 86.94 668 ASP A CA 1
ATOM 4714 C C . ASP A 1 668 ? -56.232 18.084 54.787 1.00 86.94 668 ASP A C 1
ATOM 4716 O O . ASP A 1 668 ? -56.946 17.190 55.248 1.00 86.94 668 ASP A O 1
ATOM 4720 N N . ALA A 1 669 ? -55.529 17.917 53.660 1.00 83.56 669 ALA A N 1
ATOM 4721 C CA . ALA A 1 669 ? -55.527 16.667 52.905 1.00 83.56 669 ALA A CA 1
ATOM 4722 C C . ALA A 1 669 ? -54.880 15.528 53.706 1.00 83.56 669 ALA A C 1
ATOM 4724 O O . ALA A 1 669 ? -55.435 14.431 53.763 1.00 83.56 669 ALA A O 1
ATOM 4725 N N . ALA A 1 670 ? -53.760 15.797 54.387 1.00 88.50 670 ALA A N 1
ATOM 4726 C CA . ALA A 1 670 ? -53.142 14.830 55.296 1.00 88.50 670 ALA A CA 1
ATOM 4727 C C . ALA A 1 670 ? -54.081 14.453 56.456 1.00 88.50 670 ALA A C 1
ATOM 4729 O O . ALA A 1 670 ? -54.155 13.294 56.865 1.00 88.50 670 ALA A O 1
ATOM 4730 N N . LEU A 1 671 ? -54.849 15.416 56.973 1.00 89.38 671 LEU A N 1
ATOM 4731 C CA . LEU A 1 671 ? -55.748 15.201 58.103 1.00 89.38 671 LEU A CA 1
ATOM 4732 C C . LEU A 1 671 ? -56.955 14.309 57.768 1.00 89.38 671 LEU A C 1
ATOM 4734 O O . LEU A 1 671 ? -57.469 13.617 58.658 1.00 89.38 671 LEU A O 1
ATOM 4738 N N . LEU A 1 672 ? -57.409 14.283 56.511 1.00 87.94 672 LEU A N 1
ATOM 4739 C CA . LEU A 1 672 ? -58.462 13.362 56.061 1.00 87.94 672 LEU A CA 1
ATOM 4740 C C . LEU A 1 672 ? -58.055 11.896 56.261 1.00 87.94 672 LEU A C 1
ATOM 4742 O O . LEU A 1 672 ? -58.883 11.107 56.721 1.00 87.94 672 LEU A O 1
ATOM 4746 N N . ASP A 1 673 ? -56.776 11.582 56.050 1.00 87.81 673 ASP A N 1
ATOM 4747 C CA . ASP A 1 673 ? -56.218 10.229 56.161 1.00 87.81 673 ASP A CA 1
ATOM 4748 C C . ASP A 1 673 ? -55.881 9.817 57.610 1.00 87.81 673 ASP A C 1
ATOM 4750 O O . ASP A 1 673 ? -55.608 8.646 57.882 1.00 87.81 673 ASP A O 1
ATOM 4754 N N . VAL A 1 674 ? -55.963 10.734 58.584 1.00 87.38 674 VAL A N 1
ATOM 4755 C CA . VAL A 1 674 ? -55.805 10.395 60.010 1.00 87.38 674 VAL A CA 1
ATOM 4756 C C . VAL A 1 674 ? -57.058 9.666 60.530 1.00 87.38 674 VAL A C 1
ATOM 4758 O O . VAL A 1 674 ? -58.156 10.224 60.472 1.00 87.38 674 VAL A O 1
ATOM 4761 N N . PRO A 1 675 ? -56.960 8.458 61.112 1.00 83.56 675 PRO A N 1
ATOM 4762 C CA . PRO A 1 675 ? -58.127 7.719 61.594 1.00 83.56 675 PRO A CA 1
ATOM 4763 C C . PRO A 1 675 ? -58.818 8.406 62.788 1.00 83.56 675 PRO A C 1
ATOM 4765 O O . PRO A 1 675 ? -58.173 8.857 63.739 1.00 83.56 675 PRO A O 1
ATOM 4768 N N . ALA A 1 676 ? -60.155 8.447 62.768 1.00 86.81 676 ALA A N 1
ATOM 4769 C CA . ALA A 1 676 ? -60.959 8.924 63.895 1.00 86.81 676 ALA A CA 1
ATOM 4770 C C . ALA A 1 676 ? -61.041 7.862 65.013 1.00 86.81 676 ALA A C 1
ATOM 4772 O O . ALA A 1 676 ? -61.140 6.669 64.739 1.00 86.81 676 ALA A O 1
ATOM 4773 N N . GLY A 1 677 ? -61.007 8.285 66.279 1.00 77.62 677 GLY A N 1
ATOM 4774 C CA . GLY A 1 677 ? -61.046 7.418 67.460 1.00 77.62 677 GLY A CA 1
ATOM 4775 C C . GLY A 1 677 ? -59.748 6.650 67.743 1.00 77.62 677 GLY A C 1
ATOM 4776 O O . GLY A 1 677 ? -59.756 5.740 68.571 1.00 77.62 677 GLY A O 1
ATOM 4777 N N . GLY A 1 678 ? -58.641 6.989 67.069 1.00 75.31 678 GLY A N 1
ATOM 4778 C CA . GLY A 1 678 ? -57.347 6.325 67.249 1.00 75.31 678 GLY A CA 1
ATOM 4779 C C . GLY A 1 678 ? -56.827 6.385 68.692 1.00 75.31 678 GLY A C 1
ATOM 4780 O O . GLY A 1 678 ? -57.042 7.363 69.409 1.00 75.31 678 GLY A O 1
ATOM 4781 N N . THR A 1 679 ? -56.124 5.336 69.128 1.00 77.12 679 THR A N 1
ATOM 4782 C CA . THR A 1 679 ? -55.500 5.270 70.465 1.00 77.12 679 THR A CA 1
ATOM 4783 C C . THR A 1 679 ? -54.093 5.870 70.503 1.00 77.12 679 THR A C 1
ATOM 4785 O O . THR A 1 679 ? -53.627 6.233 71.581 1.00 77.12 679 THR A O 1
ATOM 4788 N N . MET A 1 680 ? -53.441 6.024 69.344 1.00 81.25 680 MET A N 1
ATOM 4789 C CA . MET A 1 680 ? -52.116 6.630 69.181 1.00 81.25 680 MET A CA 1
ATOM 4790 C C . MET A 1 680 ? -52.166 7.779 68.166 1.00 81.25 680 MET A C 1
ATOM 4792 O O . MET A 1 680 ? -52.960 7.710 67.225 1.00 81.25 680 MET A O 1
ATOM 4796 N N . PRO A 1 681 ? -51.347 8.832 68.339 1.00 88.12 681 PRO A N 1
ATOM 4797 C CA . PRO A 1 681 ? -51.294 9.937 67.392 1.00 88.12 681 PRO A CA 1
ATOM 4798 C C . PRO A 1 681 ? -50.643 9.526 66.065 1.00 88.12 681 PRO A C 1
ATOM 4800 O O . PRO A 1 681 ? -49.563 8.938 66.055 1.00 88.12 681 PRO A O 1
ATOM 4803 N N . THR A 1 682 ? -51.275 9.881 64.945 1.00 91.75 682 THR A N 1
ATOM 4804 C CA . THR A 1 682 ? -50.668 9.792 63.609 1.00 91.75 682 THR A CA 1
ATOM 4805 C C . THR A 1 682 ? -49.700 10.953 63.419 1.00 91.75 682 THR A C 1
ATOM 4807 O O . THR A 1 682 ? -50.081 12.106 63.628 1.00 91.75 682 THR A O 1
ATOM 4810 N N . VAL A 1 683 ? -48.455 10.652 63.040 1.00 93.25 683 VAL A N 1
ATOM 4811 C CA . VAL A 1 683 ? -47.415 11.663 62.810 1.00 93.25 683 VAL A CA 1
ATOM 4812 C C . VAL A 1 683 ? -47.520 12.203 61.384 1.00 93.25 683 VAL A C 1
ATOM 4814 O O . VAL A 1 683 ? -47.454 11.432 60.429 1.00 93.25 683 VAL A O 1
ATOM 4817 N N . ILE A 1 684 ? -47.656 13.521 61.259 1.00 93.88 684 ILE A N 1
ATOM 4818 C CA . ILE A 1 684 ? -47.552 14.277 60.011 1.00 93.88 684 ILE A CA 1
ATOM 4819 C C . ILE A 1 684 ? -46.233 15.050 60.063 1.00 93.88 684 ILE A C 1
ATOM 4821 O O . ILE A 1 684 ? -46.036 15.872 60.957 1.00 93.88 684 ILE A O 1
ATOM 4825 N N . THR A 1 685 ? -45.332 14.790 59.123 1.00 92.62 685 THR A N 1
ATOM 4826 C CA . THR A 1 685 ? -44.020 15.447 59.043 1.00 92.62 685 THR A CA 1
ATOM 4827 C C . THR A 1 685 ? -44.063 16.556 58.002 1.00 92.62 685 THR A C 1
ATOM 4829 O O . THR A 1 685 ? -44.489 16.309 56.877 1.00 92.62 685 THR A O 1
ATOM 4832 N N . LEU A 1 686 ? -43.632 17.768 58.353 1.00 89.81 686 LEU A N 1
ATOM 4833 C CA . LEU A 1 686 ? -43.565 18.875 57.396 1.00 89.81 686 LEU A CA 1
ATOM 4834 C C . LEU A 1 686 ? -42.354 18.721 56.475 1.00 89.81 686 LEU A C 1
ATOM 4836 O O . LEU A 1 686 ? -41.265 18.343 56.920 1.00 89.81 686 LEU A O 1
ATOM 4840 N N . LEU A 1 687 ? -42.557 19.035 55.200 1.00 86.25 687 LEU A N 1
ATOM 4841 C CA . LEU A 1 687 ? -41.511 19.018 54.178 1.00 86.25 687 LEU A CA 1
ATOM 4842 C C . LEU A 1 687 ? -40.999 20.432 53.866 1.00 86.25 687 LEU A C 1
ATOM 4844 O O . LEU A 1 687 ? -39.834 20.586 53.515 1.00 86.25 687 LEU A O 1
ATOM 4848 N N . GLU A 1 688 ? -41.816 21.457 54.112 1.00 84.81 688 GLU A N 1
ATOM 4849 C CA . GLU A 1 688 ? -41.446 22.872 54.011 1.00 84.81 688 GLU A CA 1
ATOM 4850 C C . GLU A 1 688 ? -42.185 23.730 55.054 1.00 84.81 688 GLU A C 1
ATOM 4852 O O . GLU A 1 688 ? -43.043 23.239 55.793 1.00 84.81 688 GLU A O 1
ATOM 4857 N N . SER A 1 689 ? -41.827 25.014 55.148 1.00 88.12 689 SER A N 1
ATOM 4858 C CA . SER A 1 689 ? -42.495 25.982 56.029 1.00 88.12 689 SER A CA 1
ATOM 4859 C C . SER A 1 689 ? -43.664 26.650 55.310 1.00 88.12 689 SER A C 1
ATOM 4861 O O . SER A 1 689 ? -43.482 27.173 54.214 1.00 88.12 689 SER A O 1
ATOM 4863 N N . PHE A 1 690 ? -44.846 26.680 55.926 1.00 85.75 690 PHE A N 1
ATOM 4864 C CA . PHE A 1 690 ? -46.051 27.261 55.325 1.00 85.75 690 PHE A CA 1
ATOM 4865 C C . PHE A 1 690 ? -47.071 27.713 56.381 1.00 85.75 690 PHE A C 1
ATOM 4867 O O . PHE A 1 690 ? -46.949 27.410 57.569 1.00 85.75 690 PHE A O 1
ATOM 4874 N N . SER A 1 691 ? -48.104 28.430 55.937 1.00 87.50 691 SER A N 1
ATOM 4875 C CA . SER A 1 691 ? -49.228 28.857 56.778 1.00 87.50 691 SER A CA 1
ATOM 4876 C C . SER A 1 691 ? -50.502 28.094 56.414 1.00 87.50 691 SER A C 1
ATOM 4878 O O . SER A 1 691 ? -50.773 27.882 55.234 1.00 87.50 691 SER A O 1
ATOM 4880 N N . ASN A 1 692 ? -51.304 27.721 57.413 1.00 84.62 692 ASN A N 1
ATOM 4881 C CA . ASN A 1 692 ? -52.631 27.127 57.244 1.00 84.62 692 ASN A CA 1
ATOM 4882 C C . ASN A 1 692 ? -53.683 28.018 57.916 1.00 84.62 692 ASN A C 1
ATOM 4884 O O . ASN A 1 692 ? -53.502 28.441 59.058 1.00 84.62 692 ASN A O 1
ATOM 4888 N N . ASP A 1 693 ? -54.801 28.270 57.237 1.00 82.50 693 ASP A N 1
ATOM 4889 C CA . ASP A 1 693 ? -55.838 29.228 57.664 1.00 82.50 693 ASP A CA 1
ATOM 4890 C C . ASP A 1 693 ? -56.469 28.902 59.034 1.00 82.50 693 ASP A C 1
ATOM 4892 O O . ASP A 1 693 ? -56.977 29.783 59.728 1.00 82.50 693 ASP A O 1
ATOM 4896 N N . GLY A 1 694 ? -56.406 27.637 59.436 1.00 82.00 694 GLY A N 1
ATOM 4897 C CA . GLY A 1 694 ? -56.801 27.114 60.738 1.00 82.00 694 GLY A CA 1
ATOM 4898 C C . GLY A 1 694 ? -56.778 25.589 60.699 1.00 82.00 694 GLY A C 1
ATOM 4899 O O . GLY A 1 694 ? -56.792 25.001 59.623 1.00 82.00 694 GLY A O 1
ATOM 4900 N N . LEU A 1 695 ? -56.710 24.925 61.850 1.00 88.19 695 LEU A N 1
ATOM 4901 C CA . LEU A 1 695 ? -56.667 23.462 61.924 1.00 88.19 695 LEU A CA 1
ATOM 4902 C C . LEU A 1 695 ? -57.755 22.937 62.862 1.00 88.19 695 LEU A C 1
ATOM 4904 O O . LEU A 1 695 ? -57.804 23.327 64.027 1.00 88.19 695 LEU A O 1
ATOM 4908 N N . VAL A 1 696 ? -58.609 22.029 62.381 1.00 89.44 696 VAL A N 1
ATOM 4909 C CA . VAL A 1 696 ? -59.687 21.427 63.185 1.00 89.44 696 VAL A CA 1
ATOM 4910 C C . VAL A 1 696 ? -59.437 19.939 63.392 1.00 89.44 696 VAL A C 1
ATOM 4912 O O . VAL A 1 696 ? -59.548 19.141 62.468 1.00 89.44 696 VAL A O 1
ATOM 4915 N N . ILE A 1 697 ? -59.171 19.541 64.634 1.00 90.50 697 ILE A N 1
ATOM 4916 C CA . ILE A 1 697 ? -58.942 18.150 65.029 1.00 90.50 697 ILE A CA 1
ATOM 4917 C C . ILE A 1 697 ? -60.167 17.646 65.781 1.00 90.50 697 ILE A C 1
ATOM 4919 O O . ILE A 1 697 ? -60.327 17.856 66.985 1.00 90.50 697 ILE A O 1
ATOM 4923 N N . ASP A 1 698 ? -61.033 16.959 65.047 1.00 91.62 698 ASP A N 1
ATOM 4924 C CA . ASP A 1 698 ? -62.276 16.386 65.554 1.00 91.62 698 ASP A CA 1
ATOM 4925 C C . ASP A 1 698 ? -62.147 14.865 65.689 1.00 91.62 698 ASP A C 1
ATOM 4927 O O . ASP A 1 698 ? -61.957 14.164 64.694 1.00 91.62 698 ASP A O 1
ATOM 4931 N N . ASN A 1 699 ? -62.198 14.356 66.926 1.00 92.50 699 ASN A N 1
ATOM 4932 C CA . ASN A 1 699 ? -62.105 12.925 67.239 1.00 92.50 699 ASN A CA 1
ATOM 4933 C C . ASN A 1 699 ? -60.878 12.217 66.608 1.00 92.50 699 ASN A C 1
ATOM 4935 O O . ASN A 1 699 ? -60.897 11.014 66.383 1.00 92.50 699 ASN A O 1
ATOM 4939 N N . LYS A 1 700 ? -59.792 12.940 66.307 1.00 90.69 700 LYS A N 1
ATOM 4940 C CA . LYS A 1 700 ? -58.541 12.413 65.721 1.00 90.69 700 LYS A CA 1
ATOM 4941 C C . LYS A 1 700 ? -57.367 12.644 66.676 1.00 90.69 700 LYS A C 1
ATOM 4943 O O . LYS A 1 700 ? -57.352 13.622 67.422 1.00 90.69 700 LYS A O 1
ATOM 4948 N N . LYS A 1 701 ? -56.371 11.755 66.670 1.00 91.38 701 LYS A N 1
ATOM 4949 C CA . LYS A 1 701 ? -55.113 11.935 67.416 1.00 91.38 701 LYS A CA 1
ATOM 4950 C C . LYS A 1 701 ? -54.009 12.274 66.415 1.00 91.38 701 LYS A C 1
ATOM 4952 O O . LYS A 1 701 ? -53.661 11.433 65.595 1.00 91.38 701 LYS A O 1
ATOM 4957 N N . VAL A 1 702 ? -53.475 13.489 66.472 1.00 93.81 702 VAL A N 1
ATOM 4958 C CA . VAL A 1 702 ? -52.504 14.012 65.498 1.00 93.81 702 VAL A CA 1
ATOM 4959 C C . VAL A 1 702 ? -51.232 14.430 66.220 1.00 93.81 702 VAL A C 1
ATOM 4961 O O . VAL A 1 702 ? -51.297 15.079 67.268 1.00 93.81 702 VAL A O 1
ATOM 4964 N N . SER A 1 703 ? -50.081 14.096 65.641 1.00 94.44 703 SER A N 1
ATOM 4965 C CA . SER A 1 703 ? -48.813 14.721 65.990 1.00 94.44 703 SER A CA 1
ATOM 4966 C C . SER A 1 703 ? -48.195 15.406 64.777 1.00 94.44 703 SER A C 1
ATOM 4968 O O . SER A 1 703 ? -48.029 14.772 63.744 1.00 94.44 703 SER A O 1
ATOM 4970 N N . ILE A 1 704 ? -47.846 16.686 64.895 1.00 94.50 704 ILE A N 1
ATOM 4971 C CA . ILE A 1 704 ? -47.089 17.402 63.863 1.00 94.50 704 ILE A CA 1
ATOM 4972 C C . ILE A 1 704 ? -45.612 17.320 64.221 1.00 94.50 704 ILE A C 1
ATOM 4974 O O . ILE A 1 704 ? -45.231 17.690 65.330 1.00 94.50 704 ILE A O 1
ATOM 4978 N N . ASN A 1 705 ? -44.793 16.831 63.298 1.00 94.19 705 ASN A N 1
ATOM 4979 C CA . ASN A 1 705 ? -43.343 16.938 63.352 1.00 94.19 705 ASN A CA 1
ATOM 4980 C C . ASN A 1 705 ? -42.901 18.052 62.393 1.00 94.19 705 ASN A C 1
ATOM 4982 O O . ASN A 1 705 ? -42.917 17.829 61.179 1.00 94.19 705 ASN A O 1
ATOM 4986 N N . PRO A 1 706 ? -42.507 19.236 62.892 1.00 88.44 706 PRO A N 1
ATOM 4987 C CA . PRO A 1 706 ? -42.130 20.338 62.022 1.00 88.44 706 PRO A CA 1
ATOM 4988 C C . PRO A 1 706 ? -40.847 20.082 61.227 1.00 88.44 706 PRO A C 1
ATOM 4990 O O . PRO A 1 706 ? -40.648 20.730 60.211 1.00 88.44 706 PRO A O 1
ATOM 4993 N N . ASN A 1 707 ? -39.992 19.137 61.630 1.00 89.81 707 ASN A N 1
ATOM 4994 C CA . ASN A 1 707 ? -38.779 18.762 60.894 1.00 89.81 707 ASN A CA 1
ATOM 4995 C C . ASN A 1 707 ? -37.903 19.968 60.475 1.00 89.81 707 ASN A C 1
ATOM 4997 O O . ASN A 1 707 ? -37.497 20.101 59.326 1.00 89.81 707 ASN A O 1
ATOM 5001 N N . ASN A 1 708 ? -37.635 20.870 61.422 1.00 86.88 708 ASN A N 1
ATOM 5002 C CA . ASN A 1 708 ? -36.951 22.162 61.251 1.00 86.88 708 ASN A CA 1
ATOM 5003 C C . ASN A 1 708 ? -37.701 23.226 60.424 1.00 86.88 708 ASN A C 1
ATOM 5005 O O . ASN A 1 708 ? -37.148 24.301 60.205 1.00 86.88 708 ASN A O 1
ATOM 5009 N N . ASN A 1 709 ? -38.950 22.980 60.029 1.00 89.12 709 ASN A N 1
ATOM 5010 C CA . ASN A 1 709 ? -39.821 23.957 59.378 1.00 89.12 709 ASN A CA 1
ATOM 5011 C C . ASN A 1 709 ? -40.710 24.715 60.378 1.00 89.12 709 ASN A C 1
ATOM 5013 O O . ASN A 1 709 ? -40.767 24.393 61.571 1.00 89.12 709 ASN A O 1
ATOM 5017 N N . VAL A 1 710 ? -41.403 25.734 59.864 1.00 89.00 710 VAL A N 1
ATOM 5018 C CA . VAL A 1 710 ? -42.390 26.546 60.582 1.00 89.00 710 VAL A CA 1
ATOM 5019 C C . VAL A 1 710 ? -43.777 26.322 59.981 1.00 89.00 710 VAL A C 1
ATOM 5021 O O . VAL A 1 710 ? -43.973 26.556 58.791 1.00 89.00 710 VAL A O 1
ATOM 5024 N N . LEU A 1 711 ? -44.740 25.908 60.805 1.00 91.00 711 LEU A N 1
ATOM 5025 C CA . LEU A 1 711 ? -46.160 25.872 60.449 1.00 91.00 711 LEU A CA 1
ATOM 5026 C C . LEU A 1 711 ? -46.887 26.997 61.171 1.00 91.00 711 LEU A C 1
ATOM 5028 O O . LEU A 1 711 ? -47.039 26.933 62.377 1.00 91.00 711 LEU A O 1
ATOM 5032 N N . THR A 1 712 ? -47.386 28.002 60.464 1.00 88.81 712 THR A N 1
ATOM 5033 C CA . THR A 1 712 ? -48.216 29.040 61.094 1.00 88.81 712 THR A CA 1
ATOM 5034 C C . THR A 1 712 ? -49.693 28.677 60.988 1.00 88.81 712 THR A C 1
ATOM 5036 O O . THR A 1 712 ? -50.186 28.407 59.896 1.00 88.81 712 THR A O 1
ATOM 5039 N N . LEU A 1 713 ? -50.415 28.679 62.110 1.00 87.75 713 LEU A N 1
ATOM 5040 C CA . LEU A 1 713 ? -51.850 28.390 62.152 1.00 87.75 713 LEU A CA 1
ATOM 5041 C C . LEU A 1 713 ? -52.675 29.664 62.394 1.00 87.75 713 LEU A C 1
ATOM 5043 O O . LEU A 1 713 ? -52.565 30.289 63.449 1.00 87.75 713 LEU A O 1
ATOM 5047 N N . GLY A 1 714 ? -53.554 30.002 61.448 1.00 76.31 714 GLY A N 1
ATOM 5048 C CA . GLY A 1 714 ? -54.413 31.191 61.484 1.00 76.31 714 GLY A CA 1
ATOM 5049 C C . GLY A 1 714 ? -53.990 32.297 60.507 1.00 76.31 714 GLY A C 1
ATOM 5050 O O . GLY A 1 714 ? -52.891 32.282 59.957 1.00 76.31 714 GLY A O 1
ATOM 5051 N N . LYS A 1 715 ? -54.875 33.283 60.295 1.00 73.56 715 LYS A N 1
ATOM 5052 C CA . LYS A 1 715 ? -54.601 34.517 59.530 1.00 73.56 715 LYS A CA 1
ATOM 5053 C C . LYS A 1 715 ? -54.470 35.721 60.460 1.00 73.56 715 LYS A C 1
ATOM 5055 O O . LYS A 1 715 ? -55.287 35.886 61.360 1.00 73.56 715 LYS A O 1
ATOM 5060 N N . ASP A 1 716 ? -53.556 36.639 60.146 1.00 61.06 716 ASP A N 1
ATOM 5061 C CA . ASP A 1 716 ? -53.252 37.858 60.926 1.00 61.06 716 ASP A CA 1
ATOM 5062 C C . ASP A 1 716 ? -54.373 38.931 60.973 1.00 61.06 716 ASP A C 1
ATOM 5064 O O . ASP A 1 716 ? -54.135 40.085 61.324 1.00 61.06 716 ASP A O 1
ATOM 5068 N N . SER A 1 717 ? -55.622 38.606 60.619 1.00 60.28 717 SER A N 1
ATOM 5069 C CA . SER A 1 717 ? -56.699 39.610 60.527 1.00 60.28 717 SER A CA 1
ATOM 5070 C C . SER A 1 717 ? -58.136 39.109 60.740 1.00 60.28 717 SER A C 1
ATOM 5072 O O . SER A 1 717 ? -59.065 39.908 60.617 1.00 60.28 717 SER A O 1
ATOM 5074 N N . GLU A 1 718 ? -58.353 37.846 61.129 1.00 57.84 718 GLU A N 1
ATOM 5075 C CA . GLU A 1 718 ? -59.692 37.309 61.430 1.00 57.84 718 GLU A CA 1
ATOM 5076 C C . GLU A 1 718 ? -59.775 36.697 62.839 1.00 57.84 718 GLU A C 1
ATOM 5078 O O . GLU A 1 718 ? -58.803 36.175 63.373 1.00 57.84 718 GLU A O 1
ATOM 5083 N N . ILE A 1 719 ? -60.961 36.757 63.460 1.00 58.38 719 ILE A N 1
ATOM 5084 C CA . ILE A 1 719 ? -61.245 36.221 64.808 1.00 58.38 719 ILE A CA 1
ATOM 5085 C C . ILE A 1 719 ? -61.508 34.700 64.750 1.00 58.38 719 ILE A C 1
ATOM 5087 O O . ILE A 1 719 ? -62.449 34.192 65.362 1.00 58.38 719 ILE A O 1
ATOM 5091 N N . THR A 1 720 ? -60.734 33.967 63.953 1.00 61.06 720 THR A N 1
ATOM 5092 C CA . THR A 1 720 ? -60.845 32.511 63.801 1.00 61.06 720 THR A CA 1
ATOM 5093 C C . THR A 1 720 ? -59.855 31.806 64.726 1.00 61.06 720 THR A C 1
ATOM 5095 O O . THR A 1 720 ? -58.738 32.272 64.944 1.00 61.06 720 THR A O 1
ATOM 5098 N N . PHE A 1 721 ? -60.251 30.669 65.304 1.00 71.19 721 PHE A N 1
ATOM 5099 C CA . PHE A 1 721 ? -59.331 29.843 66.087 1.00 71.19 721 PHE A CA 1
ATOM 5100 C C . PHE A 1 721 ? -58.282 29.227 65.150 1.00 71.19 721 PHE A C 1
ATOM 5102 O O . PHE A 1 721 ? -58.644 28.465 64.258 1.00 71.19 721 PHE A O 1
ATOM 5109 N N . GLY A 1 722 ? -56.994 29.526 65.358 1.00 78.31 722 GLY A N 1
ATOM 5110 C CA . GLY A 1 722 ? -55.904 28.911 64.583 1.00 78.31 722 GLY A CA 1
ATOM 5111 C C . GLY A 1 722 ? -55.827 27.388 64.769 1.00 78.31 722 GLY A C 1
ATOM 5112 O O . GLY A 1 722 ? -55.494 26.661 63.838 1.00 78.31 722 GLY A O 1
ATOM 5113 N N . LEU A 1 723 ? -56.225 26.884 65.942 1.00 88.81 723 LEU A N 1
ATOM 5114 C CA . LEU A 1 723 ? -56.346 25.458 66.244 1.00 88.81 723 LEU A CA 1
ATOM 5115 C C . LEU A 1 723 ? -57.618 25.194 67.064 1.00 88.81 723 LEU A C 1
ATOM 5117 O O . LEU A 1 723 ? -57.786 25.751 68.149 1.00 88.81 723 LEU A O 1
ATOM 5121 N N . GLU A 1 724 ? -58.483 24.303 66.586 1.00 90.81 724 GLU A N 1
ATOM 5122 C CA . GLU A 1 724 ? -59.647 23.787 67.310 1.00 90.81 724 GLU A CA 1
ATOM 5123 C C . GLU A 1 724 ? -59.477 22.278 67.543 1.00 90.81 724 GLU A C 1
ATOM 5125 O O . GLU A 1 724 ? -59.348 21.508 66.594 1.00 90.81 724 GLU A O 1
ATOM 5130 N N . VAL A 1 725 ? -59.511 21.825 68.801 1.00 91.25 725 VAL A N 1
ATOM 5131 C CA . VAL A 1 725 ? -59.469 20.393 69.153 1.00 91.25 725 VAL A CA 1
ATOM 5132 C C . VAL A 1 725 ? -60.757 20.017 69.880 1.00 91.25 725 VAL A C 1
ATOM 5134 O O . VAL A 1 725 ? -61.053 20.571 70.939 1.00 91.25 725 VAL A O 1
ATOM 5137 N N . LYS A 1 726 ? -61.531 19.072 69.331 1.00 89.75 726 LYS A N 1
ATOM 5138 C CA . LYS A 1 726 ? -62.867 18.714 69.843 1.00 89.75 726 LYS A CA 1
ATOM 5139 C C . LYS A 1 726 ? -63.171 17.216 69.795 1.00 89.75 726 LYS A C 1
ATOM 5141 O O . LYS A 1 726 ? -62.426 16.424 69.221 1.00 89.75 726 LYS A O 1
ATOM 5146 N N . ASN A 1 727 ? -64.252 16.830 70.481 1.00 88.62 727 ASN A N 1
ATOM 5147 C CA . ASN A 1 727 ? -64.785 15.462 70.568 1.00 88.62 727 ASN A CA 1
ATOM 5148 C C . ASN A 1 727 ? -63.725 14.388 70.876 1.00 88.62 727 ASN A C 1
ATOM 5150 O O . ASN A 1 727 ? -63.681 13.334 70.250 1.00 88.62 727 ASN A O 1
ATOM 5154 N N . GLY A 1 728 ? -62.843 14.664 71.841 1.00 85.25 728 GLY A N 1
ATOM 5155 C CA . GLY A 1 728 ? -61.794 13.725 72.252 1.00 85.25 728 GLY A CA 1
ATOM 5156 C C . GLY A 1 728 ? -60.552 13.710 71.354 1.00 85.25 728 GLY A C 1
ATOM 5157 O O . GLY A 1 728 ? -59.702 12.834 71.530 1.00 85.25 728 GLY A O 1
ATOM 5158 N N . GLY A 1 729 ? -60.409 14.665 70.428 1.00 89.88 729 GLY A N 1
ATOM 5159 C CA . GLY A 1 729 ? -59.195 14.857 69.635 1.00 89.88 729 GLY A CA 1
ATOM 5160 C C . GLY A 1 729 ? -57.944 15.162 70.474 1.00 89.88 729 GLY A C 1
ATOM 5161 O O . GLY A 1 729 ? -58.026 15.457 71.666 1.00 89.88 729 GLY A O 1
ATOM 5162 N N . SER A 1 730 ? -56.762 15.048 69.867 1.00 89.94 730 SER A N 1
ATOM 5163 C CA . SER A 1 730 ? -55.473 15.385 70.489 1.00 89.94 730 SER A CA 1
ATOM 5164 C C . SER A 1 730 ? -54.526 15.977 69.458 1.00 89.94 730 SER A C 1
ATOM 5166 O O . SER A 1 730 ? -54.419 15.433 68.360 1.00 89.94 730 SER A O 1
ATOM 5168 N N . PHE A 1 731 ? -53.799 17.022 69.849 1.00 92.69 731 PHE A N 1
ATOM 5169 C CA . PHE A 1 731 ? -52.752 17.655 69.053 1.00 92.69 731 PHE A CA 1
ATOM 5170 C C . PHE A 1 731 ? -51.445 17.671 69.836 1.00 92.69 731 PHE A C 1
ATOM 5172 O O . PHE A 1 731 ? -51.427 18.103 70.989 1.00 92.69 731 PHE A O 1
ATOM 5179 N N . ILE A 1 732 ? -50.370 17.174 69.233 1.00 91.75 732 ILE A N 1
ATOM 5180 C CA . ILE A 1 732 ? -49.047 17.103 69.859 1.00 91.75 732 ILE A CA 1
ATOM 5181 C C . ILE A 1 732 ? -48.004 17.594 68.860 1.00 91.75 732 ILE A C 1
ATOM 5183 O O . ILE A 1 732 ? -47.980 17.146 67.719 1.00 91.75 732 ILE A O 1
ATOM 5187 N N . ILE A 1 733 ? -47.093 18.455 69.294 1.00 90.69 733 ILE A N 1
ATOM 5188 C CA . ILE A 1 733 ? -45.918 18.818 68.498 1.00 90.69 733 ILE A CA 1
ATOM 5189 C C . ILE A 1 733 ? -44.781 17.867 68.884 1.00 90.69 733 ILE A C 1
ATOM 5191 O O . ILE A 1 733 ? -44.542 17.628 70.068 1.00 90.69 733 ILE A O 1
ATOM 5195 N N . SER A 1 734 ? -44.113 17.292 67.890 1.00 86.00 734 SER A N 1
ATOM 5196 C CA . SER A 1 734 ? -42.974 16.384 68.051 1.00 86.00 734 SER A CA 1
ATOM 5197 C C . SER A 1 734 ? -41.782 16.864 67.217 1.00 86.00 734 SER A C 1
ATOM 5199 O O . SER A 1 734 ? -41.941 17.722 66.360 1.00 86.00 734 SER A O 1
ATOM 5201 N N . GLY A 1 735 ? -40.581 16.339 67.466 1.00 82.56 735 GLY A N 1
ATOM 5202 C CA . GLY A 1 735 ? -39.390 16.700 66.686 1.00 82.56 735 GLY A CA 1
ATOM 5203 C C . GLY A 1 735 ? -38.900 18.141 66.896 1.00 82.56 735 GLY A C 1
ATOM 5204 O O . GLY A 1 735 ? -39.061 18.711 67.974 1.00 82.56 735 GLY A O 1
ATOM 5205 N N . THR A 1 736 ? -38.236 18.699 65.880 1.00 72.19 736 THR A N 1
ATOM 5206 C CA . THR A 1 736 ? -37.593 20.027 65.893 1.00 72.19 736 THR A CA 1
ATOM 5207 C C . THR A 1 736 ? -38.283 20.985 64.914 1.00 72.19 736 THR A C 1
ATOM 5209 O O . THR A 1 736 ? -38.847 20.538 63.923 1.00 72.19 736 THR A O 1
ATOM 5212 N N . GLY A 1 737 ? -38.248 22.299 65.168 1.00 82.25 737 GLY A N 1
ATOM 5213 C CA . GLY A 1 737 ? -38.937 23.343 64.380 1.00 82.25 737 GLY A CA 1
ATOM 5214 C C . GLY A 1 737 ? -40.041 24.051 65.180 1.00 82.25 737 GLY A C 1
ATOM 5215 O O . GLY A 1 737 ? -40.004 24.014 66.412 1.00 82.25 737 GLY A O 1
ATOM 5216 N N . GLN A 1 738 ? -40.974 24.743 64.516 1.00 87.50 738 GLN A N 1
ATOM 5217 C CA . GLN A 1 738 ? -41.989 25.583 65.180 1.00 87.50 738 GLN A CA 1
ATOM 5218 C C . GLN A 1 738 ? -43.394 25.371 64.594 1.00 87.50 738 GLN A C 1
ATOM 5220 O O . GLN A 1 738 ? -43.544 25.170 63.390 1.00 87.50 738 GLN A O 1
ATOM 5225 N N . VAL A 1 739 ? -44.413 25.430 65.458 1.00 86.38 739 VAL A N 1
ATOM 5226 C CA . VAL A 1 739 ? -45.838 25.523 65.094 1.00 86.38 739 VAL A CA 1
ATOM 5227 C C . VAL A 1 739 ? -46.456 26.694 65.840 1.00 86.38 739 VAL A C 1
ATOM 5229 O O . VAL A 1 739 ? -46.161 26.788 67.055 1.00 86.38 739 VAL A O 1
#

pLDDT: mean 91.46, std 12.35, range [30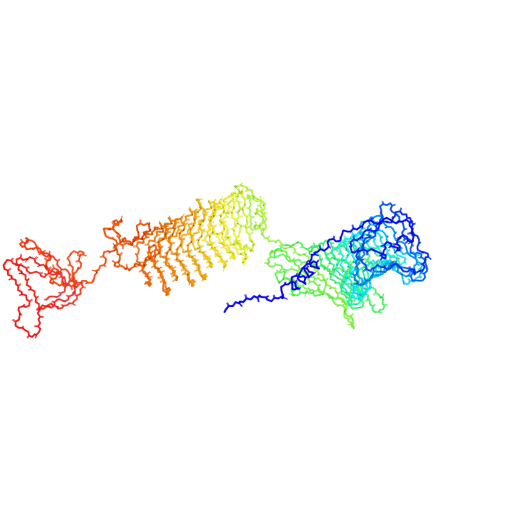.64, 98.88]

Sequence (739 aa):
MYYKPRAKSVISFLLSVLLFMTLLPVTVWAATLNVTDEAGLRTAILNANDGDIISIDADITLTETPYTLMINEDITLTSANGSTLDLGGNNGSKIQISSIAEAKFSGDLKVAGSDIYVVHVFGAFTLEGNASIEQTKGDGSVYAIYNGSGGTVNITGGNIKSTKYAVHNNSGGTANITGGNIEGTYTGIANFGVLTISEVNIQGSYAVSVGNGATADISGGTFTGITPGEYALSTGGTANITGGTFNGTVSTASGGTINVDTTGENVSISGGVSFLTNTGQIWQFLSAIPDPVDMATGSPETITLQGVGTGVSFAIDSDETPVGLGASISGNTVMLEPTSSGTYSLVLTAQVAGDYPQVCTLAIPVTVTGPPVCAIGAVQYDTLDAALSAVMDSETIKLLESITHNSPVAIEGKNITFDLEDGSLTIDTSSGTALTVKDGTVTLTGSGYLDVKGEIKGIMADNASITVRYAEATNGVGAFAQNGGQITVQGDAKGSDTGAYATGAGSMVTVNDDAMSTALGGRAVEAAAGGEIQVMNNALATGPNSYGAKATGATISILGDANGVEGGIWALNTGEITIGGNVVADGGGSYGAKAETGGQITIEGSITAENYIKTGVAIKTIDDKTLPTTQPGYHTYTDGTSTVWVKDTGASTEGVCQIGEKGYASLDAALLDVPAGGTMPTVITLLESFSNDGLVIDNKKVSINPNNNVLTLGKDSEITFGLEVKNGGSFIISGTGQV